Protein AF-A0A834IGY7-F1 (afdb_monomer)

Mean predicted aligned error: 15.66 Å

Solvent-accessible surface area (backbone atoms only — not comparable to full-atom values): 32194 Å² total; per-residue (Å²): 138,88,77,94,70,71,70,62,59,56,49,51,50,47,68,57,47,52,45,53,54,51,45,50,54,48,13,54,51,36,19,58,52,40,52,61,46,53,72,72,42,38,66,56,32,46,73,70,68,35,50,44,61,53,85,93,47,96,57,86,56,80,41,59,44,74,59,63,52,58,32,49,50,46,33,50,54,50,51,62,69,44,52,53,61,82,46,34,70,46,71,75,41,97,60,86,59,65,58,69,66,50,51,52,52,52,27,49,51,49,22,51,50,43,43,48,51,52,52,51,47,35,74,73,64,67,62,58,72,73,50,68,54,46,52,37,40,62,23,38,44,49,46,53,53,47,44,55,74,75,66,62,74,38,64,43,75,46,59,78,94,48,24,88,83,59,38,68,56,43,74,53,52,73,55,44,57,53,47,56,33,48,48,49,35,44,59,58,49,54,46,63,72,55,50,94,51,90,44,43,48,48,47,54,50,42,53,54,41,50,52,52,48,55,50,28,62,64,42,46,81,44,98,56,22,69,61,30,50,56,49,44,65,56,44,47,30,48,39,25,22,40,52,25,53,40,62,76,46,62,80,56,31,69,92,22,33,35,60,73,57,56,77,66,64,85,67,93,79,84,65,52,47,46,32,92,62,29,33,68,78,33,5,59,32,31,44,36,52,49,51,31,54,70,71,41,95,55,94,74,71,69,44,64,76,52,97,61,78,41,52,33,38,41,35,34,45,49,50,85,62,25,49,67,49,51,48,52,44,50,69,57,33,46,90,73,45,59,32,39,36,40,29,28,77,86,57,76,73,48,61,62,52,45,78,71,75,76,37,82,93,50,52,93,32,58,43,81,43,88,48,84,63,62,78,56,41,53,64,58,51,58,74,71,51,80,87,81,49,56,75,24,34,39,36,44,33,61,49,44,54,42,75,32,56,70,67,49,58,46,68,30,33,48,40,73,70,54,50,49,31,31,28,25,16,35,29,21,40,52,20,42,34,27,25,41,82,76,48,55,46,81,45,37,20,31,37,33,46,47,50,36,53,76,75,42,73,46,34,66,64,55,49,57,32,67,68,49,58,70,48,32,92,76,52,29,41,52,31,24,52,98,88,43,49,18,25,36,29,40,44,61,49,45,55,57,66,43,40,49,53,49,61,70,35,88,84,39,66,82,82,51,68,51,89,80,63,42,78,94,57,80,42,62,70,47,50,47,47,28,65,40,72,35,32,39,95,79,74,69,50,66,44,40,82,42,50,74,89,83,36,92,78,39,59,58,68,58,49,67,78,39,32,92,83,40,39,73,36,63,44,72,86,60,44,92,79,72,82,84,132

InterPro domains:
  IPR000715 Glycosyl transferase, family 4 [PF00953] (106-249)
  IPR033895 UDP-GlcNAc-dolichyl-phosphate GlcNAc phosphotransferase [PTHR10571] (16-250)
  IPR033895 UDP-GlcNAc-dolichyl-phosphate GlcNAc phosphotransferase [cd06855] (38-249)

Structure (mmCIF, N/CA/C/O backbone):
data_AF-A0A834IGY7-F1
#
_entry.id   AF-A0A834IGY7-F1
#
loop_
_atom_site.group_PDB
_atom_site.id
_atom_site.type_symbol
_atom_site.label_atom_id
_atom_site.label_alt_id
_atom_site.label_comp_id
_atom_site.label_asym_id
_atom_site.label_entity_id
_atom_site.label_seq_id
_atom_site.pdbx_PDB_ins_code
_atom_site.Cartn_x
_atom_site.Cartn_y
_atom_site.Cartn_z
_atom_site.occupancy
_atom_site.B_iso_or_equiv
_atom_site.auth_seq_id
_atom_site.auth_comp_id
_atom_site.auth_asym_id
_atom_site.auth_atom_id
_atom_site.pdbx_PDB_model_num
ATOM 1 N N . MET A 1 1 ? 31.376 40.074 -50.750 1.00 36.69 1 MET A N 1
ATOM 2 C CA . MET A 1 1 ? 31.766 38.720 -50.310 1.00 36.69 1 MET A CA 1
ATOM 3 C C . MET A 1 1 ? 30.933 38.371 -49.088 1.00 36.69 1 MET A C 1
ATOM 5 O O . MET A 1 1 ? 31.357 38.621 -47.972 1.00 36.69 1 MET A O 1
ATOM 9 N N . ALA A 1 2 ? 29.708 37.902 -49.320 1.00 38.78 2 ALA A N 1
ATOM 10 C CA . ALA A 1 2 ? 28.947 37.138 -48.341 1.00 38.78 2 ALA A CA 1
ATOM 11 C C . ALA A 1 2 ? 29.227 35.679 -48.711 1.00 38.78 2 ALA A C 1
ATOM 13 O O . ALA A 1 2 ? 28.940 35.290 -49.841 1.00 38.78 2 ALA A O 1
ATOM 14 N N . VAL A 1 3 ? 29.936 34.962 -47.845 1.00 39.28 3 VAL A N 1
ATOM 15 C CA . VAL A 1 3 ? 30.401 33.593 -48.085 1.00 39.28 3 VAL A CA 1
ATOM 16 C C . VAL A 1 3 ? 29.617 32.687 -47.141 1.00 39.28 3 VAL A C 1
ATOM 18 O O . VAL A 1 3 ? 29.797 32.779 -45.934 1.00 39.28 3 VAL A O 1
ATOM 21 N N . ASP A 1 4 ? 28.690 31.921 -47.716 1.00 43.47 4 ASP A N 1
ATOM 22 C CA . ASP A 1 4 ? 28.261 30.558 -47.367 1.00 43.47 4 ASP A CA 1
ATOM 23 C C . ASP A 1 4 ? 28.502 30.051 -45.924 1.00 43.47 4 ASP A C 1
ATOM 25 O O . ASP A 1 4 ? 29.404 29.247 -45.700 1.00 43.47 4 ASP A O 1
ATOM 29 N N . VAL A 1 5 ? 27.664 30.446 -44.952 1.00 44.38 5 VAL A N 1
ATOM 30 C CA . VAL A 1 5 ? 27.641 29.820 -43.602 1.00 44.38 5 VAL A CA 1
ATOM 31 C C . VAL A 1 5 ? 26.272 29.224 -43.205 1.00 44.38 5 VAL A C 1
ATOM 33 O O . VAL A 1 5 ? 26.229 28.336 -42.367 1.00 44.38 5 VAL A O 1
ATOM 36 N N . ASP A 1 6 ? 25.146 29.571 -43.841 1.00 52.09 6 ASP A N 1
ATOM 37 C CA . ASP A 1 6 ? 23.818 29.226 -43.274 1.00 52.09 6 ASP A CA 1
ATOM 38 C C . ASP A 1 6 ? 23.120 27.963 -43.837 1.00 52.09 6 ASP A C 1
ATOM 40 O O . ASP A 1 6 ? 22.142 27.473 -43.260 1.00 52.09 6 ASP A O 1
ATOM 44 N N . VAL A 1 7 ? 23.577 27.405 -44.964 1.00 53.25 7 VAL A N 1
ATOM 45 C CA . VAL A 1 7 ? 22.857 26.303 -45.645 1.00 53.25 7 VAL A CA 1
ATOM 46 C C . VAL A 1 7 ? 23.235 24.918 -45.099 1.00 53.25 7 VAL A C 1
ATOM 48 O O . VAL A 1 7 ? 22.395 24.022 -45.085 1.00 53.25 7 VAL A O 1
ATOM 51 N N . ASP A 1 8 ? 24.462 24.727 -44.610 1.00 59.78 8 ASP A N 1
ATOM 52 C CA . ASP A 1 8 ? 24.949 23.399 -44.199 1.00 59.78 8 ASP A CA 1
ATOM 53 C C . ASP A 1 8 ? 24.494 23.032 -42.770 1.00 59.78 8 ASP A C 1
ATOM 55 O O . ASP A 1 8 ? 23.987 21.933 -42.531 1.00 59.78 8 ASP A O 1
ATOM 59 N N . ASP A 1 9 ? 24.526 23.988 -41.834 1.00 61.69 9 ASP A N 1
ATOM 60 C CA . ASP A 1 9 ? 24.098 23.775 -40.441 1.00 61.69 9 ASP A CA 1
ATOM 61 C C . ASP A 1 9 ? 22.594 23.494 -40.316 1.00 61.69 9 ASP A C 1
ATOM 63 O O . ASP A 1 9 ? 22.168 22.652 -39.521 1.00 61.69 9 ASP A O 1
ATOM 67 N N . THR A 1 10 ? 21.765 24.141 -41.140 1.00 65.06 10 THR A N 1
ATOM 68 C CA . THR A 1 10 ? 20.312 23.907 -41.159 1.00 65.06 10 THR A CA 1
ATOM 69 C C . THR A 1 10 ? 19.959 22.521 -41.706 1.00 65.06 10 THR A C 1
ATOM 71 O O . THR A 1 10 ? 19.053 21.856 -41.189 1.00 65.06 10 THR A O 1
ATOM 74 N N . VAL A 1 11 ? 20.707 22.031 -42.699 1.00 68.88 11 VAL A N 1
ATOM 75 C CA . VAL A 1 11 ? 20.559 20.677 -43.252 1.00 68.88 11 VAL A CA 1
ATOM 76 C C . VAL A 1 11 ? 21.039 19.616 -42.260 1.00 68.88 11 VAL A C 1
ATOM 78 O O . VAL A 1 11 ? 20.376 18.586 -42.106 1.00 68.88 11 VAL A O 1
ATOM 81 N N . ILE A 1 12 ? 22.143 19.859 -41.550 1.00 68.31 12 ILE A N 1
ATOM 82 C CA . ILE A 1 12 ? 22.663 18.961 -40.507 1.00 68.31 12 ILE A CA 1
ATOM 83 C C . ILE A 1 12 ? 21.684 18.876 -39.332 1.00 68.31 12 ILE A C 1
ATOM 85 O O . ILE A 1 12 ? 21.329 17.775 -38.906 1.00 68.31 12 ILE A O 1
ATOM 89 N N . LEU A 1 13 ? 21.175 20.016 -38.860 1.00 71.56 13 LEU A N 1
ATOM 90 C CA . LEU A 1 13 ? 20.194 20.084 -37.778 1.00 71.56 13 LEU A CA 1
ATOM 91 C C . LEU A 1 13 ? 18.900 19.342 -38.151 1.00 71.56 13 LEU A C 1
ATOM 93 O O . LEU A 1 13 ? 18.383 18.553 -37.360 1.00 71.56 13 LEU A O 1
ATOM 97 N N . SER A 1 14 ? 18.419 19.527 -39.383 1.00 74.00 14 SER A N 1
ATOM 98 C CA . SER A 1 14 ? 17.255 18.813 -39.917 1.00 74.00 14 SER A CA 1
ATOM 99 C C . SER A 1 14 ? 17.486 17.296 -39.988 1.00 74.00 14 SER A C 1
ATOM 101 O O . SER A 1 14 ? 16.674 16.525 -39.472 1.00 74.00 14 SER A O 1
ATOM 103 N N . LYS A 1 15 ? 18.633 16.851 -40.524 1.00 74.31 15 LYS A N 1
ATOM 104 C CA . LYS A 1 15 ? 19.029 15.428 -40.561 1.00 74.31 15 LYS A CA 1
ATOM 105 C C . LYS A 1 15 ? 19.185 14.819 -39.165 1.00 74.31 15 LYS A C 1
ATOM 107 O O . LYS A 1 15 ? 18.942 13.626 -38.990 1.00 74.31 15 LYS A O 1
ATOM 112 N N . MET A 1 16 ? 19.563 15.622 -38.173 1.00 79.56 16 MET A N 1
ATOM 113 C CA . MET A 1 16 ? 19.726 15.175 -36.794 1.00 79.56 16 MET A CA 1
ATOM 114 C C . MET A 1 16 ? 18.383 15.032 -36.057 1.00 79.56 16 MET A C 1
ATOM 116 O O . MET A 1 16 ? 18.113 14.004 -35.432 1.00 79.56 16 MET A O 1
ATOM 120 N N . LEU A 1 17 ? 17.521 16.049 -36.128 1.00 85.00 17 LEU A N 1
ATOM 121 C CA . LEU A 1 17 ? 16.271 16.110 -35.362 1.00 85.00 17 LEU A CA 1
ATOM 122 C C . LEU A 1 17 ? 15.125 15.320 -35.993 1.00 85.00 17 LEU A C 1
ATOM 124 O O . LEU A 1 17 ? 14.302 14.773 -35.261 1.00 85.00 17 LEU A O 1
ATOM 128 N N . PHE A 1 18 ? 15.056 15.232 -37.323 1.00 90.38 18 PHE A N 1
ATOM 129 C CA . PHE A 1 18 ? 13.929 14.590 -38.003 1.00 90.38 18 PHE A CA 1
ATOM 130 C C . PHE A 1 18 ? 13.728 13.117 -37.594 1.00 90.38 18 PHE A C 1
ATOM 132 O O . PHE A 1 18 ? 12.617 12.773 -37.173 1.00 90.38 18 PHE A O 1
ATOM 139 N N . PRO A 1 19 ? 14.764 12.249 -37.598 1.00 92.25 19 PRO A N 1
ATOM 140 C CA . PRO A 1 19 ? 14.602 10.871 -37.143 1.00 92.25 19 PRO A CA 1
ATOM 141 C C . PRO A 1 19 ? 14.245 10.783 -35.655 1.00 92.25 19 PRO A C 1
ATOM 143 O O . PRO A 1 19 ? 13.451 9.932 -35.267 1.00 92.25 19 PRO A O 1
ATOM 146 N N . LEU A 1 20 ? 14.777 11.681 -34.818 1.00 94.44 20 LEU A N 1
ATOM 147 C CA . LEU A 1 20 ? 14.486 11.707 -33.381 1.00 94.44 20 LEU A CA 1
ATOM 148 C C . LEU A 1 20 ? 13.027 12.080 -33.091 1.00 94.44 20 LEU A C 1
ATOM 150 O O . LEU A 1 20 ? 12.400 11.461 -32.233 1.00 94.44 20 LEU A O 1
ATOM 154 N N . LEU A 1 21 ? 12.465 13.045 -33.824 1.00 94.75 21 LEU A N 1
ATOM 155 C CA . LEU A 1 21 ? 11.059 13.431 -33.695 1.00 94.75 21 LEU A CA 1
ATOM 156 C C . LEU A 1 21 ? 10.130 12.280 -34.088 1.00 94.75 21 LEU A C 1
ATOM 158 O O . LEU A 1 21 ? 9.203 11.957 -33.346 1.00 94.75 21 LEU A O 1
ATOM 162 N N . ILE A 1 22 ? 10.398 11.618 -35.217 1.00 95.81 22 ILE A N 1
ATOM 163 C CA . ILE A 1 22 ? 9.612 10.451 -35.636 1.00 95.81 22 ILE A CA 1
ATOM 164 C C . ILE A 1 22 ? 9.743 9.319 -34.617 1.00 95.81 22 ILE A C 1
ATOM 166 O O . ILE A 1 22 ? 8.733 8.718 -34.248 1.00 95.81 22 ILE A O 1
ATOM 170 N N . ASN A 1 23 ? 10.952 9.068 -34.107 1.00 96.88 23 ASN A N 1
ATOM 171 C CA . ASN A 1 23 ? 11.168 8.057 -33.080 1.00 96.88 23 ASN A CA 1
ATOM 172 C C . ASN A 1 23 ? 10.384 8.365 -31.801 1.00 96.88 23 ASN A C 1
ATOM 174 O O . ASN A 1 23 ? 9.798 7.466 -31.207 1.00 96.88 23 ASN A O 1
ATOM 178 N N . PHE A 1 24 ? 10.311 9.634 -31.395 1.00 96.38 24 PHE A N 1
ATOM 179 C CA . PHE A 1 24 ? 9.502 10.055 -30.255 1.00 96.38 24 PHE A CA 1
ATOM 180 C C . PHE A 1 24 ? 8.012 9.752 -30.472 1.00 96.38 24 PHE A C 1
ATOM 182 O O . PHE A 1 24 ? 7.377 9.144 -29.609 1.00 96.38 24 PHE A O 1
ATOM 189 N N . PHE A 1 25 ? 7.450 10.095 -31.637 1.00 97.19 25 PHE A N 1
ATOM 190 C CA . PHE A 1 25 ? 6.056 9.760 -31.959 1.00 97.19 25 PHE A CA 1
ATOM 191 C C . PHE A 1 25 ? 5.817 8.245 -31.990 1.00 97.19 25 PHE A C 1
ATOM 193 O O . PHE A 1 25 ? 4.835 7.760 -31.421 1.00 97.19 25 PHE A O 1
ATOM 200 N N . MET A 1 26 ? 6.727 7.482 -32.596 1.00 97.69 26 MET A N 1
ATOM 201 C CA . MET A 1 26 ? 6.670 6.021 -32.611 1.00 97.69 26 MET A CA 1
ATOM 202 C C . MET A 1 26 ? 6.786 5.420 -31.206 1.00 97.69 26 MET A C 1
ATOM 204 O O . MET A 1 26 ? 6.054 4.487 -30.884 1.00 97.69 26 MET A O 1
ATOM 208 N N . ALA A 1 27 ? 7.624 5.983 -30.336 1.00 97.56 27 ALA A N 1
ATOM 209 C CA . ALA A 1 27 ? 7.741 5.582 -28.939 1.00 97.56 27 ALA A CA 1
ATOM 210 C C . ALA A 1 27 ? 6.432 5.842 -28.171 1.00 97.56 27 ALA A C 1
ATOM 212 O O . ALA A 1 27 ? 5.959 4.963 -27.450 1.00 97.56 27 ALA A O 1
ATOM 213 N N . VAL A 1 28 ? 5.770 6.987 -28.376 1.00 96.44 28 VAL A N 1
ATOM 214 C CA . VAL A 1 28 ? 4.442 7.255 -27.788 1.00 96.44 28 VAL A CA 1
ATOM 215 C C . VAL A 1 28 ? 3.408 6.225 -28.259 1.00 96.44 28 VAL A C 1
ATOM 217 O O . VAL A 1 28 ? 2.646 5.690 -27.449 1.00 96.44 28 VAL A O 1
ATOM 220 N N . ILE A 1 29 ? 3.402 5.888 -29.552 1.00 96.25 29 ILE A N 1
ATOM 221 C CA . ILE A 1 29 ? 2.527 4.842 -30.101 1.00 96.25 29 ILE A CA 1
ATOM 222 C C . ILE A 1 29 ? 2.855 3.478 -29.474 1.00 96.25 29 ILE A C 1
ATOM 224 O O . ILE A 1 29 ? 1.939 2.770 -29.047 1.00 96.25 29 ILE A O 1
ATOM 228 N N . CYS A 1 30 ? 4.139 3.134 -29.345 1.00 97.00 30 CYS A N 1
ATOM 229 C CA . CYS A 1 30 ? 4.611 1.915 -28.689 1.00 97.00 30 CYS A CA 1
ATOM 230 C C . CYS A 1 30 ? 4.085 1.811 -27.251 1.00 97.00 30 CYS A C 1
ATOM 232 O O . CYS A 1 30 ? 3.516 0.780 -26.881 1.00 97.00 30 CYS A O 1
ATOM 234 N N . TYR A 1 31 ? 4.173 2.889 -26.464 1.00 95.62 31 TYR A N 1
ATOM 235 C CA . TYR A 1 31 ? 3.608 2.945 -25.113 1.00 95.62 31 TYR A CA 1
ATOM 236 C C . TYR A 1 31 ? 2.102 2.639 -25.120 1.00 95.62 31 TYR A C 1
ATOM 238 O O . TYR A 1 31 ? 1.641 1.751 -24.400 1.00 95.62 31 TYR A O 1
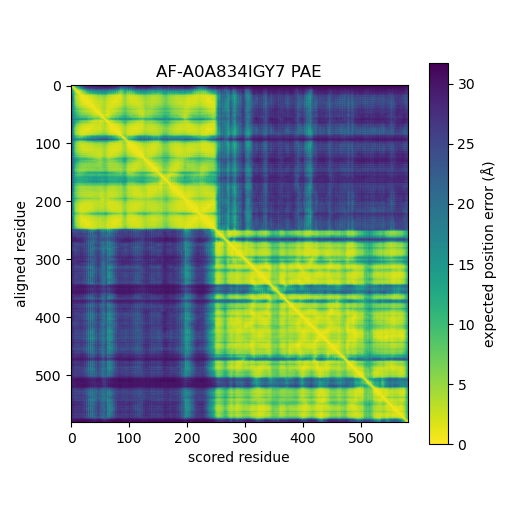ATOM 246 N N . ILE A 1 32 ? 1.326 3.321 -25.972 1.00 92.94 32 ILE A N 1
ATOM 247 C CA . ILE A 1 32 ? -0.136 3.154 -26.043 1.00 92.94 32 ILE A CA 1
ATOM 248 C C . ILE A 1 32 ? -0.516 1.718 -26.430 1.00 92.94 32 ILE A C 1
ATOM 250 O O . ILE A 1 32 ? -1.426 1.134 -25.830 1.00 92.94 32 ILE A O 1
ATOM 254 N N . ILE A 1 33 ? 0.165 1.141 -27.424 1.00 93.88 33 ILE A N 1
ATOM 255 C CA . ILE A 1 33 ? -0.065 -0.239 -27.871 1.00 93.88 33 ILE A CA 1
ATOM 256 C C . ILE A 1 33 ? 0.255 -1.214 -26.738 1.00 93.88 33 ILE A C 1
ATOM 258 O O . ILE A 1 33 ? -0.576 -2.060 -26.407 1.00 93.88 33 ILE A O 1
ATOM 262 N N . THR A 1 34 ? 1.415 -1.060 -26.102 1.00 92.62 34 THR A N 1
ATOM 263 C CA . THR A 1 34 ? 1.897 -1.963 -25.050 1.00 92.62 34 THR A CA 1
ATOM 264 C C . THR A 1 34 ? 0.972 -1.949 -23.831 1.00 92.62 34 THR A C 1
ATOM 266 O O . THR A 1 34 ? 0.557 -3.011 -23.364 1.00 92.62 34 THR A O 1
ATOM 269 N N . VAL A 1 35 ? 0.530 -0.764 -23.382 1.00 87.31 35 VAL A N 1
ATOM 270 C CA . VAL A 1 35 ? -0.438 -0.627 -22.277 1.00 87.31 35 VAL A CA 1
ATOM 271 C C . VAL A 1 35 ? -1.747 -1.363 -22.580 1.00 87.31 35 VAL A C 1
ATOM 273 O O . VAL A 1 35 ? -2.349 -1.933 -21.673 1.00 87.31 35 VAL A O 1
ATOM 276 N N . ARG A 1 36 ? -2.206 -1.379 -23.836 1.00 85.44 36 ARG A N 1
ATOM 277 C CA . ARG A 1 36 ? -3.436 -2.089 -24.229 1.00 85.44 36 ARG A CA 1
ATOM 278 C C . ARG A 1 36 ? -3.230 -3.588 -24.437 1.00 85.44 36 ARG A C 1
ATOM 280 O O . ARG A 1 36 ? -4.189 -4.349 -24.302 1.00 85.44 36 ARG A O 1
ATOM 287 N N . LEU A 1 37 ? -2.023 -4.010 -24.804 1.00 88.44 37 LEU A N 1
ATOM 288 C CA . LEU A 1 37 ? -1.718 -5.395 -25.149 1.00 88.44 37 LEU A CA 1
ATOM 289 C C . LEU A 1 37 ? -1.523 -6.274 -23.908 1.00 88.44 37 LEU A C 1
ATOM 291 O O . LEU A 1 37 ? -2.086 -7.365 -23.859 1.00 88.44 37 LEU A O 1
ATOM 295 N N . ILE A 1 38 ? -0.812 -5.777 -22.889 1.00 86.50 38 ILE A N 1
ATOM 296 C CA . ILE A 1 38 ? -0.542 -6.499 -21.630 1.00 86.50 38 ILE A CA 1
ATOM 297 C C . ILE A 1 38 ? -1.810 -7.128 -21.009 1.00 86.50 38 ILE A C 1
ATOM 299 O O . ILE A 1 38 ? -1.849 -8.352 -20.857 1.00 86.50 38 ILE A O 1
ATOM 303 N N . PRO A 1 39 ? -2.896 -6.379 -20.718 1.00 80.56 39 PRO A N 1
ATOM 304 C CA . PRO A 1 39 ? -4.083 -6.961 -20.087 1.00 80.56 39 PRO A CA 1
ATOM 305 C C . PRO A 1 39 ? -4.810 -7.970 -20.987 1.00 80.56 39 PRO A C 1
ATOM 307 O O . PRO A 1 39 ? -5.434 -8.899 -20.484 1.00 80.56 39 PRO A O 1
ATOM 310 N N . ARG A 1 40 ? -4.710 -7.834 -22.318 1.00 84.62 40 ARG A N 1
ATOM 311 C CA . ARG A 1 40 ? -5.320 -8.780 -23.270 1.00 84.62 40 ARG A CA 1
ATOM 312 C C . ARG A 1 40 ? -4.586 -10.115 -23.335 1.00 84.62 40 ARG A C 1
ATOM 314 O O . ARG A 1 40 ? -5.180 -11.111 -23.740 1.00 84.62 40 ARG A O 1
ATOM 321 N N . LEU A 1 41 ? -3.302 -10.130 -22.983 1.00 85.81 41 LEU A N 1
ATOM 322 C CA . LEU A 1 41 ? -2.483 -11.335 -22.989 1.00 85.81 41 LEU A CA 1
ATOM 323 C C . LEU A 1 41 ? -2.407 -12.006 -21.614 1.00 85.81 41 LEU A C 1
ATOM 325 O O . LEU A 1 41 ? -2.163 -13.207 -21.578 1.00 85.81 41 LEU A O 1
ATOM 329 N N . LYS A 1 42 ? -2.712 -11.299 -20.515 1.00 80.88 42 LYS A N 1
ATOM 330 C CA . LYS A 1 42 ? -2.699 -11.829 -19.136 1.00 80.88 42 LYS A CA 1
ATOM 331 C C . LYS A 1 42 ? -3.286 -13.239 -19.011 1.00 80.88 42 LYS A C 1
ATOM 333 O O . LYS A 1 42 ? -2.617 -14.138 -18.514 1.00 80.88 42 LYS A O 1
ATOM 338 N N . GLU A 1 43 ? -4.515 -13.458 -19.482 1.00 80.62 43 GLU A N 1
ATOM 339 C CA . GLU A 1 43 ? -5.163 -14.772 -19.357 1.00 80.62 43 GLU A CA 1
ATOM 340 C C . GLU A 1 43 ? -4.455 -15.873 -20.150 1.00 80.62 43 GLU A C 1
ATOM 342 O O . GLU A 1 43 ? -4.484 -17.031 -19.745 1.00 80.62 43 GLU A O 1
ATOM 347 N N . LYS A 1 44 ? -3.818 -15.536 -21.277 1.00 87.44 44 LYS A N 1
ATOM 348 C CA . LYS A 1 44 ? -3.075 -16.510 -22.084 1.00 87.44 44 LYS A CA 1
ATOM 349 C C . LYS A 1 44 ? -1.808 -16.970 -21.368 1.00 87.44 44 LYS A C 1
ATOM 351 O O . LYS A 1 44 ? -1.526 -18.160 -21.394 1.00 87.44 44 LYS A O 1
ATOM 356 N N . PHE A 1 45 ? -1.104 -16.056 -20.698 1.00 87.75 45 PHE A N 1
ATOM 357 C CA . PHE A 1 45 ? 0.076 -16.382 -19.889 1.00 87.75 45 PHE A CA 1
ATOM 358 C C . PHE A 1 45 ? -0.303 -17.281 -18.708 1.00 87.75 45 PHE A C 1
ATOM 360 O O . PHE A 1 45 ? 0.287 -18.342 -18.533 1.00 87.75 45 PHE A O 1
ATOM 367 N N . ILE A 1 46 ? -1.384 -16.950 -17.992 1.00 84.38 46 ILE A N 1
ATOM 368 C CA . ILE A 1 46 ? -1.888 -17.792 -16.895 1.00 84.38 46 ILE A CA 1
ATOM 369 C C . ILE A 1 46 ? -2.301 -19.185 -17.404 1.00 84.38 46 ILE A C 1
ATOM 371 O O . ILE A 1 46 ? -1.969 -20.187 -16.776 1.00 84.38 46 ILE A O 1
ATOM 375 N N . LYS A 1 47 ? -2.989 -19.270 -18.554 1.00 89.06 47 LYS A N 1
ATOM 376 C CA . LYS A 1 47 ? -3.365 -20.554 -19.183 1.00 89.06 47 LYS A CA 1
ATOM 377 C C . LYS A 1 47 ? -2.158 -21.378 -19.635 1.00 89.06 47 LYS A C 1
ATOM 379 O O . LYS A 1 47 ? -2.245 -22.599 -19.648 1.00 89.06 47 LYS A O 1
ATOM 384 N N . ALA A 1 48 ? -1.058 -20.724 -20.000 1.00 88.69 48 ALA A N 1
ATOM 385 C CA . ALA A 1 48 ? 0.199 -21.365 -20.371 1.00 88.69 48 ALA A CA 1
ATOM 386 C C . ALA A 1 48 ? 1.068 -21.749 -19.158 1.00 88.69 48 ALA A C 1
ATOM 388 O O . ALA A 1 48 ? 2.204 -22.165 -19.348 1.00 88.69 48 ALA A O 1
ATOM 389 N N . ASN A 1 49 ? 0.550 -21.616 -17.929 1.00 87.44 49 ASN A N 1
ATOM 390 C CA . ASN A 1 49 ? 1.290 -21.794 -16.675 1.00 87.44 49 ASN A CA 1
ATOM 391 C C . ASN A 1 49 ? 2.485 -20.839 -16.490 1.00 87.44 49 ASN A C 1
ATOM 393 O O . ASN A 1 49 ? 3.363 -21.117 -15.687 1.00 87.44 49 ASN A O 1
ATOM 397 N N . LEU A 1 50 ? 2.484 -19.690 -17.172 1.00 86.19 50 LEU A N 1
ATOM 398 C CA . LEU A 1 50 ? 3.456 -18.611 -16.974 1.00 86.19 50 LEU A CA 1
ATOM 399 C C . LEU A 1 50 ? 2.894 -17.620 -15.954 1.00 86.19 50 LEU A C 1
ATOM 401 O O . LEU A 1 50 ? 2.370 -16.555 -16.304 1.00 86.19 50 LEU A O 1
ATOM 405 N N . PHE A 1 51 ? 2.899 -18.027 -14.687 1.00 86.00 51 PHE A N 1
ATOM 406 C CA . PHE A 1 51 ? 2.419 -17.216 -13.575 1.00 86.00 51 PHE A CA 1
ATOM 407 C C . PHE A 1 51 ? 3.219 -17.482 -12.297 1.00 86.00 51 PHE A C 1
ATOM 409 O O . PHE A 1 51 ? 3.637 -18.607 -12.044 1.00 86.00 51 PHE A O 1
ATOM 416 N N . GLY A 1 52 ? 3.292 -16.461 -11.450 1.00 77.38 52 GLY A N 1
ATOM 417 C CA . GLY A 1 52 ? 3.869 -16.506 -10.113 1.00 77.38 52 GLY A CA 1
ATOM 418 C C . GLY A 1 52 ? 2.855 -16.153 -9.037 1.00 77.38 52 GLY A C 1
ATOM 419 O O . GLY A 1 52 ? 1.749 -15.676 -9.319 1.00 77.38 52 GLY A O 1
ATOM 420 N N . ILE A 1 53 ? 3.246 -16.382 -7.787 1.00 73.81 53 ILE A N 1
ATOM 421 C CA . ILE A 1 53 ? 2.533 -15.904 -6.600 1.00 73.81 53 ILE A CA 1
ATOM 422 C C . ILE A 1 53 ? 3.367 -14.772 -6.002 1.00 73.81 53 ILE A C 1
ATOM 424 O O . ILE A 1 53 ? 4.581 -14.898 -5.855 1.00 73.81 53 ILE A O 1
ATOM 428 N N . ASP A 1 54 ? 2.724 -13.661 -5.654 1.00 70.75 54 ASP A N 1
ATOM 429 C CA . ASP A 1 54 ? 3.406 -12.542 -5.004 1.00 70.75 54 ASP A CA 1
ATOM 430 C C . ASP A 1 54 ? 3.726 -12.902 -3.543 1.00 70.75 54 ASP A C 1
ATOM 432 O O . ASP A 1 54 ? 2.880 -12.772 -2.661 1.00 70.75 54 ASP A O 1
ATOM 436 N N . PHE A 1 55 ? 4.959 -13.349 -3.280 1.00 61.06 55 PHE A N 1
ATOM 437 C CA . PHE A 1 55 ? 5.424 -13.743 -1.941 1.00 61.06 55 PHE A CA 1
ATOM 438 C C . PHE A 1 55 ? 5.434 -12.601 -0.916 1.00 61.06 55 PHE A C 1
ATOM 440 O O . PHE A 1 55 ? 5.510 -12.856 0.285 1.00 61.06 55 PHE A O 1
ATOM 447 N N . SER A 1 56 ? 5.361 -11.346 -1.369 1.00 50.69 56 SER A N 1
ATOM 448 C CA . SER A 1 56 ? 5.262 -10.178 -0.487 1.00 50.69 56 SER A CA 1
ATOM 449 C C . SER A 1 56 ? 3.816 -9.852 -0.099 1.00 50.69 56 SER A C 1
ATOM 451 O O . SER A 1 56 ? 3.583 -8.899 0.650 1.00 50.69 56 SER A O 1
ATOM 453 N N . LYS A 1 57 ? 2.836 -10.622 -0.590 1.00 51.09 57 LYS A N 1
ATOM 454 C CA . LYS A 1 57 ? 1.416 -10.505 -0.249 1.00 51.09 57 LYS A CA 1
ATOM 455 C C . LYS A 1 57 ? 0.923 -11.779 0.433 1.00 51.09 57 LYS A C 1
ATOM 457 O O . LYS A 1 57 ? 1.405 -12.878 0.196 1.00 51.09 57 LYS A O 1
ATOM 462 N N . THR A 1 58 ? -0.080 -11.624 1.291 1.00 40.91 58 THR A N 1
ATOM 463 C CA . THR A 1 58 ? -0.761 -12.740 1.967 1.00 40.91 58 THR A CA 1
ATOM 464 C C . THR A 1 58 ? -1.749 -13.475 1.056 1.00 40.91 58 THR A C 1
ATOM 466 O O . THR A 1 58 ? -2.271 -14.520 1.441 1.00 40.91 58 THR A O 1
ATOM 469 N N . THR A 1 59 ? -2.022 -12.946 -0.142 1.00 45.75 59 THR A N 1
ATOM 470 C CA . THR A 1 59 ? -2.919 -13.552 -1.131 1.00 45.75 59 THR A CA 1
ATOM 471 C C . THR A 1 59 ? -2.172 -14.537 -2.031 1.00 45.75 59 THR A C 1
ATOM 473 O O . THR A 1 59 ? -1.058 -14.276 -2.472 1.00 45.75 59 THR A O 1
ATOM 476 N N . SER A 1 60 ? -2.806 -15.666 -2.356 1.00 64.44 60 SER A N 1
ATOM 477 C CA . SER A 1 60 ? -2.265 -16.705 -3.249 1.00 64.44 60 SER A CA 1
ATOM 478 C C . SER A 1 60 ? -2.720 -16.546 -4.709 1.00 64.44 60 SER A C 1
ATOM 480 O O . SER A 1 60 ? -2.832 -17.521 -5.457 1.00 64.44 60 SER A O 1
ATOM 482 N N . ASP A 1 61 ? -3.000 -15.308 -5.125 1.00 59.22 61 ASP A N 1
ATOM 483 C CA . ASP A 1 61 ? -3.471 -14.999 -6.475 1.00 59.22 61 ASP A CA 1
ATOM 484 C C . ASP A 1 61 ? -2.363 -15.188 -7.518 1.00 59.22 61 ASP A C 1
ATOM 486 O O . ASP A 1 61 ? -1.220 -14.770 -7.330 1.00 59.22 61 ASP A O 1
ATOM 490 N N . LYS A 1 62 ? -2.726 -15.773 -8.664 1.00 74.38 62 LYS A N 1
ATOM 491 C CA . LYS A 1 62 ? -1.809 -15.992 -9.789 1.00 74.38 62 LYS A CA 1
ATOM 492 C C . LYS A 1 62 ? -1.585 -14.696 -10.571 1.00 74.38 62 LYS A C 1
ATOM 494 O O . LYS A 1 62 ? -2.524 -14.144 -11.157 1.00 74.38 62 LYS A O 1
ATOM 499 N N . VAL A 1 63 ? -0.338 -14.246 -10.642 1.00 77.75 63 VAL A N 1
ATOM 500 C CA . VAL A 1 63 ? 0.091 -13.064 -11.403 1.00 77.75 63 VAL A CA 1
ATOM 501 C C . VAL A 1 63 ? 0.837 -13.528 -12.658 1.00 77.75 63 VAL A C 1
ATOM 503 O O . VAL A 1 63 ? 1.723 -14.361 -12.533 1.00 77.75 63 VAL A O 1
ATOM 506 N N . PRO A 1 64 ? 0.495 -13.046 -13.871 1.00 82.69 64 PRO A N 1
ATOM 507 C CA . PRO A 1 64 ? 1.201 -13.447 -15.091 1.00 82.69 64 PRO A CA 1
ATOM 508 C C . PRO A 1 64 ? 2.683 -13.052 -15.027 1.00 82.69 64 PRO A C 1
ATOM 510 O O . PRO A 1 64 ? 3.002 -11.886 -14.787 1.00 82.69 64 PRO A O 1
ATOM 513 N N . GLU A 1 65 ? 3.564 -14.010 -15.291 1.00 83.75 65 GLU A N 1
ATOM 514 C CA . GLU A 1 65 ? 5.013 -13.799 -15.364 1.00 83.75 65 GLU A CA 1
ATOM 515 C C . GLU A 1 65 ? 5.473 -13.547 -16.806 1.00 83.75 65 GLU A C 1
ATOM 517 O O . GLU A 1 65 ? 4.675 -13.564 -17.747 1.00 83.75 65 GLU A O 1
ATOM 522 N N . SER A 1 66 ? 6.757 -13.222 -16.975 1.00 87.62 66 SER A N 1
ATOM 523 C CA . SER A 1 66 ? 7.411 -13.050 -18.283 1.00 87.62 66 SER A CA 1
ATOM 524 C C . SER A 1 66 ? 6.783 -12.006 -19.209 1.00 87.62 66 SER A C 1
ATOM 526 O O . SER A 1 66 ? 7.015 -12.009 -20.418 1.00 87.62 66 SER A O 1
ATOM 528 N N . LEU A 1 67 ? 6.019 -11.048 -18.672 1.00 90.12 67 LEU A N 1
ATOM 529 C CA . LEU A 1 67 ? 5.406 -9.971 -19.463 1.00 90.12 67 LEU A CA 1
ATOM 530 C C . LEU A 1 67 ? 6.436 -9.048 -20.139 1.00 90.12 67 LEU A C 1
ATOM 532 O O . LEU A 1 67 ? 6.083 -8.326 -21.075 1.00 90.12 67 LEU A O 1
ATOM 536 N N . GLY A 1 68 ? 7.708 -9.129 -19.732 1.00 90.56 68 GLY A N 1
ATOM 537 C CA . GLY A 1 68 ? 8.840 -8.514 -20.425 1.00 90.56 68 GLY A CA 1
ATOM 538 C C . GLY A 1 68 ? 8.940 -8.916 -21.903 1.00 90.56 68 GLY A C 1
ATOM 539 O O . GLY A 1 68 ? 9.332 -8.093 -22.732 1.00 90.56 68 GLY A O 1
ATOM 540 N N . VAL A 1 69 ? 8.491 -10.126 -22.275 1.00 93.75 69 VAL A N 1
ATOM 541 C CA . VAL A 1 69 ? 8.454 -10.565 -23.681 1.00 93.75 69 VAL A CA 1
ATOM 542 C C . VAL A 1 69 ? 7.482 -9.724 -24.511 1.00 93.75 69 VAL A C 1
ATOM 544 O O . VAL A 1 69 ? 7.790 -9.350 -25.638 1.00 93.75 69 VAL A O 1
ATOM 547 N N . VAL A 1 70 ? 6.334 -9.341 -23.940 1.00 94.25 70 VAL A N 1
ATOM 548 C CA . VAL A 1 70 ? 5.322 -8.528 -24.632 1.00 94.25 70 VAL A CA 1
ATOM 549 C C . VAL A 1 70 ? 5.880 -7.139 -24.919 1.00 94.25 70 VAL A C 1
ATOM 551 O O . VAL A 1 70 ? 5.748 -6.641 -26.035 1.00 94.25 70 VAL A O 1
ATOM 554 N N . THR A 1 71 ? 6.536 -6.532 -23.929 1.00 94.69 71 THR A N 1
ATOM 555 C CA . THR A 1 71 ? 7.151 -5.204 -24.061 1.00 94.69 71 THR A CA 1
ATOM 556 C C . THR A 1 71 ? 8.380 -5.218 -24.962 1.00 94.69 71 THR A C 1
ATOM 558 O O . THR A 1 71 ? 8.602 -4.276 -25.718 1.00 94.69 71 THR A O 1
ATOM 561 N N . GLY A 1 72 ? 9.162 -6.298 -24.938 1.00 95.69 72 GLY A N 1
ATOM 562 C CA . GLY A 1 72 ? 10.284 -6.481 -25.852 1.00 95.69 72 GLY A CA 1
ATOM 563 C C . GLY A 1 72 ? 9.836 -6.670 -27.299 1.00 95.69 72 GLY A C 1
ATOM 564 O O . GLY A 1 72 ? 10.417 -6.075 -28.201 1.00 95.69 72 GLY A O 1
ATOM 565 N N . CYS A 1 73 ? 8.760 -7.421 -27.545 1.00 96.06 73 CYS A N 1
ATOM 566 C CA . CYS A 1 73 ? 8.203 -7.570 -28.888 1.00 96.06 73 CYS A CA 1
ATOM 567 C C . CYS A 1 73 ? 7.657 -6.245 -29.434 1.00 96.06 73 CYS A C 1
ATOM 569 O O . CYS A 1 73 ? 7.910 -5.922 -30.593 1.00 96.06 73 CYS A O 1
ATOM 571 N N . THR A 1 74 ? 6.936 -5.456 -28.630 1.00 96.56 74 THR A N 1
ATOM 572 C CA . THR A 1 74 ? 6.449 -4.140 -29.080 1.00 96.56 74 THR A CA 1
ATOM 573 C C . THR A 1 74 ? 7.594 -3.162 -29.329 1.00 96.56 74 THR A C 1
ATOM 575 O O . THR A 1 74 ? 7.550 -2.424 -30.316 1.00 96.56 74 THR A O 1
ATOM 578 N N . PHE A 1 75 ? 8.651 -3.208 -28.513 1.00 97.62 75 PHE A N 1
ATOM 579 C CA . PHE A 1 75 ? 9.903 -2.498 -28.771 1.00 97.62 75 PHE A CA 1
ATOM 580 C C . PHE A 1 75 ? 10.523 -2.904 -30.118 1.00 97.62 75 PHE A C 1
ATOM 582 O O . PHE A 1 75 ? 10.757 -2.038 -30.958 1.00 97.62 75 PHE A O 1
ATOM 589 N N . LEU A 1 76 ? 10.726 -4.203 -30.368 1.00 97.44 76 LEU A N 1
ATOM 590 C CA . LEU A 1 76 ? 11.339 -4.699 -31.607 1.00 97.44 76 LEU A CA 1
ATOM 591 C C . LEU A 1 76 ? 10.520 -4.328 -32.847 1.00 97.44 76 LEU A C 1
ATOM 593 O O . LEU A 1 76 ? 11.084 -3.849 -33.825 1.00 97.44 76 LEU A O 1
ATOM 597 N N . ILE A 1 77 ? 9.192 -4.479 -32.797 1.00 96.94 77 ILE A N 1
ATOM 598 C CA . ILE A 1 77 ? 8.298 -4.070 -33.893 1.00 96.94 77 ILE A CA 1
ATOM 599 C C . ILE A 1 77 ? 8.446 -2.572 -34.170 1.00 96.94 77 ILE A C 1
ATOM 601 O O . ILE A 1 77 ? 8.565 -2.171 -35.325 1.00 96.94 77 ILE A O 1
ATOM 605 N N . THR A 1 78 ? 8.476 -1.748 -33.120 1.00 97.31 78 THR A N 1
ATOM 606 C CA . THR A 1 78 ? 8.667 -0.298 -33.257 1.00 97.31 78 THR A CA 1
ATOM 607 C C . THR A 1 78 ? 10.004 0.010 -33.924 1.00 97.31 78 THR A C 1
ATOM 609 O O . THR A 1 78 ? 10.048 0.793 -34.867 1.00 97.31 78 THR A O 1
ATOM 612 N N . MET A 1 79 ? 11.078 -0.659 -33.502 1.00 96.94 79 MET A N 1
ATOM 613 C CA . MET A 1 79 ? 12.405 -0.467 -34.081 1.00 96.94 79 MET A CA 1
ATOM 614 C C . MET A 1 79 ? 12.496 -0.937 -35.535 1.00 96.94 79 MET A C 1
ATOM 616 O O . MET A 1 79 ? 13.111 -0.251 -36.345 1.00 96.94 79 MET A O 1
ATOM 620 N N . PHE A 1 80 ? 11.857 -2.052 -35.903 1.00 95.31 80 PHE A N 1
ATOM 621 C CA . PHE A 1 80 ? 11.805 -2.507 -37.296 1.00 95.31 80 PHE A CA 1
A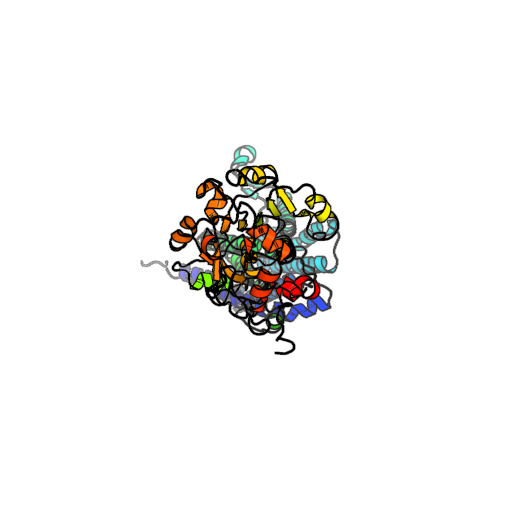TOM 622 C C . PHE A 1 80 ? 11.060 -1.524 -38.197 1.00 95.31 80 PHE A C 1
ATOM 624 O O . PHE A 1 80 ? 11.522 -1.235 -39.299 1.00 95.31 80 PHE A O 1
ATOM 631 N N . LEU A 1 81 ? 9.947 -0.964 -37.717 1.00 95.25 81 LEU A N 1
ATOM 632 C CA . LEU A 1 81 ? 9.218 0.089 -38.428 1.00 95.25 81 LEU A CA 1
ATOM 633 C C . LEU A 1 81 ? 9.998 1.408 -38.479 1.00 95.25 81 LEU A C 1
ATOM 635 O O . LEU A 1 81 ? 9.775 2.203 -39.388 1.00 95.25 81 LEU A O 1
ATOM 639 N N . PHE A 1 82 ? 10.907 1.636 -37.530 1.00 95.75 82 PHE A N 1
ATOM 640 C CA . PHE A 1 82 ? 11.753 2.821 -37.491 1.00 95.75 82 PHE A CA 1
ATOM 641 C C . PHE A 1 82 ? 12.946 2.746 -38.456 1.00 95.75 82 PHE A C 1
ATOM 643 O O . PHE A 1 82 ? 13.396 3.796 -38.892 1.00 95.75 82 PHE A O 1
ATOM 650 N N . ILE A 1 83 ? 13.429 1.558 -38.860 1.00 92.88 83 ILE A N 1
ATOM 651 C CA . ILE A 1 83 ? 14.591 1.390 -39.768 1.00 92.88 83 ILE A CA 1
ATOM 652 C C . ILE A 1 83 ? 14.539 2.297 -41.016 1.00 92.88 83 ILE A C 1
ATOM 654 O O . ILE A 1 83 ? 15.543 2.943 -41.319 1.00 92.88 83 ILE A O 1
ATOM 658 N N . PRO A 1 84 ? 13.422 2.407 -41.760 1.00 90.56 84 PRO A N 1
ATOM 659 C CA . PRO A 1 84 ? 13.382 3.241 -42.958 1.00 90.56 84 PRO A CA 1
ATOM 660 C C . PRO A 1 84 ? 13.497 4.741 -42.672 1.00 90.56 84 PRO A C 1
ATOM 662 O O . PRO A 1 84 ? 13.713 5.508 -43.596 1.00 90.56 84 PRO A O 1
ATOM 665 N N . VAL A 1 85 ? 13.353 5.201 -41.430 1.00 90.81 85 VAL A N 1
ATOM 666 C CA . VAL A 1 85 ? 13.377 6.633 -41.107 1.00 90.81 85 VAL A CA 1
ATOM 667 C C . VAL A 1 85 ? 14.793 7.225 -41.204 1.00 90.81 85 VAL A C 1
ATOM 669 O O . VAL A 1 85 ? 14.970 8.172 -41.969 1.00 90.81 85 VAL A O 1
ATOM 672 N N . PRO A 1 86 ? 15.822 6.697 -40.508 1.00 88.06 86 PRO A N 1
ATOM 673 C CA . PRO A 1 86 ? 17.191 7.191 -40.654 1.00 88.06 86 PRO A CA 1
ATOM 674 C C . PRO A 1 86 ? 17.848 6.787 -41.986 1.00 88.06 86 PRO A C 1
ATOM 676 O O . PRO A 1 86 ? 18.780 7.458 -42.418 1.00 88.06 86 PRO A O 1
ATOM 679 N N . PHE A 1 87 ? 17.378 5.722 -42.651 1.00 85.50 87 PHE A N 1
ATOM 680 C CA . PHE A 1 87 ? 18.040 5.161 -43.841 1.00 85.50 87 PHE A CA 1
ATOM 681 C C . PHE A 1 87 ? 17.264 5.335 -45.162 1.00 85.50 87 PHE A C 1
ATOM 683 O O . PHE A 1 87 ? 17.828 5.111 -46.231 1.00 85.50 87 PHE A O 1
ATOM 690 N N . GLY A 1 88 ? 15.985 5.724 -45.123 1.00 74.06 88 GLY A N 1
ATOM 691 C CA . GLY A 1 88 ? 15.047 5.651 -46.255 1.00 74.06 88 GLY A CA 1
ATOM 692 C C . GLY A 1 88 ? 15.354 6.582 -47.418 1.00 74.06 88 GLY A C 1
ATOM 693 O O . GLY A 1 88 ? 15.280 6.156 -48.568 1.00 74.06 88 GLY A O 1
ATOM 694 N N . ASN A 1 89 ? 15.767 7.821 -47.140 1.00 70.38 89 ASN A N 1
ATOM 695 C CA . ASN A 1 89 ? 16.153 8.757 -48.202 1.00 70.38 89 ASN A CA 1
ATOM 696 C C . ASN A 1 89 ? 17.327 8.193 -49.023 1.00 70.38 89 ASN A C 1
ATOM 698 O O . ASN A 1 89 ? 17.306 8.239 -50.248 1.00 70.38 89 ASN A O 1
ATOM 702 N N . ASN A 1 90 ? 18.277 7.532 -48.355 1.00 68.25 90 ASN A N 1
ATOM 703 C CA . ASN A 1 90 ? 19.450 6.922 -48.984 1.00 68.25 90 ASN A CA 1
ATOM 704 C C . ASN A 1 90 ? 19.166 5.529 -49.588 1.00 68.25 90 ASN A C 1
ATOM 706 O O . ASN A 1 90 ? 20.031 4.974 -50.258 1.00 68.25 90 ASN A O 1
ATOM 710 N N . LEU A 1 91 ? 17.991 4.941 -49.321 1.00 64.31 91 LEU A N 1
ATOM 711 C CA . LEU A 1 91 ? 17.499 3.711 -49.961 1.00 64.31 91 LEU A CA 1
ATOM 712 C C . LEU A 1 91 ? 16.780 4.008 -51.284 1.00 64.31 91 LEU A C 1
ATOM 714 O O . LEU A 1 91 ? 16.804 3.182 -52.194 1.00 64.31 91 LEU A O 1
ATOM 718 N N . LEU A 1 92 ? 16.116 5.165 -51.373 1.00 66.44 92 LEU A N 1
ATOM 719 C CA . LEU A 1 92 ? 15.336 5.591 -52.538 1.00 66.44 92 LEU A CA 1
ATOM 720 C C . LEU A 1 92 ? 16.177 6.392 -53.542 1.00 66.44 92 LEU A C 1
ATOM 722 O O . LEU A 1 92 ? 15.985 6.257 -54.751 1.00 66.44 92 LEU A O 1
ATOM 726 N N . GLU A 1 93 ? 17.127 7.197 -53.064 1.00 63.75 93 GLU A N 1
ATOM 727 C CA . GLU A 1 93 ? 18.094 7.890 -53.914 1.00 63.75 93 GLU A CA 1
ATOM 728 C C . GLU A 1 93 ? 19.287 6.973 -54.228 1.00 63.75 93 GLU A C 1
ATOM 730 O O . GLU A 1 93 ? 19.829 6.318 -53.342 1.00 63.75 93 GLU A O 1
ATOM 735 N N . LYS A 1 94 ? 19.746 6.943 -55.490 1.00 58.22 94 LYS A N 1
ATOM 736 C CA . LYS A 1 94 ? 20.912 6.154 -55.960 1.00 58.22 94 LYS A CA 1
ATOM 737 C C . LYS A 1 94 ? 22.269 6.686 -55.441 1.00 58.22 94 LYS A C 1
ATOM 739 O O . LYS A 1 94 ? 23.259 6.669 -56.170 1.00 58.22 94 LYS A O 1
ATOM 744 N N . GLY A 1 95 ? 22.306 7.225 -54.225 1.00 65.25 95 GLY A N 1
ATOM 745 C CA . GLY A 1 95 ? 23.518 7.673 -53.545 1.00 65.25 95 GLY A CA 1
ATOM 746 C C . GLY A 1 95 ? 24.271 6.526 -52.861 1.00 65.25 95 GLY A C 1
ATOM 747 O O . GLY A 1 95 ? 23.905 5.355 -52.958 1.00 65.25 95 GLY A O 1
ATOM 748 N N . THR A 1 96 ? 25.342 6.859 -52.139 1.00 70.06 96 THR A N 1
ATOM 749 C CA . THR A 1 96 ? 26.092 5.897 -51.316 1.00 70.06 96 THR A CA 1
ATOM 750 C C . THR A 1 96 ? 25.331 5.587 -50.025 1.00 70.06 96 THR A C 1
ATOM 752 O O . THR A 1 96 ? 25.201 6.446 -49.151 1.00 70.06 96 THR A O 1
ATOM 755 N N . PHE A 1 97 ? 24.839 4.355 -49.889 1.00 79.62 97 PHE A N 1
ATOM 756 C CA . PHE A 1 97 ? 24.133 3.890 -48.693 1.00 79.62 97 PHE A CA 1
ATOM 757 C C . PHE A 1 97 ? 25.078 3.805 -47.471 1.00 79.62 97 PHE A C 1
ATOM 759 O O . PHE A 1 97 ? 26.169 3.240 -47.597 1.00 79.62 97 PHE A O 1
ATOM 766 N N . PRO A 1 98 ? 24.689 4.314 -46.281 1.00 81.62 98 PRO A N 1
ATOM 767 C CA . PRO A 1 98 ? 25.515 4.287 -45.071 1.00 81.62 98 PRO A CA 1
ATOM 768 C C . PRO A 1 98 ? 25.519 2.883 -44.440 1.00 81.62 98 PRO A C 1
ATOM 770 O O . PRO A 1 98 ? 24.873 2.623 -43.425 1.00 81.62 98 PRO A O 1
ATOM 773 N N . GLN A 1 99 ? 26.259 1.965 -45.066 1.00 83.00 99 GLN A N 1
ATOM 774 C CA . GLN A 1 99 ? 26.327 0.549 -44.684 1.00 83.00 99 GLN A CA 1
ATOM 775 C C . GLN A 1 99 ? 26.770 0.349 -43.232 1.00 83.00 99 GLN A C 1
ATOM 777 O O . GLN A 1 99 ? 26.192 -0.471 -42.528 1.00 83.00 99 GLN A O 1
ATOM 782 N N . ASP A 1 100 ? 27.755 1.117 -42.771 1.00 83.38 100 ASP A N 1
ATOM 783 C CA . ASP A 1 100 ? 28.317 0.980 -41.427 1.00 83.38 100 ASP A CA 1
ATOM 784 C C . ASP A 1 100 ? 27.292 1.310 -40.320 1.00 83.38 100 ASP A C 1
ATOM 786 O O . ASP A 1 100 ? 27.106 0.535 -39.382 1.00 83.38 100 ASP A O 1
ATOM 790 N N . GLU A 1 101 ? 26.545 2.410 -40.459 1.00 85.44 101 GLU A N 1
ATOM 791 C CA . GLU A 1 101 ? 25.489 2.789 -39.506 1.00 85.44 101 GLU A CA 1
ATOM 792 C C . GLU A 1 101 ? 24.316 1.793 -39.531 1.00 85.44 101 GLU A C 1
ATOM 794 O O . GLU A 1 101 ? 23.770 1.439 -38.482 1.00 85.44 101 GLU A O 1
ATOM 799 N N . PHE A 1 102 ? 23.967 1.278 -40.714 1.00 88.88 102 PHE A N 1
ATOM 800 C CA . PHE A 1 102 ? 22.925 0.265 -40.862 1.00 88.88 102 PHE A CA 1
ATOM 801 C C . PHE A 1 102 ? 23.314 -1.074 -40.219 1.00 88.88 102 PHE A C 1
ATOM 803 O O . PHE A 1 102 ? 22.524 -1.653 -39.472 1.00 88.88 102 PHE A O 1
ATOM 810 N N . VAL A 1 103 ? 24.542 -1.552 -40.442 1.00 89.81 103 VAL A N 1
ATOM 811 C CA . VAL A 1 103 ? 25.052 -2.798 -39.843 1.00 89.81 103 VAL A CA 1
ATOM 812 C C . VAL A 1 103 ? 25.088 -2.694 -38.316 1.00 89.81 103 VAL A C 1
ATOM 814 O O . VAL A 1 103 ? 24.644 -3.622 -37.638 1.00 89.81 103 VAL A O 1
ATOM 817 N N . LYS A 1 104 ? 25.511 -1.546 -37.764 1.00 90.00 104 LYS A N 1
ATOM 818 C CA . LYS A 1 104 ? 25.442 -1.260 -36.317 1.00 90.00 104 LYS A CA 1
ATOM 819 C C . LYS A 1 104 ? 24.021 -1.372 -35.777 1.00 90.00 104 LYS A C 1
ATOM 821 O O . LYS A 1 104 ? 23.803 -2.003 -34.743 1.00 90.00 104 LYS A O 1
ATOM 826 N N . PHE A 1 105 ? 23.052 -0.807 -36.491 1.00 92.00 105 PHE A N 1
ATOM 827 C CA . PHE A 1 105 ? 21.648 -0.838 -36.093 1.00 92.00 105 PHE A CA 1
ATOM 828 C C . PHE A 1 105 ? 21.075 -2.264 -36.090 1.00 92.00 105 PHE A C 1
ATOM 830 O O . PHE A 1 105 ? 20.471 -2.690 -35.103 1.00 92.00 105 PHE A O 1
ATOM 837 N N . ILE A 1 106 ? 21.304 -3.028 -37.162 1.00 92.50 106 ILE A N 1
ATOM 838 C CA . ILE A 1 106 ? 20.810 -4.407 -37.290 1.00 92.50 106 ILE A CA 1
ATOM 839 C C . ILE A 1 106 ? 21.477 -5.341 -36.278 1.00 92.50 106 ILE A C 1
ATOM 841 O O . ILE A 1 106 ? 20.791 -6.158 -35.668 1.00 92.50 106 ILE A O 1
ATOM 845 N N . ALA A 1 107 ? 22.784 -5.212 -36.041 1.00 91.94 107 ALA A N 1
ATOM 846 C CA . ALA A 1 107 ? 23.477 -6.049 -35.065 1.00 91.94 107 ALA A CA 1
ATOM 847 C C . ALA A 1 107 ? 23.050 -5.762 -33.622 1.00 91.94 107 ALA A C 1
ATOM 849 O O . ALA A 1 107 ? 22.900 -6.698 -32.834 1.00 91.94 107 ALA A O 1
ATOM 850 N N . ALA A 1 108 ? 22.788 -4.495 -33.281 1.00 92.38 108 ALA A N 1
ATOM 851 C CA . ALA A 1 108 ? 22.207 -4.140 -31.991 1.00 92.38 108 ALA A CA 1
ATOM 852 C C . ALA A 1 108 ? 20.813 -4.768 -31.815 1.00 92.38 108 ALA A C 1
ATOM 854 O O . ALA A 1 108 ? 20.547 -5.386 -30.785 1.00 92.38 108 ALA A O 1
ATOM 855 N N . LEU A 1 109 ? 19.947 -4.692 -32.834 1.00 94.44 109 LEU A N 1
ATOM 856 C CA . LEU A 1 109 ? 18.631 -5.339 -32.794 1.00 94.44 109 LEU A CA 1
ATOM 857 C C . LEU A 1 109 ? 18.715 -6.861 -32.713 1.00 94.44 109 LEU A C 1
ATOM 859 O O . LEU A 1 109 ? 17.946 -7.461 -31.966 1.00 94.44 109 LEU A O 1
ATOM 863 N N . LEU A 1 110 ? 19.648 -7.484 -33.434 1.00 94.06 110 LEU A N 1
ATOM 864 C CA . LEU A 1 110 ? 19.874 -8.924 -33.370 1.00 94.06 110 LEU A CA 1
ATOM 865 C C . LEU A 1 110 ? 20.301 -9.347 -31.960 1.00 94.06 110 LEU A C 1
ATOM 867 O O . LEU A 1 110 ? 19.729 -10.282 -31.410 1.00 94.06 110 LEU A O 1
ATOM 871 N N . SER A 1 111 ? 21.241 -8.621 -31.350 1.00 92.69 111 SER A N 1
ATOM 872 C CA . SER A 1 111 ? 21.685 -8.857 -29.971 1.00 92.69 111 SER A CA 1
ATOM 873 C C . SER A 1 111 ? 20.528 -8.735 -28.968 1.00 92.69 111 SER A C 1
ATOM 875 O O . SER A 1 111 ? 20.292 -9.646 -28.172 1.00 92.69 111 SER A O 1
ATOM 877 N N . ILE A 1 112 ? 19.726 -7.665 -29.061 1.00 94.44 112 ILE A N 1
ATOM 878 C CA . ILE A 1 112 ? 18.558 -7.454 -28.188 1.00 94.44 112 ILE A CA 1
ATOM 879 C C . ILE A 1 112 ? 17.493 -8.537 -28.409 1.00 94.44 112 ILE A C 1
ATOM 881 O O . ILE A 1 112 ? 16.935 -9.051 -27.443 1.00 94.44 112 ILE A O 1
ATOM 885 N N . CYS A 1 113 ? 17.217 -8.914 -29.659 1.00 94.94 113 CYS A N 1
ATOM 886 C CA . CYS A 1 113 ? 16.255 -9.963 -29.989 1.00 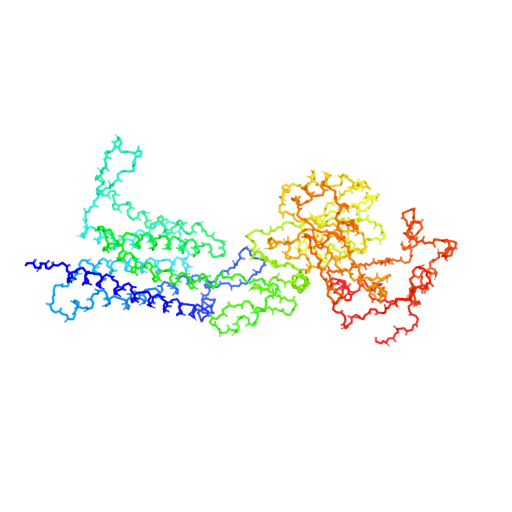94.94 113 CYS A CA 1
ATOM 887 C C . CYS A 1 113 ? 16.695 -11.326 -29.441 1.00 94.94 113 CYS A C 1
ATOM 889 O O . CYS A 1 113 ? 15.881 -12.039 -28.855 1.00 94.94 113 CYS A O 1
ATOM 891 N N . CYS A 1 114 ? 17.977 -11.673 -29.584 1.00 93.00 114 CYS A N 1
ATOM 892 C CA . CYS A 1 114 ? 18.547 -12.882 -28.997 1.00 93.00 114 CYS A CA 1
ATOM 893 C C . CYS A 1 114 ? 18.432 -12.859 -27.470 1.00 93.00 114 CYS A C 1
ATOM 895 O O . CYS A 1 114 ? 17.990 -13.843 -26.885 1.00 93.00 114 CYS A O 1
ATOM 897 N N . MET A 1 115 ? 18.763 -11.738 -26.820 1.00 91.94 115 MET A N 1
ATOM 898 C CA . MET A 1 115 ? 18.655 -11.617 -25.365 1.00 91.94 115 MET A CA 1
ATOM 899 C C . MET A 1 115 ? 17.201 -11.709 -24.879 1.00 91.94 115 MET A C 1
ATOM 901 O O . MET A 1 115 ? 16.938 -12.361 -23.874 1.00 91.94 115 MET A O 1
ATOM 905 N N . LEU A 1 116 ? 16.247 -11.116 -25.605 1.00 93.75 116 LEU A N 1
ATOM 906 C CA . LEU A 1 116 ? 14.819 -11.217 -25.297 1.00 93.75 116 LEU A CA 1
ATOM 907 C C . LEU A 1 116 ? 14.325 -12.665 -25.395 1.00 93.75 116 LEU A C 1
ATOM 909 O O . LEU A 1 116 ? 13.628 -13.142 -24.503 1.00 93.75 116 LEU A O 1
ATOM 913 N N . LEU A 1 117 ? 14.690 -13.359 -26.477 1.00 91.75 117 LEU A N 1
ATOM 914 C CA . LEU A 1 117 ? 14.313 -14.752 -26.700 1.00 91.75 117 LEU A CA 1
ATOM 915 C C . LEU A 1 117 ? 14.901 -15.664 -25.623 1.00 91.75 117 LEU A C 1
ATOM 917 O O . LEU A 1 117 ? 14.189 -16.506 -25.088 1.00 91.75 117 LEU A O 1
ATOM 921 N N . LEU A 1 118 ? 16.187 -15.499 -25.311 1.00 89.62 118 LEU A N 1
ATOM 922 C CA . LEU A 1 118 ? 16.874 -16.312 -24.311 1.00 89.62 118 LEU A CA 1
ATOM 923 C C . LEU A 1 118 ? 16.389 -16.011 -22.893 1.00 89.62 118 LEU A C 1
ATOM 925 O O . LEU A 1 118 ? 16.267 -16.941 -22.107 1.00 89.62 118 LEU A O 1
ATOM 929 N N . GLY A 1 119 ? 16.066 -14.752 -22.582 1.00 89.25 119 GLY A N 1
ATOM 930 C CA . GLY A 1 119 ? 15.430 -14.383 -21.318 1.00 89.25 119 GLY A CA 1
ATOM 931 C C . GLY A 1 119 ? 14.054 -15.030 -21.170 1.00 89.25 119 GLY A C 1
ATOM 932 O O . GLY A 1 119 ? 13.778 -15.659 -20.160 1.00 89.25 119 GLY A O 1
ATOM 933 N N . PHE A 1 120 ? 13.225 -14.984 -22.216 1.00 91.19 120 PHE A N 1
ATOM 934 C CA . PHE A 1 120 ? 11.938 -15.682 -22.208 1.00 91.19 120 PHE A CA 1
ATOM 935 C C . PHE A 1 120 ? 12.096 -17.207 -22.122 1.00 91.19 120 PHE A C 1
ATOM 937 O O . PHE A 1 120 ? 11.338 -17.868 -21.423 1.00 91.19 120 PHE A O 1
ATOM 944 N N . ALA A 1 121 ? 13.081 -17.783 -22.813 1.00 89.25 121 ALA A N 1
ATOM 945 C CA . ALA A 1 121 ? 13.376 -19.207 -22.707 1.00 89.25 121 ALA A CA 1
ATOM 946 C C . ALA A 1 121 ? 13.849 -19.591 -21.294 1.00 89.25 121 ALA A C 1
ATOM 948 O O . ALA A 1 121 ? 13.500 -20.676 -20.840 1.00 89.25 121 ALA A O 1
ATOM 949 N N . ASP A 1 122 ? 14.595 -18.724 -20.598 1.00 86.62 122 ASP A N 1
ATOM 950 C CA . ASP A 1 122 ? 14.983 -18.942 -19.198 1.00 86.62 122 ASP A CA 1
ATOM 951 C C . ASP A 1 122 ? 13.781 -18.944 -18.263 1.00 86.62 122 ASP A C 1
ATOM 953 O O . ASP A 1 122 ? 13.662 -19.867 -17.464 1.00 86.62 122 ASP A O 1
ATOM 957 N N . ASP A 1 123 ? 12.854 -18.003 -18.436 1.00 85.94 123 ASP A N 1
ATOM 958 C CA . ASP A 1 123 ? 11.622 -17.969 -17.646 1.00 85.94 123 ASP A CA 1
ATOM 959 C C . ASP A 1 123 ? 10.719 -19.199 -17.880 1.00 85.94 123 ASP A C 1
ATOM 961 O O . ASP A 1 123 ? 9.970 -19.603 -16.998 1.00 85.94 123 ASP A O 1
ATOM 965 N N . VAL A 1 124 ? 10.742 -19.791 -19.080 1.00 87.62 124 VAL A N 1
ATOM 966 C CA . VAL A 1 124 ? 9.893 -20.950 -19.426 1.00 87.62 124 VAL A CA 1
ATOM 967 C C . VAL A 1 124 ? 10.538 -22.282 -19.034 1.00 87.62 124 VAL A C 1
ATOM 969 O O . VAL A 1 124 ? 9.834 -23.238 -18.711 1.00 87.62 124 VAL A O 1
ATOM 972 N N . LEU A 1 125 ? 11.864 -22.385 -19.149 1.00 85.56 125 LEU A N 1
ATOM 973 C CA . LEU A 1 125 ? 12.603 -23.645 -19.011 1.00 85.56 125 LEU A CA 1
ATOM 974 C C . LEU A 1 125 ? 13.349 -23.777 -17.677 1.00 85.56 125 LEU A C 1
ATOM 976 O O . LEU A 1 125 ? 13.919 -24.841 -17.439 1.00 85.56 125 LEU A O 1
ATOM 980 N N . ASP A 1 126 ? 13.382 -22.727 -16.849 1.00 81.50 126 ASP A N 1
ATOM 981 C CA . ASP A 1 126 ? 14.114 -22.670 -15.577 1.00 81.50 126 ASP A CA 1
ATOM 982 C C . ASP A 1 126 ? 15.565 -23.169 -15.714 1.00 81.50 126 ASP A C 1
ATOM 984 O O . ASP A 1 126 ? 15.997 -24.152 -15.098 1.00 81.50 126 ASP A O 1
ATOM 988 N N . VAL A 1 127 ? 16.352 -22.512 -16.576 1.00 83.81 127 VAL A N 1
ATOM 989 C CA . VAL A 1 127 ? 17.680 -23.024 -16.947 1.00 83.81 127 VAL A CA 1
ATOM 990 C C . VAL A 1 127 ? 18.653 -22.925 -15.754 1.00 83.81 127 VAL A C 1
ATOM 992 O O . VAL A 1 127 ? 18.654 -21.931 -15.020 1.00 83.81 127 VAL A O 1
ATOM 995 N N . PRO A 1 128 ? 19.558 -23.905 -15.541 1.00 83.69 128 PRO A N 1
ATOM 996 C CA . PRO A 1 128 ? 20.542 -23.829 -14.462 1.00 83.69 128 PRO A CA 1
ATOM 997 C C . PRO A 1 128 ? 21.432 -22.577 -14.518 1.00 83.69 128 PRO A C 1
ATOM 999 O O . PRO A 1 128 ? 21.826 -22.123 -15.593 1.00 83.69 128 PRO A O 1
ATOM 1002 N N . TRP A 1 129 ? 21.863 -22.083 -13.349 1.00 79.25 129 TRP A N 1
ATOM 1003 C CA . TRP A 1 129 ? 22.645 -20.839 -13.192 1.00 79.25 129 TRP A CA 1
ATOM 1004 C C . TRP A 1 129 ? 23.889 -20.731 -14.093 1.00 79.25 129 TRP A C 1
ATOM 1006 O O . TRP A 1 129 ? 24.261 -19.638 -14.513 1.00 79.25 129 TRP A O 1
ATOM 1016 N N . ARG A 1 130 ? 24.522 -21.861 -14.436 1.00 84.31 130 ARG A N 1
ATOM 1017 C CA . ARG A 1 130 ? 25.685 -21.905 -15.340 1.00 84.31 130 ARG A CA 1
ATOM 1018 C C . ARG A 1 130 ? 25.338 -21.378 -16.733 1.00 84.31 130 ARG A C 1
ATOM 1020 O O . ARG A 1 130 ? 26.142 -20.686 -17.351 1.00 84.31 130 ARG A O 1
ATOM 1027 N N . HIS A 1 131 ? 24.134 -21.678 -17.212 1.00 83.38 131 HIS A N 1
ATOM 1028 C CA . HIS A 1 131 ? 23.647 -21.202 -18.500 1.00 83.38 131 HIS A CA 1
ATOM 1029 C C . HIS A 1 131 ? 23.214 -19.737 -18.428 1.00 83.38 131 HIS A C 1
ATOM 1031 O O . HIS A 1 131 ? 23.429 -19.016 -19.393 1.00 83.38 131 HIS A O 1
ATOM 1037 N N . LYS A 1 132 ? 22.748 -19.243 -17.274 1.00 79.12 132 LYS A N 1
ATOM 1038 C CA . LYS A 1 132 ? 22.423 -17.815 -17.081 1.00 79.12 132 LYS A CA 1
ATOM 1039 C C . LYS A 1 132 ? 23.632 -16.885 -17.263 1.00 79.12 132 LYS A C 1
ATOM 1041 O O . LYS A 1 132 ? 23.472 -15.728 -17.640 1.00 79.12 132 LYS A O 1
ATOM 1046 N N . LEU A 1 133 ? 24.849 -17.400 -17.069 1.00 82.38 133 LEU A N 1
ATOM 1047 C CA . LEU A 1 133 ? 26.090 -16.691 -17.408 1.00 82.38 133 LEU A CA 1
ATOM 1048 C C . LEU A 1 133 ? 26.472 -16.831 -18.889 1.00 82.38 133 LEU A C 1
ATOM 1050 O O . LEU A 1 133 ? 26.996 -15.891 -19.476 1.00 82.38 133 LEU A O 1
ATOM 1054 N N . LEU A 1 134 ? 26.202 -17.983 -19.507 1.00 85.50 134 LEU A N 1
ATOM 1055 C CA . LEU A 1 134 ? 26.585 -18.272 -20.892 1.00 85.50 134 LEU A CA 1
ATOM 1056 C C . LEU A 1 134 ? 25.638 -17.625 -21.918 1.00 85.50 134 LEU A C 1
ATOM 1058 O O . LEU A 1 134 ? 26.095 -17.099 -22.931 1.00 85.50 134 LEU A O 1
ATOM 1062 N N . LEU A 1 135 ? 24.330 -17.609 -21.668 1.00 84.31 135 LEU A N 1
ATOM 1063 C CA . LEU A 1 135 ? 23.330 -17.089 -22.607 1.00 84.31 135 LEU A CA 1
ATOM 1064 C C . LEU A 1 135 ? 23.568 -15.609 -22.986 1.00 84.31 135 LEU A C 1
ATOM 1066 O O . LEU A 1 135 ? 23.595 -15.324 -24.187 1.00 84.31 135 LEU A O 1
ATOM 1070 N N . PRO A 1 136 ? 23.862 -14.679 -22.049 1.00 84.88 136 PRO A N 1
ATOM 1071 C CA . PRO A 1 136 ? 24.193 -13.300 -22.415 1.00 84.88 136 PRO A CA 1
ATOM 1072 C C . PRO A 1 136 ? 25.523 -13.171 -23.177 1.00 84.88 136 PRO A C 1
ATOM 1074 O O . PRO A 1 136 ? 25.666 -12.285 -24.023 1.00 84.88 136 PRO A O 1
ATOM 1077 N N . THR A 1 137 ? 26.497 -14.063 -22.939 1.00 87.25 137 THR A N 1
ATOM 1078 C CA . THR A 1 137 ? 27.751 -14.055 -23.720 1.00 87.25 137 THR A CA 1
ATOM 1079 C C . THR A 1 137 ? 27.499 -14.399 -25.184 1.00 87.25 137 THR A C 1
ATOM 1081 O O . THR A 1 137 ? 27.994 -13.705 -26.064 1.00 87.25 137 THR A O 1
ATOM 1084 N N . VAL A 1 138 ? 26.661 -15.401 -25.461 1.00 87.38 138 VAL A N 1
ATOM 1085 C CA . VAL A 1 138 ? 26.294 -15.774 -26.835 1.00 87.38 138 VAL A CA 1
ATOM 1086 C C . VAL A 1 138 ? 25.444 -14.682 -27.484 1.00 87.38 138 VAL A C 1
ATOM 1088 O O . VAL A 1 138 ? 25.694 -14.311 -28.630 1.00 87.38 138 VAL A O 1
ATOM 1091 N N . ALA A 1 139 ? 24.484 -14.117 -26.746 1.00 87.25 139 ALA A N 1
ATOM 1092 C CA . ALA A 1 139 ? 23.626 -13.045 -27.246 1.00 87.25 139 ALA A CA 1
ATOM 1093 C C . ALA A 1 139 ? 24.402 -11.771 -27.620 1.00 87.25 139 ALA A C 1
ATOM 1095 O O . ALA A 1 139 ? 23.995 -11.068 -28.539 1.00 87.25 139 ALA A O 1
ATOM 1096 N N . SER A 1 140 ? 25.526 -11.486 -26.951 1.00 88.31 140 SER A N 1
ATOM 1097 C CA . SER A 1 140 ? 26.354 -10.301 -27.221 1.00 88.31 140 SER A CA 1
ATOM 1098 C C . SER A 1 140 ? 27.334 -10.460 -28.392 1.00 88.31 140 SER A C 1
ATOM 1100 O O . SER A 1 140 ? 27.856 -9.453 -28.875 1.00 88.31 140 SER A O 1
ATOM 1102 N N . LEU A 1 141 ? 27.546 -11.671 -28.928 1.00 88.88 141 LEU A N 1
ATOM 1103 C CA . LEU A 1 141 ? 28.473 -11.908 -30.047 1.00 88.88 141 LEU A CA 1
ATOM 1104 C C . LEU A 1 141 ? 28.221 -11.034 -31.292 1.00 88.88 141 LEU A C 1
ATOM 1106 O O . LEU A 1 141 ? 29.203 -10.525 -31.837 1.00 88.88 141 LEU A O 1
ATOM 1110 N N . PRO A 1 142 ? 26.972 -10.788 -31.747 1.00 89.88 142 PRO A N 1
ATOM 1111 C CA . PRO A 1 142 ? 26.723 -9.890 -32.876 1.00 89.88 142 PRO A CA 1
ATOM 1112 C C . PRO A 1 142 ? 27.271 -8.476 -32.650 1.00 89.88 142 PRO A C 1
ATOM 1114 O O . PRO A 1 142 ? 27.832 -7.876 -33.565 1.00 89.88 142 PRO A O 1
ATOM 1117 N N . LEU A 1 143 ? 27.155 -7.964 -31.420 1.00 85.62 143 LEU A N 1
ATOM 1118 C CA . LEU A 1 143 ? 27.676 -6.651 -31.044 1.00 85.62 143 LEU A CA 1
ATOM 1119 C C . LEU A 1 143 ? 29.209 -6.637 -31.088 1.00 85.62 143 LEU A C 1
ATOM 1121 O O . LEU A 1 143 ? 29.794 -5.708 -31.640 1.00 85.62 143 LEU A O 1
ATOM 1125 N N . LEU A 1 144 ? 29.854 -7.681 -30.553 1.00 87.50 144 LEU A N 1
ATOM 1126 C CA . LEU A 1 144 ? 31.314 -7.816 -30.567 1.00 87.50 144 LEU A CA 1
ATOM 1127 C C . LEU A 1 144 ? 31.860 -7.883 -31.999 1.00 87.50 144 LEU A C 1
ATOM 1129 O O . LEU A 1 144 ? 32.857 -7.229 -32.299 1.00 87.50 144 LEU A O 1
ATOM 1133 N N . MET A 1 145 ? 31.199 -8.634 -32.885 1.00 88.12 145 MET A N 1
ATOM 1134 C CA . MET A 1 145 ? 31.616 -8.769 -34.284 1.00 88.12 145 MET A CA 1
ATOM 1135 C C . MET A 1 145 ? 31.508 -7.448 -35.042 1.00 88.12 145 MET A C 1
ATOM 1137 O O . MET A 1 145 ? 32.438 -7.073 -35.752 1.00 88.12 145 MET A O 1
ATOM 1141 N N . VAL A 1 146 ? 30.417 -6.699 -34.858 1.00 88.06 146 VAL A N 1
ATOM 1142 C CA . VAL A 1 146 ? 30.298 -5.375 -35.483 1.00 88.06 146 VAL A CA 1
ATOM 1143 C C . VAL A 1 146 ? 31.286 -4.382 -34.889 1.00 88.06 146 VAL A C 1
ATOM 1145 O O . VAL A 1 146 ? 31.875 -3.607 -35.634 1.00 88.06 146 VAL A O 1
ATOM 1148 N N . TYR A 1 147 ? 31.548 -4.428 -33.583 1.00 88.06 147 TYR A N 1
ATOM 1149 C CA . TYR A 1 147 ? 32.578 -3.578 -32.990 1.00 88.06 147 TYR A CA 1
ATOM 1150 C C . TYR A 1 147 ? 33.967 -3.852 -33.587 1.00 88.06 147 TYR A C 1
ATOM 1152 O O . TYR A 1 147 ? 34.687 -2.912 -33.935 1.00 88.06 147 TYR A O 1
ATOM 1160 N N . TYR A 1 148 ? 34.310 -5.133 -33.753 1.00 87.00 148 TYR A N 1
ATOM 1161 C CA . TYR A 1 148 ? 35.570 -5.573 -34.352 1.00 87.00 148 TYR A CA 1
ATOM 1162 C C . TYR A 1 148 ? 35.732 -5.087 -35.797 1.00 87.00 148 TYR A C 1
ATOM 1164 O O . TYR A 1 148 ? 36.803 -4.618 -36.167 1.00 87.00 148 TYR A O 1
ATOM 1172 N N . VAL A 1 149 ? 34.670 -5.158 -36.605 1.00 85.25 149 VAL A N 1
ATOM 1173 C CA . VAL A 1 149 ? 34.721 -4.768 -38.024 1.00 85.25 149 VAL A CA 1
ATOM 1174 C C . VAL A 1 149 ? 34.650 -3.249 -38.216 1.00 85.25 149 VAL A C 1
ATOM 1176 O O . VAL A 1 149 ? 35.337 -2.718 -39.084 1.00 85.25 149 VAL A O 1
ATOM 1179 N N . SER A 1 150 ? 33.836 -2.543 -37.427 1.00 80.75 150 SER A N 1
ATOM 1180 C CA . SER A 1 150 ? 33.541 -1.120 -37.651 1.00 80.75 150 SER A CA 1
ATOM 1181 C C . SER A 1 150 ? 34.480 -0.152 -36.933 1.00 80.75 150 SER A C 1
ATOM 1183 O O . SER A 1 150 ? 34.770 0.913 -37.470 1.00 80.75 150 SER A O 1
ATOM 1185 N N . PHE A 1 151 ? 34.900 -0.460 -35.702 1.00 79.19 151 PHE A N 1
ATOM 1186 C CA . PHE A 1 151 ? 35.675 0.474 -34.872 1.00 79.19 151 PHE A CA 1
ATOM 1187 C C . PHE A 1 151 ? 37.091 -0.029 -34.609 1.00 79.19 151 PHE A C 1
ATOM 1189 O O . PHE A 1 151 ? 38.036 0.746 -34.711 1.00 79.19 151 PHE A O 1
ATOM 1196 N N . ASN A 1 152 ? 37.231 -1.313 -34.256 1.00 81.56 152 ASN A N 1
ATOM 1197 C CA . ASN A 1 152 ? 38.491 -1.975 -33.900 1.00 81.56 152 ASN A CA 1
ATOM 1198 C C . ASN A 1 152 ? 39.400 -1.185 -32.925 1.00 81.56 152 ASN A C 1
ATOM 1200 O O . ASN A 1 152 ? 40.613 -1.378 -32.893 1.00 81.56 152 ASN A O 1
ATOM 1204 N N . THR A 1 153 ? 38.831 -0.278 -32.123 1.00 86.31 153 THR A N 1
ATOM 1205 C CA . THR A 1 153 ? 39.563 0.506 -31.122 1.00 86.31 153 THR A CA 1
ATOM 1206 C C . THR A 1 153 ? 39.531 -0.212 -29.781 1.00 86.31 153 THR A C 1
ATOM 1208 O O . THR A 1 153 ? 38.488 -0.290 -29.139 1.00 86.31 153 THR A O 1
ATOM 1211 N N . THR A 1 154 ? 40.667 -0.725 -29.324 1.00 90.00 154 THR A N 1
ATOM 1212 C CA . THR A 1 154 ? 40.795 -1.423 -28.029 1.00 90.00 154 THR A CA 1
ATOM 1213 C C . THR A 1 154 ? 41.475 -0.574 -26.952 1.00 90.00 154 THR A C 1
ATOM 1215 O O . THR A 1 154 ? 41.756 -1.045 -25.847 1.00 90.00 154 THR A O 1
ATOM 1218 N N . THR A 1 155 ? 41.697 0.708 -27.254 1.00 89.56 155 THR A N 1
ATOM 1219 C CA . THR A 1 155 ? 42.276 1.695 -26.344 1.00 89.56 155 THR A CA 1
ATOM 1220 C C . THR A 1 155 ? 41.223 2.270 -25.395 1.00 89.56 155 THR A C 1
ATOM 1222 O O . THR A 1 155 ? 40.218 2.828 -25.832 1.00 89.56 155 THR A O 1
ATOM 1225 N N . ILE A 1 156 ? 41.474 2.186 -24.088 1.00 90.62 156 ILE A N 1
ATOM 1226 C CA . ILE A 1 156 ? 40.632 2.771 -23.038 1.00 90.62 156 ILE A CA 1
ATOM 1227 C C . ILE A 1 156 ? 41.290 4.005 -22.422 1.00 90.62 156 ILE A C 1
ATOM 1229 O O . ILE A 1 156 ? 42.512 4.072 -22.290 1.00 90.62 156 ILE A O 1
ATOM 1233 N N . ILE A 1 157 ? 40.476 4.972 -21.994 1.00 88.75 157 ILE A N 1
ATOM 1234 C CA . ILE A 1 157 ? 40.946 6.109 -21.193 1.00 88.75 157 ILE A CA 1
ATOM 1235 C C . ILE A 1 157 ? 41.023 5.668 -19.734 1.00 88.75 157 ILE A C 1
ATOM 1237 O O . ILE A 1 157 ? 40.028 5.240 -19.147 1.00 88.75 157 ILE A O 1
ATOM 1241 N N . VAL A 1 158 ? 42.201 5.804 -19.130 1.00 89.12 158 VAL A N 1
ATOM 1242 C CA . VAL A 1 158 ? 42.438 5.353 -17.757 1.00 89.12 158 VAL A CA 1
ATOM 1243 C C . VAL A 1 158 ? 41.780 6.325 -16.757 1.00 89.12 158 VAL A C 1
ATOM 1245 O O . VAL A 1 158 ? 41.947 7.552 -16.878 1.00 89.12 158 VAL A O 1
ATOM 1248 N N . PRO A 1 159 ? 41.033 5.826 -15.747 1.00 87.69 159 PRO A N 1
ATOM 1249 C CA . PRO A 1 159 ? 40.483 6.654 -14.674 1.00 87.69 159 PRO A CA 1
ATOM 1250 C C . PRO A 1 159 ? 41.574 7.425 -13.924 1.00 87.69 159 PRO A C 1
ATOM 1252 O O . PRO A 1 159 ? 42.657 6.892 -13.695 1.00 87.69 159 PRO A O 1
ATOM 1255 N N . LYS A 1 160 ? 41.282 8.662 -13.489 1.00 87.62 160 LYS A N 1
ATOM 1256 C CA . LYS A 1 160 ? 42.266 9.576 -12.866 1.00 87.62 160 LYS A CA 1
ATOM 1257 C C . LYS A 1 160 ? 43.175 8.926 -11.800 1.00 87.62 160 LYS A C 1
ATOM 1259 O O . LYS A 1 160 ? 44.372 9.166 -11.891 1.00 87.62 160 LYS A O 1
ATOM 1264 N N . PRO A 1 161 ? 42.679 8.085 -10.867 1.00 87.88 161 PRO A N 1
ATOM 1265 C CA . PRO A 1 161 ? 43.525 7.471 -9.834 1.00 87.88 161 PRO A CA 1
ATOM 1266 C C . PRO A 1 161 ? 44.583 6.487 -10.355 1.00 87.88 161 PRO A C 1
ATOM 1268 O O . PRO A 1 161 ? 45.527 6.182 -9.642 1.00 87.88 161 PRO A O 1
ATOM 1271 N N . LEU A 1 162 ? 44.416 5.957 -11.570 1.00 86.50 162 LEU A N 1
ATOM 1272 C CA . LEU A 1 162 ? 45.287 4.928 -12.150 1.00 86.50 162 LEU A CA 1
ATOM 1273 C C . LEU A 1 162 ? 46.223 5.481 -13.237 1.00 86.50 162 LEU A C 1
ATOM 1275 O O . LEU A 1 162 ? 47.056 4.743 -13.764 1.00 86.50 162 LEU A O 1
ATOM 1279 N N . ARG A 1 163 ? 46.098 6.773 -13.577 1.00 90.56 163 ARG A N 1
ATOM 1280 C CA . ARG A 1 163 ? 46.854 7.398 -14.674 1.00 90.56 163 ARG A CA 1
ATOM 1281 C C . ARG A 1 163 ? 48.355 7.448 -14.421 1.00 90.56 163 ARG A C 1
ATOM 1283 O O . ARG A 1 163 ? 49.114 7.341 -15.375 1.00 90.56 163 ARG A O 1
ATOM 1290 N N . ASP A 1 164 ? 48.771 7.549 -13.163 1.00 87.38 164 ASP A N 1
ATOM 1291 C CA . ASP A 1 164 ? 50.193 7.618 -12.805 1.00 87.38 164 ASP A CA 1
ATOM 1292 C C . ASP A 1 164 ? 50.922 6.283 -13.040 1.00 87.38 164 ASP A C 1
ATOM 1294 O O . ASP A 1 164 ? 52.128 6.272 -13.265 1.00 87.38 164 ASP A O 1
ATOM 1298 N N . ILE A 1 165 ? 50.194 5.158 -13.028 1.00 90.31 165 ILE A N 1
ATOM 1299 C CA . ILE A 1 165 ? 50.758 3.811 -13.227 1.00 90.31 165 ILE A CA 1
ATOM 1300 C C . ILE A 1 165 ? 50.624 3.362 -14.686 1.00 90.31 165 ILE A C 1
ATOM 1302 O O . ILE A 1 165 ? 51.524 2.729 -15.231 1.00 90.31 165 ILE A O 1
ATOM 1306 N N . LEU A 1 166 ? 49.485 3.656 -15.315 1.00 85.31 166 LEU A N 1
ATOM 1307 C CA . LEU A 1 166 ? 49.097 3.088 -16.609 1.00 85.31 166 LEU A CA 1
ATOM 1308 C C . LEU A 1 166 ? 49.134 4.104 -17.763 1.00 85.31 166 LEU A C 1
ATOM 1310 O O . LEU A 1 166 ? 48.910 3.736 -18.911 1.00 85.31 166 LEU A O 1
ATOM 1314 N N . GLY A 1 167 ? 49.414 5.378 -17.486 1.00 89.25 167 GLY A N 1
ATOM 1315 C CA . GLY A 1 167 ? 49.321 6.457 -18.466 1.00 89.25 167 GLY A CA 1
ATOM 1316 C C . GLY A 1 167 ? 47.886 6.956 -18.676 1.00 89.25 167 GLY A C 1
ATOM 1317 O O . GLY A 1 167 ? 46.944 6.571 -17.983 1.00 89.25 167 GLY A O 1
ATOM 1318 N N . THR A 1 168 ? 47.700 7.869 -19.631 1.00 88.31 168 THR A N 1
ATOM 1319 C CA . THR A 1 168 ? 46.392 8.489 -19.922 1.00 88.31 168 THR A CA 1
ATOM 1320 C C . THR A 1 168 ? 45.445 7.565 -20.688 1.00 88.31 168 THR A C 1
ATOM 1322 O O . THR A 1 168 ? 44.228 7.633 -20.491 1.00 88.31 168 THR A O 1
ATOM 1325 N N . SER A 1 169 ? 45.992 6.691 -21.529 1.00 90.12 169 SER A N 1
ATOM 1326 C CA . SER A 1 169 ? 45.254 5.721 -22.333 1.00 90.12 169 SER A CA 1
ATOM 1327 C C . SER A 1 169 ? 46.054 4.435 -22.506 1.00 90.12 169 SER A C 1
ATOM 1329 O O . SER A 1 169 ? 47.258 4.504 -22.746 1.00 90.12 169 SER A O 1
ATOM 1331 N N . VAL A 1 170 ? 45.386 3.283 -22.439 1.00 92.31 170 VAL A N 1
ATOM 1332 C CA . VAL A 1 170 ? 46.012 1.960 -22.591 1.00 92.31 170 VAL A CA 1
ATOM 1333 C C . VAL A 1 170 ? 45.258 1.149 -23.624 1.00 92.31 170 VAL A C 1
ATOM 1335 O O . VAL A 1 170 ? 44.033 1.066 -23.567 1.00 92.31 170 VAL A O 1
ATOM 1338 N N . ASP A 1 171 ? 45.991 0.524 -24.541 1.00 91.00 171 ASP A N 1
ATOM 1339 C CA . ASP A 1 171 ? 45.449 -0.517 -25.404 1.00 91.00 171 ASP A CA 1
ATOM 1340 C C . ASP A 1 171 ? 45.483 -1.869 -24.686 1.00 91.00 171 ASP A C 1
ATOM 1342 O O . ASP A 1 171 ? 46.547 -2.374 -24.332 1.00 91.00 171 ASP A O 1
ATOM 1346 N N . ILE A 1 172 ? 44.301 -2.433 -24.442 1.00 91.62 172 ILE A N 1
ATOM 1347 C CA . ILE A 1 172 ? 44.140 -3.714 -23.742 1.00 91.62 172 ILE A CA 1
ATOM 1348 C C . ILE A 1 172 ? 43.828 -4.877 -24.703 1.00 91.62 172 ILE A C 1
ATOM 1350 O O . ILE A 1 172 ? 43.629 -6.011 -24.260 1.00 91.62 172 ILE A O 1
ATOM 1354 N N . GLY A 1 173 ? 43.784 -4.619 -26.017 1.00 91.62 173 GLY A N 1
ATOM 1355 C CA . GLY A 1 173 ? 43.614 -5.633 -27.058 1.00 91.62 173 GLY A CA 1
ATOM 1356 C C . GLY A 1 173 ? 42.411 -6.557 -26.832 1.00 91.62 173 GLY A C 1
ATOM 1357 O O . GLY A 1 173 ? 41.287 -6.107 -26.606 1.00 91.62 173 GLY A O 1
ATOM 1358 N N . LEU A 1 174 ? 42.648 -7.875 -26.860 1.00 90.75 174 LEU A N 1
ATOM 1359 C CA . LEU A 1 174 ? 41.613 -8.908 -26.699 1.00 90.75 174 LEU A CA 1
ATOM 1360 C C . LEU A 1 174 ? 40.797 -8.756 -25.402 1.00 90.75 174 LEU A C 1
ATOM 1362 O O . LEU A 1 174 ? 39.607 -9.075 -25.378 1.00 90.75 174 LEU A O 1
ATOM 1366 N N . ILE A 1 175 ? 41.410 -8.233 -24.336 1.00 92.94 175 ILE A N 1
ATOM 1367 C CA . ILE A 1 175 ? 40.753 -8.043 -23.037 1.00 92.94 175 ILE A CA 1
ATOM 1368 C C . ILE A 1 175 ? 39.581 -7.055 -23.161 1.00 92.94 175 ILE A C 1
ATOM 1370 O O . ILE A 1 175 ? 38.590 -7.207 -22.449 1.00 92.94 175 ILE A O 1
ATOM 1374 N N . TYR A 1 176 ? 39.623 -6.111 -24.110 1.00 91.06 176 TYR A N 1
ATOM 1375 C CA . TYR A 1 176 ? 38.505 -5.202 -24.385 1.00 91.06 176 TYR A CA 1
ATOM 1376 C C . TYR A 1 176 ? 37.249 -5.953 -24.852 1.00 91.06 176 TYR A C 1
ATOM 1378 O O . TYR A 1 176 ? 36.141 -5.678 -24.393 1.00 91.06 176 TYR A O 1
ATOM 1386 N N . TYR A 1 177 ? 37.414 -6.952 -25.723 1.00 90.25 177 TYR A N 1
ATOM 1387 C CA . TYR A 1 177 ? 36.304 -7.772 -26.214 1.00 90.25 177 TYR A CA 1
ATOM 1388 C C . TYR A 1 177 ? 35.728 -8.666 -25.114 1.00 90.25 177 TYR A C 1
ATOM 1390 O O . TYR A 1 177 ? 34.508 -8.784 -24.993 1.00 90.25 177 TYR A O 1
ATOM 1398 N N . VAL A 1 178 ? 36.590 -9.228 -24.257 1.00 91.44 178 VAL A N 1
ATOM 1399 C CA . VAL A 1 178 ? 36.154 -9.962 -23.057 1.00 91.44 178 VAL A CA 1
ATOM 1400 C C . VAL A 1 178 ? 35.364 -9.042 -22.126 1.00 91.44 178 VAL A C 1
ATOM 1402 O O . VAL A 1 178 ? 34.291 -9.420 -21.661 1.00 91.44 178 VAL A O 1
ATOM 1405 N N . TYR A 1 179 ? 35.844 -7.816 -21.899 1.00 91.19 179 TYR A N 1
ATOM 1406 C CA . TYR A 1 179 ? 35.141 -6.804 -21.113 1.00 91.19 179 TYR A CA 1
ATOM 1407 C C . TYR A 1 179 ? 33.755 -6.486 -21.687 1.00 91.19 179 TYR A C 1
ATOM 1409 O O . TYR A 1 179 ? 32.785 -6.506 -20.934 1.00 91.19 179 TYR A O 1
ATOM 1417 N N . MET A 1 180 ? 33.628 -6.254 -22.998 1.00 89.56 180 MET A N 1
ATOM 1418 C CA . MET A 1 180 ? 32.328 -5.978 -23.626 1.00 89.56 180 MET A CA 1
ATOM 1419 C C . MET A 1 180 ? 31.336 -7.133 -23.445 1.00 89.56 180 MET A C 1
ATOM 1421 O O . MET A 1 180 ? 30.174 -6.899 -23.111 1.00 89.56 180 MET A O 1
ATOM 1425 N N . GLY A 1 181 ? 31.790 -8.380 -23.613 1.00 90.44 181 GLY A N 1
ATOM 1426 C CA . GLY A 1 181 ? 30.959 -9.558 -23.354 1.00 90.44 181 GLY A CA 1
ATOM 1427 C C . GLY A 1 181 ? 30.537 -9.649 -21.883 1.00 90.44 181 GLY A C 1
ATOM 1428 O O . GLY A 1 181 ? 29.358 -9.830 -21.576 1.00 90.44 181 GLY A O 1
ATOM 1429 N N . MET A 1 182 ? 31.480 -9.442 -20.960 1.00 91.19 182 MET A N 1
ATOM 1430 C CA . MET A 1 182 ? 31.211 -9.441 -19.519 1.00 91.19 182 MET A CA 1
ATOM 1431 C C . MET A 1 182 ? 30.308 -8.287 -19.078 1.00 91.19 182 MET A C 1
ATOM 1433 O O . MET A 1 182 ? 29.544 -8.455 -18.132 1.00 91.19 182 MET A O 1
ATOM 1437 N N . LEU A 1 183 ? 30.338 -7.142 -19.762 1.00 91.06 183 LEU A N 1
ATOM 1438 C CA . LEU A 1 183 ? 29.444 -6.021 -19.490 1.00 91.06 183 LEU A CA 1
ATOM 1439 C C . LEU A 1 183 ? 27.986 -6.407 -19.768 1.00 91.06 183 LEU A C 1
ATOM 1441 O O . LEU A 1 183 ? 27.121 -6.141 -18.939 1.00 91.06 183 LEU A O 1
ATOM 1445 N N . ALA A 1 184 ? 27.714 -7.101 -20.878 1.00 88.75 184 ALA A N 1
ATOM 1446 C CA . ALA A 1 184 ? 26.373 -7.602 -21.184 1.00 88.75 184 ALA A CA 1
ATOM 1447 C C . ALA A 1 184 ? 25.889 -8.633 -20.144 1.00 88.75 184 ALA A C 1
ATOM 1449 O O . ALA A 1 184 ? 24.747 -8.566 -19.677 1.00 88.75 184 ALA A O 1
ATOM 1450 N N . VAL A 1 185 ? 26.773 -9.549 -19.726 1.00 91.00 185 VAL A N 1
ATOM 1451 C CA . VAL A 1 185 ? 26.494 -10.514 -18.644 1.00 91.00 185 VAL A CA 1
ATOM 1452 C C . VAL A 1 185 ? 26.207 -9.793 -17.329 1.00 91.00 185 VAL A C 1
ATOM 1454 O O . VAL A 1 185 ? 25.249 -10.134 -16.637 1.00 91.00 185 VAL A O 1
ATOM 1457 N N . PHE A 1 186 ? 27.007 -8.786 -16.982 1.00 93.81 186 PHE A N 1
ATOM 1458 C CA . PHE A 1 186 ? 26.840 -8.020 -15.754 1.00 93.81 186 PHE A CA 1
ATOM 1459 C C . PHE A 1 186 ? 25.523 -7.247 -15.754 1.00 93.81 186 PHE A C 1
ATOM 1461 O O . PHE A 1 186 ? 24.757 -7.388 -14.811 1.00 93.81 186 PHE A O 1
ATOM 1468 N N . CYS A 1 187 ? 25.217 -6.476 -16.801 1.00 92.00 187 CYS A N 1
ATOM 1469 C CA . CYS A 1 187 ? 24.009 -5.649 -16.846 1.00 92.00 187 CYS A CA 1
ATOM 1470 C C . CYS A 1 187 ? 22.722 -6.475 -16.723 1.00 92.00 187 CYS A C 1
ATOM 1472 O O . CYS A 1 187 ? 21.810 -6.086 -15.996 1.00 92.00 187 CYS A O 1
ATOM 1474 N N . THR A 1 188 ? 22.657 -7.624 -17.400 1.00 89.38 188 THR A N 1
ATOM 1475 C CA . THR A 1 188 ? 21.477 -8.503 -17.374 1.00 89.38 188 THR A CA 1
ATOM 1476 C C . THR A 1 188 ? 21.293 -9.161 -16.007 1.00 89.38 188 THR A C 1
ATOM 1478 O O . THR A 1 188 ? 20.198 -9.126 -15.449 1.00 89.38 188 THR A O 1
ATOM 1481 N N . ASN A 1 189 ? 22.371 -9.679 -15.412 1.00 88.88 189 ASN A N 1
ATOM 1482 C CA . ASN A 1 189 ? 22.305 -10.321 -14.099 1.00 88.88 189 ASN A CA 1
ATOM 1483 C C . ASN A 1 189 ? 22.163 -9.319 -12.944 1.00 88.88 189 ASN A C 1
ATOM 1485 O O . ASN A 1 189 ? 21.466 -9.619 -11.983 1.00 88.88 189 ASN A O 1
ATOM 1489 N N . ALA A 1 190 ? 22.767 -8.130 -13.025 1.00 92.12 190 ALA A N 1
ATOM 1490 C CA . ALA A 1 190 ? 22.701 -7.114 -11.972 1.00 92.12 190 ALA A CA 1
ATOM 1491 C C . ALA A 1 190 ? 21.266 -6.624 -11.725 1.00 92.12 190 ALA A C 1
ATOM 1493 O O . ALA A 1 190 ? 20.862 -6.475 -10.574 1.00 92.12 190 ALA A O 1
ATOM 1494 N N . ILE A 1 191 ? 20.484 -6.421 -12.792 1.00 90.31 191 ILE A N 1
ATOM 1495 C CA . ILE A 1 191 ? 19.059 -6.076 -12.672 1.00 90.31 191 ILE A CA 1
ATOM 1496 C C . ILE A 1 191 ? 18.273 -7.276 -12.129 1.00 90.31 191 ILE A C 1
ATOM 1498 O O . ILE A 1 191 ? 17.426 -7.100 -11.260 1.00 90.31 191 ILE A O 1
ATOM 1502 N N . ASN A 1 192 ? 18.588 -8.491 -12.590 1.00 88.62 192 ASN A N 1
ATOM 1503 C CA . ASN A 1 192 ? 17.877 -9.705 -12.190 1.00 88.62 192 ASN A CA 1
ATOM 1504 C C . ASN A 1 192 ? 18.076 -10.072 -10.706 1.00 88.62 192 ASN A C 1
ATOM 1506 O O . ASN A 1 192 ? 17.159 -10.573 -10.067 1.00 88.62 192 ASN A O 1
ATOM 1510 N N . ILE A 1 193 ? 19.253 -9.808 -10.124 1.00 86.94 193 ILE A N 1
ATOM 1511 C CA . ILE A 1 193 ? 19.487 -10.034 -8.684 1.00 86.94 193 ILE A CA 1
ATOM 1512 C C . ILE A 1 193 ? 18.898 -8.922 -7.806 1.00 86.94 193 ILE A C 1
ATOM 1514 O O . ILE A 1 193 ? 18.622 -9.156 -6.631 1.00 86.94 193 ILE A O 1
ATOM 1518 N N . LEU A 1 194 ? 18.709 -7.714 -8.352 1.00 81.62 194 LEU A N 1
ATOM 1519 C CA . LEU A 1 194 ? 18.079 -6.586 -7.663 1.00 81.62 194 LEU A CA 1
ATOM 1520 C C . LEU A 1 194 ? 16.581 -6.537 -7.999 1.00 81.62 194 LEU A C 1
ATOM 1522 O O . LEU A 1 194 ? 16.082 -5.574 -8.584 1.00 81.62 194 LEU A O 1
ATOM 1526 N N . ALA A 1 195 ? 15.883 -7.604 -7.623 1.00 77.19 195 ALA A N 1
ATOM 1527 C CA . ALA A 1 195 ? 14.497 -7.895 -7.975 1.00 77.19 195 ALA A CA 1
ATOM 1528 C C . ALA A 1 195 ? 13.699 -8.399 -6.757 1.00 77.19 195 ALA A C 1
ATOM 1530 O O . ALA A 1 195 ? 14.234 -8.517 -5.653 1.00 77.19 195 ALA A O 1
ATOM 1531 N N . GLY A 1 196 ? 12.412 -8.692 -6.948 1.00 61.56 196 GLY A N 1
ATOM 1532 C CA . GLY A 1 196 ? 11.562 -9.345 -5.942 1.00 61.56 196 GLY A CA 1
ATOM 1533 C C . GLY A 1 196 ? 10.634 -8.407 -5.169 1.00 61.56 196 GLY A C 1
ATOM 1534 O O . GLY A 1 196 ? 9.955 -8.837 -4.239 1.00 61.56 196 GLY A O 1
ATOM 1535 N N . VAL A 1 197 ? 10.571 -7.131 -5.560 1.00 67.19 197 VAL A N 1
ATOM 1536 C CA . VAL A 1 197 ? 9.580 -6.168 -5.063 1.00 67.19 197 VAL A CA 1
ATOM 1537 C C . VAL A 1 197 ? 8.874 -5.539 -6.254 1.00 67.19 197 VAL A C 1
ATOM 1539 O O . VAL A 1 197 ? 9.530 -5.077 -7.185 1.00 67.19 197 VAL A O 1
ATOM 1542 N N . ASN A 1 198 ? 7.541 -5.470 -6.191 1.00 71.69 198 ASN A N 1
ATOM 1543 C CA . ASN A 1 198 ? 6.691 -4.957 -7.267 1.00 71.69 198 ASN A CA 1
ATOM 1544 C C . ASN A 1 198 ? 7.217 -3.636 -7.857 1.00 71.69 198 ASN A C 1
ATOM 1546 O O . ASN A 1 198 ? 7.266 -2.600 -7.188 1.00 71.69 198 ASN A O 1
ATOM 1550 N N . GLY A 1 199 ? 7.608 -3.689 -9.132 1.00 73.88 199 GLY A N 1
ATOM 1551 C CA . GLY A 1 199 ? 8.038 -2.537 -9.920 1.00 73.88 199 GLY A CA 1
ATOM 1552 C C . GLY A 1 199 ? 9.507 -2.145 -9.770 1.00 73.88 199 GLY A C 1
ATOM 1553 O O . GLY A 1 199 ? 9.911 -1.168 -10.401 1.00 73.88 199 GLY A O 1
ATOM 1554 N N . LEU A 1 200 ? 10.320 -2.864 -8.989 1.00 74.19 200 LEU A N 1
ATOM 1555 C CA . LEU A 1 200 ? 11.725 -2.514 -8.760 1.00 74.19 200 LEU A CA 1
ATOM 1556 C C . LEU A 1 200 ? 12.596 -2.719 -10.008 1.00 74.19 200 LEU A C 1
ATOM 1558 O O . LEU A 1 200 ? 13.394 -1.846 -10.348 1.00 74.19 200 LEU A O 1
ATOM 1562 N N . GLU A 1 201 ? 12.429 -3.836 -10.711 1.00 84.81 201 GLU A N 1
ATOM 1563 C CA . GLU A 1 201 ? 13.213 -4.240 -11.886 1.00 84.81 201 GLU A CA 1
ATOM 1564 C C . GLU A 1 201 ? 12.992 -3.265 -13.047 1.00 84.81 201 GLU A C 1
ATOM 1566 O O . GLU A 1 201 ? 13.927 -2.720 -13.637 1.00 84.81 201 GLU A O 1
ATOM 1571 N N . VAL A 1 202 ? 11.723 -2.979 -13.340 1.00 89.31 202 VAL A N 1
ATOM 1572 C CA . VAL A 1 202 ? 11.338 -2.053 -14.412 1.00 89.31 202 VAL A CA 1
ATOM 1573 C C . VAL A 1 202 ? 11.581 -0.605 -13.984 1.00 89.31 202 VAL A C 1
ATOM 1575 O O . VAL A 1 202 ? 12.026 0.211 -14.787 1.00 89.31 202 VAL A O 1
ATOM 1578 N N . GLY A 1 203 ? 11.342 -0.273 -12.713 1.00 86.56 203 GLY A N 1
ATOM 1579 C CA . GLY A 1 203 ? 11.538 1.070 -12.173 1.00 86.56 203 GLY A CA 1
ATOM 1580 C C . GLY A 1 203 ? 12.994 1.529 -12.239 1.00 86.56 203 GLY A C 1
ATOM 1581 O O . GLY A 1 203 ? 13.266 2.606 -12.770 1.00 86.56 203 GLY A O 1
ATOM 1582 N N . GLN A 1 204 ? 13.943 0.710 -11.767 1.00 87.69 204 GLN A N 1
ATOM 1583 C CA . GLN A 1 204 ? 15.375 1.038 -11.855 1.00 87.69 204 GLN A CA 1
ATOM 1584 C C . GLN A 1 204 ? 15.835 1.157 -13.317 1.00 87.69 204 GLN A C 1
ATOM 1586 O O . GLN A 1 204 ? 16.577 2.075 -13.664 1.00 87.69 204 GLN A O 1
ATOM 1591 N N . SER A 1 205 ? 15.319 0.289 -14.190 1.00 94.25 205 SER A N 1
ATOM 1592 C CA . SER A 1 205 ? 15.615 0.273 -15.623 1.00 94.25 205 SER A CA 1
ATOM 1593 C C . SER A 1 205 ? 15.145 1.547 -16.331 1.00 94.25 205 SER A C 1
ATOM 1595 O O . SER A 1 205 ? 15.860 2.095 -17.171 1.00 94.25 205 SER A O 1
ATOM 1597 N N . VAL A 1 206 ? 13.969 2.063 -15.956 1.00 95.19 206 VAL A N 1
ATOM 1598 C CA . VAL A 1 206 ? 13.447 3.350 -16.437 1.00 95.19 206 VAL A CA 1
ATOM 1599 C C . VAL A 1 206 ? 14.318 4.508 -15.954 1.00 95.19 206 VAL A C 1
ATOM 1601 O O . VAL A 1 206 ? 14.638 5.382 -16.755 1.00 95.19 206 VAL A O 1
ATOM 1604 N N . VAL A 1 207 ? 14.743 4.517 -14.684 1.00 94.56 207 VAL A N 1
ATOM 1605 C CA . VAL A 1 207 ? 15.626 5.572 -14.150 1.00 94.56 207 VAL A CA 1
ATOM 1606 C C . VAL A 1 207 ? 16.953 5.607 -14.909 1.00 94.56 207 VAL A C 1
ATOM 1608 O O . VAL A 1 207 ? 17.329 6.667 -15.404 1.00 94.56 207 VAL A O 1
ATOM 1611 N N . ILE A 1 208 ? 17.610 4.453 -15.078 1.00 96.19 208 ILE A N 1
ATOM 1612 C CA . ILE A 1 208 ? 18.847 4.332 -15.868 1.00 96.19 208 ILE A CA 1
ATOM 1613 C C . ILE A 1 208 ? 18.612 4.837 -17.294 1.00 96.19 208 ILE A C 1
ATOM 1615 O O . ILE A 1 208 ? 19.403 5.623 -17.817 1.00 96.19 208 ILE A O 1
ATOM 1619 N N . GLY A 1 209 ? 17.502 4.432 -17.916 1.00 97.00 209 GLY A N 1
ATOM 1620 C CA . GLY A 1 209 ? 17.192 4.837 -19.278 1.00 97.00 209 GLY A CA 1
ATOM 1621 C C . GLY A 1 209 ? 16.996 6.344 -19.433 1.00 97.00 209 GLY A C 1
ATOM 1622 O O . GLY A 1 209 ? 17.543 6.939 -20.360 1.00 97.00 209 GLY A O 1
ATOM 1623 N N . ILE A 1 210 ? 16.272 6.978 -18.506 1.00 96.00 210 ILE A N 1
ATOM 1624 C CA . ILE A 1 210 ? 16.071 8.432 -18.493 1.00 96.00 210 ILE A CA 1
ATOM 1625 C C . ILE A 1 210 ? 17.413 9.148 -18.317 1.00 96.00 210 ILE A C 1
ATOM 1627 O O . ILE A 1 210 ? 17.673 10.117 -19.029 1.00 96.00 210 ILE A O 1
ATOM 1631 N N . SER A 1 211 ? 18.285 8.663 -17.429 1.00 97.56 211 SER A N 1
ATOM 1632 C CA . SER A 1 211 ? 19.627 9.227 -17.250 1.00 97.56 211 SER A CA 1
ATOM 1633 C C . SER A 1 211 ? 20.452 9.174 -18.538 1.00 97.56 211 SER A C 1
ATOM 1635 O O . SER A 1 211 ? 21.073 10.174 -18.892 1.00 97.56 211 SER A O 1
ATOM 1637 N N . ILE A 1 212 ? 20.410 8.056 -19.274 1.00 97.62 212 ILE A N 1
ATOM 1638 C CA . ILE A 1 212 ? 21.094 7.921 -20.570 1.00 97.62 212 ILE A CA 1
ATOM 1639 C C . ILE A 1 212 ? 20.492 8.873 -21.613 1.00 97.62 212 ILE A C 1
ATOM 1641 O O . ILE A 1 212 ? 21.242 9.516 -22.341 1.00 97.62 212 ILE A O 1
ATOM 1645 N N . ILE A 1 213 ? 19.161 9.020 -21.680 1.00 96.94 213 ILE A N 1
ATOM 1646 C CA . ILE A 1 213 ? 18.529 9.988 -22.594 1.00 96.94 213 ILE A CA 1
ATOM 1647 C C . ILE A 1 213 ? 18.972 11.413 -22.276 1.00 96.94 213 ILE A C 1
ATOM 1649 O O . ILE A 1 213 ? 19.365 12.130 -23.190 1.00 96.94 213 ILE A O 1
ATOM 1653 N N . ILE A 1 214 ? 18.925 11.826 -21.006 1.00 96.81 214 ILE A N 1
ATOM 1654 C CA . ILE A 1 214 ? 19.343 13.174 -20.598 1.00 96.81 214 ILE A CA 1
ATOM 1655 C C . ILE A 1 214 ? 20.804 13.408 -20.988 1.00 96.81 214 ILE A C 1
ATOM 1657 O O . ILE A 1 214 ? 21.112 14.427 -21.598 1.00 96.81 214 ILE A O 1
ATOM 1661 N N . PHE A 1 215 ? 21.683 12.447 -20.698 1.00 96.12 215 PHE A N 1
ATOM 1662 C CA . PHE A 1 215 ? 23.089 12.518 -21.081 1.00 96.12 215 PHE A CA 1
ATOM 1663 C C . PHE A 1 215 ? 23.270 12.649 -22.602 1.00 96.12 215 PHE A C 1
ATOM 1665 O O . PHE A 1 215 ? 23.965 13.549 -23.061 1.00 96.12 215 PHE A O 1
ATOM 1672 N N . ASN A 1 216 ? 22.581 11.825 -23.394 1.00 96.19 216 ASN A N 1
ATOM 1673 C CA . ASN A 1 216 ? 22.660 11.883 -24.853 1.00 96.19 216 ASN A CA 1
ATOM 1674 C C . ASN A 1 216 ? 22.113 13.188 -25.441 1.00 96.19 216 ASN A C 1
ATOM 1676 O O . ASN A 1 216 ? 22.619 13.643 -26.460 1.00 96.19 216 ASN A O 1
ATOM 1680 N N . LEU A 1 217 ? 21.078 13.781 -24.837 1.00 93.56 217 LEU A N 1
ATOM 1681 C CA . LEU A 1 217 ? 20.541 15.071 -25.275 1.00 93.56 217 LEU A CA 1
ATOM 1682 C C . LEU A 1 217 ? 21.530 16.212 -25.012 1.00 93.56 217 LEU A C 1
ATOM 1684 O O . LEU A 1 217 ? 21.628 17.117 -25.836 1.00 93.56 217 LEU A O 1
ATOM 1688 N N . ILE A 1 218 ? 22.268 16.158 -23.899 1.00 93.25 218 ILE A N 1
ATOM 1689 C CA . ILE A 1 218 ? 23.325 17.129 -23.578 1.00 93.25 218 ILE A CA 1
ATOM 1690 C C . ILE A 1 218 ? 24.498 16.985 -24.557 1.00 93.25 218 ILE A C 1
ATOM 1692 O O . ILE A 1 218 ? 24.959 17.974 -25.116 1.00 93.25 218 ILE A O 1
ATOM 1696 N N . GLU A 1 219 ? 24.952 15.758 -24.813 1.00 93.00 219 GLU A N 1
ATOM 1697 C CA . GLU A 1 219 ? 26.089 15.489 -25.707 1.00 93.00 219 GLU A CA 1
ATOM 1698 C C . GLU A 1 219 ? 25.736 15.562 -27.204 1.00 93.00 219 GLU A C 1
ATOM 1700 O O . GLU A 1 219 ? 26.610 15.450 -28.066 1.00 93.00 219 GLU A O 1
ATOM 1705 N N . LEU A 1 220 ? 24.465 15.799 -27.546 1.00 89.62 220 LEU A N 1
ATOM 1706 C CA . LEU A 1 220 ? 24.034 15.986 -28.932 1.00 89.62 220 LEU A CA 1
ATOM 1707 C C . LEU A 1 220 ? 24.648 17.248 -29.565 1.00 89.62 220 LEU A C 1
ATOM 1709 O O . LEU A 1 220 ? 24.805 17.299 -30.779 1.00 89.62 220 LEU A O 1
ATOM 1713 N N . SER A 1 221 ? 25.021 18.248 -28.757 1.00 86.12 221 SER A N 1
ATOM 1714 C CA . SER A 1 221 ? 25.773 19.427 -29.213 1.00 86.12 221 SER A CA 1
ATOM 1715 C C . SER A 1 221 ? 27.291 19.205 -29.275 1.00 86.12 221 SER A C 1
ATOM 1717 O O . SER A 1 221 ? 28.030 20.128 -29.609 1.00 86.12 221 SER A O 1
ATOM 1719 N N . GLY A 1 222 ? 27.774 18.020 -28.891 1.00 86.94 222 GLY A N 1
ATOM 1720 C CA . GLY A 1 222 ? 29.193 17.682 -28.832 1.00 86.94 222 GLY A CA 1
ATOM 1721 C C . GLY A 1 222 ? 29.747 17.070 -30.124 1.00 86.94 222 GLY A C 1
ATOM 1722 O O . GLY A 1 222 ? 29.035 16.782 -31.085 1.00 86.94 222 GLY A O 1
ATOM 1723 N N . ASN A 1 223 ? 31.054 16.789 -30.121 1.00 85.31 223 ASN A N 1
ATOM 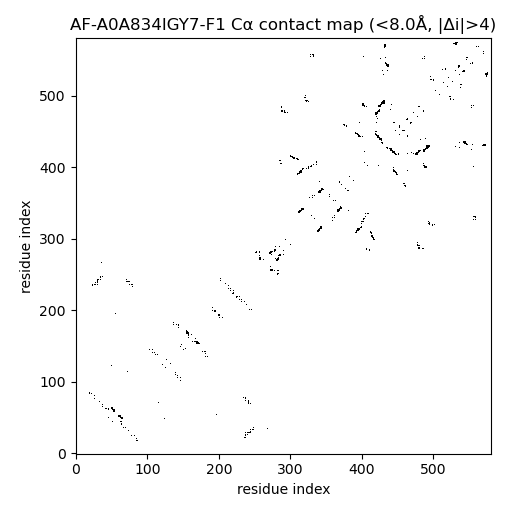1724 C CA . ASN A 1 223 ? 31.775 16.239 -31.280 1.00 85.31 223 ASN A CA 1
ATOM 1725 C C . ASN A 1 223 ? 31.332 14.814 -31.674 1.00 85.31 223 ASN A C 1
ATOM 1727 O O . ASN A 1 223 ? 31.576 14.376 -32.795 1.00 85.31 223 ASN A O 1
ATOM 1731 N N . LEU A 1 224 ? 30.693 14.079 -30.757 1.00 87.38 224 LEU A N 1
ATOM 1732 C CA . LEU A 1 224 ? 30.274 12.679 -30.919 1.00 87.38 224 LEU A CA 1
ATOM 1733 C C . LEU A 1 224 ? 28.755 12.528 -31.117 1.00 87.38 224 LEU A C 1
ATOM 1735 O O . LEU A 1 224 ? 28.196 11.458 -30.866 1.00 87.38 224 LEU A O 1
ATOM 1739 N N . TRP A 1 225 ? 28.076 13.575 -31.600 1.00 88.06 225 TRP A N 1
ATOM 1740 C CA . TRP A 1 225 ? 26.613 13.633 -31.710 1.00 88.06 225 TRP A CA 1
ATOM 1741 C C . TRP A 1 225 ? 25.977 12.418 -32.409 1.00 88.06 225 TRP A C 1
ATOM 1743 O O . TRP A 1 225 ? 24.928 11.953 -31.969 1.00 88.06 225 TRP A O 1
ATOM 1753 N N . LYS A 1 226 ? 26.620 11.829 -33.432 1.00 88.12 226 LYS A N 1
ATOM 1754 C CA . LYS A 1 226 ? 26.116 10.627 -34.130 1.00 88.12 226 LYS A CA 1
ATOM 1755 C C . LYS A 1 226 ? 25.972 9.408 -33.214 1.00 88.12 226 LYS A C 1
ATOM 1757 O O . LYS A 1 226 ? 25.017 8.647 -33.344 1.00 88.12 226 LYS A O 1
ATOM 1762 N N . ALA A 1 227 ? 26.901 9.218 -32.274 1.00 89.94 227 ALA A N 1
ATOM 1763 C CA . ALA A 1 227 ? 26.844 8.111 -31.321 1.00 89.94 227 ALA A CA 1
ATOM 1764 C C . ALA A 1 227 ? 25.700 8.308 -30.312 1.00 89.94 227 ALA A C 1
ATOM 1766 O O . ALA A 1 227 ? 24.960 7.369 -30.009 1.00 89.94 227 ALA A O 1
ATOM 1767 N N . HIS A 1 228 ? 25.503 9.544 -29.848 1.00 93.56 228 HIS A N 1
ATOM 1768 C CA . HIS A 1 228 ? 24.403 9.901 -28.951 1.00 93.56 228 HIS A CA 1
ATOM 1769 C C . HIS A 1 228 ? 23.043 9.835 -29.654 1.00 93.56 228 HIS A C 1
ATOM 1771 O O . HIS A 1 228 ? 22.081 9.325 -29.078 1.00 93.56 228 HIS A O 1
ATOM 1777 N N . GLN A 1 229 ? 22.969 10.243 -30.922 1.00 94.00 229 GLN A N 1
ATOM 1778 C CA . GLN A 1 229 ? 21.784 10.082 -31.763 1.00 94.00 229 GLN A CA 1
ATOM 1779 C C . GLN A 1 229 ? 21.436 8.598 -31.957 1.00 94.00 229 GLN A C 1
ATOM 1781 O O . GLN A 1 229 ? 20.286 8.209 -31.754 1.00 94.00 229 GLN A O 1
ATOM 1786 N N . PHE A 1 230 ? 22.428 7.755 -32.267 1.00 93.31 230 PHE A N 1
ATOM 1787 C CA . PHE A 1 230 ? 22.245 6.306 -32.369 1.00 93.31 230 PHE A CA 1
ATOM 1788 C C . PHE A 1 230 ? 21.720 5.709 -31.059 1.00 93.31 230 PHE A C 1
ATOM 1790 O O . PHE A 1 230 ? 20.763 4.941 -31.073 1.00 93.31 230 PHE A O 1
ATOM 1797 N N . SER A 1 231 ? 22.283 6.102 -29.914 1.00 96.31 231 SER A N 1
ATOM 1798 C CA . SER A 1 231 ? 21.789 5.658 -28.607 1.00 96.31 231 SER A CA 1
ATOM 1799 C C . SER A 1 231 ? 20.337 6.102 -28.361 1.00 96.31 231 SER A C 1
ATOM 1801 O O . SER A 1 231 ? 19.507 5.290 -27.948 1.00 96.31 231 SER A O 1
ATOM 1803 N N . LEU A 1 232 ? 19.979 7.349 -28.690 1.00 96.44 232 LEU A N 1
ATOM 1804 C CA . LEU A 1 232 ? 18.606 7.854 -28.565 1.00 96.44 232 LEU A CA 1
ATOM 1805 C C . LEU A 1 232 ? 17.592 7.069 -29.407 1.00 96.44 232 LEU A C 1
ATOM 1807 O O . LEU A 1 232 ? 16.449 6.920 -28.965 1.00 96.44 232 LEU A O 1
ATOM 1811 N N . TYR A 1 233 ? 17.992 6.519 -30.562 1.00 96.75 233 TYR A N 1
ATOM 1812 C CA . TYR A 1 233 ? 17.116 5.661 -31.365 1.00 96.75 233 TYR A CA 1
ATOM 1813 C C . TYR A 1 233 ? 16.591 4.461 -30.576 1.00 96.75 233 TYR A C 1
ATOM 1815 O O . TYR A 1 233 ? 15.395 4.186 -30.621 1.00 96.75 233 TYR A O 1
ATOM 1823 N N . PHE A 1 234 ? 17.445 3.804 -29.790 1.00 97.12 234 PHE A N 1
ATOM 1824 C CA . PHE A 1 234 ? 17.061 2.650 -28.973 1.00 97.12 234 PHE A CA 1
ATOM 1825 C C . PHE A 1 234 ? 16.442 3.064 -27.633 1.00 97.12 234 PHE A C 1
ATOM 1827 O O . PHE A 1 234 ? 15.496 2.433 -27.163 1.00 97.12 234 PHE A O 1
ATOM 1834 N N . MET A 1 235 ? 16.939 4.136 -27.011 1.00 97.62 235 MET A N 1
ATOM 1835 C CA . MET A 1 235 ? 16.520 4.503 -25.658 1.00 97.62 235 MET A CA 1
ATOM 1836 C C . MET A 1 235 ? 15.089 5.051 -25.583 1.00 97.62 235 MET A C 1
ATOM 1838 O O . MET A 1 235 ? 14.388 4.749 -24.616 1.00 97.62 235 MET A O 1
ATOM 1842 N N . MET A 1 236 ? 14.613 5.814 -26.579 1.00 96.50 236 MET A N 1
ATOM 1843 C CA . MET A 1 236 ? 13.247 6.367 -26.524 1.00 96.50 236 MET A CA 1
ATOM 1844 C C . MET A 1 236 ? 12.166 5.268 -26.559 1.00 96.50 236 MET A C 1
ATOM 1846 O O . MET A 1 236 ? 11.321 5.250 -25.656 1.00 96.50 236 MET A O 1
ATOM 1850 N N . PRO A 1 237 ? 12.180 4.306 -27.509 1.00 97.25 237 PRO A N 1
ATOM 1851 C CA . PRO A 1 237 ? 11.197 3.226 -27.526 1.00 97.25 237 PRO A CA 1
ATOM 1852 C C . PRO A 1 237 ? 11.370 2.264 -26.347 1.00 97.25 237 PRO A C 1
ATOM 1854 O O . PRO A 1 237 ? 10.375 1.741 -25.847 1.00 97.25 237 PRO A O 1
ATOM 1857 N N . TYR A 1 238 ? 12.602 2.064 -25.861 1.00 97.31 238 TYR A N 1
ATOM 1858 C CA . TYR A 1 238 ? 12.875 1.257 -24.669 1.00 97.31 238 TYR A CA 1
ATOM 1859 C C . TYR A 1 238 ? 12.183 1.823 -23.423 1.00 97.31 238 TYR A C 1
ATOM 1861 O O . TYR A 1 238 ? 11.486 1.090 -22.717 1.00 97.31 238 TYR A O 1
ATOM 1869 N N . ILE A 1 239 ? 12.312 3.131 -23.167 1.00 96.88 239 ILE A N 1
ATOM 1870 C CA . ILE A 1 239 ? 11.640 3.778 -22.030 1.00 96.88 239 ILE A CA 1
ATOM 1871 C C . ILE A 1 239 ? 10.127 3.738 -22.210 1.00 96.88 239 ILE A C 1
ATOM 1873 O O . ILE A 1 239 ? 9.416 3.452 -21.252 1.00 96.88 239 ILE A O 1
ATOM 1877 N N . ALA A 1 240 ? 9.620 3.978 -23.419 1.00 96.38 240 ALA A N 1
ATOM 1878 C CA . ALA A 1 240 ? 8.189 3.905 -23.683 1.00 96.38 240 ALA A CA 1
ATOM 1879 C C . ALA A 1 240 ? 7.608 2.508 -23.398 1.00 96.38 240 ALA A C 1
ATOM 1881 O O . ALA A 1 240 ? 6.604 2.390 -22.694 1.00 96.38 240 ALA A O 1
ATOM 1882 N N . ALA A 1 241 ? 8.253 1.443 -23.878 1.00 95.69 241 ALA A N 1
ATOM 1883 C CA . ALA A 1 241 ? 7.837 0.071 -23.590 1.00 95.69 241 ALA A CA 1
ATOM 1884 C C . ALA A 1 241 ? 7.953 -0.257 -22.087 1.00 95.69 241 ALA A C 1
ATOM 1886 O O . ALA A 1 241 ? 7.038 -0.840 -21.503 1.00 95.69 241 ALA A O 1
ATOM 1887 N N . SER A 1 242 ? 9.028 0.193 -21.433 1.00 94.69 242 SER A N 1
ATOM 1888 C CA . SER A 1 242 ? 9.265 -0.033 -20.000 1.00 94.69 242 SER A CA 1
ATOM 1889 C C . SER A 1 242 ? 8.263 0.714 -19.110 1.00 94.69 242 SER A C 1
ATOM 1891 O O . SER A 1 242 ? 7.730 0.146 -18.160 1.00 94.69 242 SER A O 1
ATOM 1893 N N . LEU A 1 243 ? 7.917 1.962 -19.438 1.00 91.81 243 LEU A N 1
ATOM 1894 C CA . LEU A 1 243 ? 6.877 2.733 -18.744 1.00 91.81 243 LEU A CA 1
ATOM 1895 C C . LEU A 1 243 ? 5.495 2.090 -18.889 1.00 91.81 243 LEU A C 1
ATOM 1897 O O . LEU A 1 243 ? 4.682 2.156 -17.965 1.00 91.81 243 LEU A O 1
ATOM 1901 N N . ALA A 1 244 ? 5.213 1.466 -20.037 1.00 90.31 244 ALA A N 1
ATOM 1902 C CA . ALA A 1 244 ? 3.970 0.732 -20.240 1.00 90.31 244 ALA A CA 1
ATOM 1903 C C . ALA A 1 244 ? 3.876 -0.489 -19.314 1.00 90.31 244 ALA A C 1
ATOM 1905 O O . ALA A 1 244 ? 2.813 -0.729 -18.741 1.00 90.31 244 ALA A O 1
ATOM 1906 N N . LEU A 1 245 ? 4.982 -1.216 -19.126 1.00 86.94 245 LEU A N 1
ATOM 1907 C CA . LEU A 1 245 ? 5.065 -2.321 -18.170 1.00 86.94 245 LEU A CA 1
ATOM 1908 C C . LEU A 1 245 ? 4.937 -1.828 -16.723 1.00 86.94 245 LEU A C 1
ATOM 1910 O O . LEU A 1 245 ? 4.149 -2.376 -15.955 1.00 86.94 245 LEU A O 1
ATOM 1914 N N . LEU A 1 246 ? 5.642 -0.747 -16.373 1.00 83.56 246 LEU A N 1
ATOM 1915 C CA . LEU A 1 246 ? 5.613 -0.154 -15.034 1.00 83.56 246 LEU A CA 1
ATOM 1916 C C . LEU A 1 246 ? 4.207 0.322 -14.639 1.00 83.56 246 LEU A C 1
ATOM 1918 O O . LEU A 1 246 ? 3.810 0.164 -13.488 1.00 83.56 246 LEU A O 1
ATOM 1922 N N . LYS A 1 247 ? 3.421 0.852 -15.588 1.00 79.38 247 LYS A N 1
ATOM 1923 C CA . LYS A 1 247 ? 2.029 1.272 -15.344 1.00 79.38 247 LYS A CA 1
ATOM 1924 C C . LYS A 1 247 ? 1.145 0.128 -14.84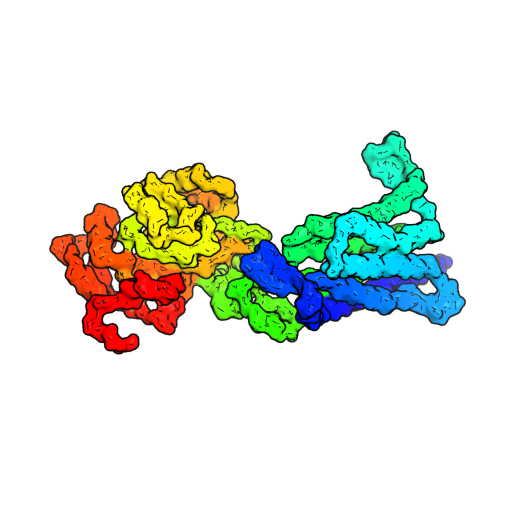2 1.00 79.38 247 LYS A C 1
ATOM 1926 O O . LYS A 1 247 ? 0.311 0.351 -13.973 1.00 79.38 247 LYS A O 1
ATOM 1931 N N . HIS A 1 248 ? 1.320 -1.080 -15.375 1.00 70.19 248 HIS A N 1
ATOM 1932 C CA . HIS A 1 248 ? 0.564 -2.263 -14.939 1.00 70.19 248 HIS A CA 1
ATOM 1933 C C . HIS A 1 248 ? 1.120 -2.899 -13.662 1.00 70.19 248 HIS A C 1
ATOM 1935 O O . HIS A 1 248 ? 0.514 -3.821 -13.129 1.00 70.19 248 HIS A O 1
ATOM 1941 N N . ASN A 1 249 ? 2.235 -2.373 -13.153 1.00 61.84 249 ASN A N 1
ATOM 1942 C CA . ASN A 1 249 ? 2.859 -2.761 -11.892 1.00 61.84 249 ASN A CA 1
ATOM 1943 C C . ASN A 1 249 ? 2.460 -1.813 -10.729 1.00 61.84 249 ASN A C 1
ATOM 1945 O O . ASN A 1 249 ? 3.117 -1.775 -9.692 1.00 61.84 249 ASN A O 1
ATOM 1949 N N . CYS A 1 250 ? 1.408 -0.996 -10.905 1.00 54.78 250 CYS A N 1
ATOM 1950 C CA . CYS A 1 250 ? 0.944 -0.019 -9.914 1.00 54.78 250 CYS A CA 1
ATOM 1951 C C . CYS A 1 250 ? 0.039 -0.666 -8.843 1.00 54.78 250 CYS A C 1
ATOM 1953 O O . CYS A 1 250 ? -0.742 -1.573 -9.131 1.00 54.78 250 CYS A O 1
ATOM 1955 N N . MET A 1 251 ? 0.158 -0.208 -7.592 1.00 61.69 251 MET A N 1
ATOM 1956 C CA . MET A 1 251 ? -0.462 -0.836 -6.421 1.00 61.69 251 MET A CA 1
ATOM 1957 C C . MET A 1 251 ? -1.824 -0.210 -6.088 1.00 61.69 251 MET A C 1
ATOM 1959 O O . MET A 1 251 ? -1.900 0.981 -5.804 1.00 61.69 251 MET A O 1
ATOM 1963 N N . CYS A 1 252 ? -2.880 -1.026 -6.076 1.00 70.56 252 CYS A N 1
ATOM 1964 C CA . CYS A 1 252 ? -4.149 -0.697 -5.423 1.00 70.56 252 CYS A CA 1
ATOM 1965 C C . CYS A 1 252 ? -4.200 -1.351 -4.037 1.00 70.56 252 CYS A C 1
ATOM 1967 O O . CYS A 1 252 ? -3.680 -2.454 -3.849 1.00 70.56 252 CYS A O 1
ATOM 1969 N N . PHE A 1 253 ? -4.846 -0.694 -3.076 1.00 78.19 253 PHE A N 1
ATOM 1970 C CA . PHE A 1 253 ? -5.109 -1.255 -1.759 1.00 78.19 253 PHE A CA 1
ATOM 1971 C C . PHE A 1 253 ? -6.149 -2.370 -1.882 1.00 78.19 253 PHE A C 1
ATOM 1973 O O . PHE A 1 253 ? -7.285 -2.132 -2.290 1.00 78.19 253 PHE A O 1
ATOM 1980 N N . THR A 1 254 ? -5.748 -3.600 -1.574 1.00 73.69 254 THR A N 1
ATOM 1981 C CA . THR A 1 254 ? -6.511 -4.812 -1.900 1.00 73.69 254 THR A CA 1
ATOM 1982 C C . THR A 1 254 ? -7.884 -4.843 -1.241 1.00 73.69 254 THR A C 1
ATOM 1984 O O . THR A 1 254 ? -8.868 -5.093 -1.928 1.00 73.69 254 THR A O 1
ATOM 1987 N N . GLU A 1 255 ? -7.966 -4.541 0.056 1.00 81.50 255 GLU A N 1
ATOM 1988 C CA . GLU A 1 255 ? -9.230 -4.588 0.807 1.00 81.50 255 GLU A CA 1
ATOM 1989 C C . GLU A 1 255 ? -10.226 -3.510 0.368 1.00 81.50 255 GLU A C 1
ATOM 1991 O O . GLU A 1 255 ? -11.431 -3.718 0.459 1.00 81.50 255 GLU A O 1
ATOM 1996 N N . GLY A 1 256 ? -9.735 -2.365 -0.114 1.00 82.12 256 GLY A N 1
ATOM 1997 C CA . GLY A 1 256 ? -10.578 -1.243 -0.521 1.00 82.12 256 GLY A CA 1
ATOM 1998 C C . GLY A 1 256 ? -10.910 -1.206 -2.009 1.00 82.12 256 GLY A C 1
ATOM 1999 O O . GLY A 1 256 ? -11.665 -0.337 -2.441 1.00 82.12 256 GLY A O 1
ATOM 2000 N N . THR A 1 257 ? -10.364 -2.121 -2.811 1.00 82.12 257 THR A N 1
ATOM 2001 C CA . THR A 1 257 ? -10.523 -2.124 -4.271 1.00 82.12 257 THR A CA 1
ATOM 2002 C C . THR A 1 257 ? -11.518 -3.191 -4.710 1.00 82.12 257 THR A C 1
ATOM 2004 O O . THR A 1 257 ? -11.415 -4.353 -4.328 1.00 82.12 257 THR A O 1
ATOM 2007 N N . ASP A 1 258 ? -12.452 -2.832 -5.590 1.00 83.06 258 ASP A N 1
ATOM 2008 C CA . ASP A 1 258 ? -13.324 -3.792 -6.258 1.00 83.06 258 ASP A CA 1
ATOM 2009 C C . ASP A 1 258 ? -12.536 -4.509 -7.359 1.00 83.06 258 ASP A C 1
ATOM 2011 O O . ASP A 1 258 ? -12.553 -4.140 -8.540 1.00 83.06 258 ASP A O 1
ATOM 2015 N N . ILE A 1 259 ? -11.824 -5.555 -6.945 1.00 73.12 259 ILE A N 1
ATOM 2016 C CA . ILE A 1 259 ? -10.998 -6.389 -7.818 1.00 73.12 259 ILE A CA 1
ATOM 2017 C C . ILE A 1 259 ? -11.848 -6.980 -8.955 1.00 73.12 259 ILE A C 1
ATOM 2019 O O . ILE A 1 259 ? -11.377 -7.063 -10.090 1.00 73.12 259 ILE A O 1
ATOM 2023 N N . LYS A 1 260 ? -13.116 -7.334 -8.696 1.00 72.69 260 LYS A N 1
ATOM 2024 C CA . LYS A 1 260 ? -14.011 -7.931 -9.700 1.00 72.69 260 LYS A CA 1
ATOM 2025 C C . LYS A 1 260 ? -14.335 -6.933 -10.809 1.00 72.69 260 LYS A C 1
ATOM 2027 O O . LYS A 1 260 ? -14.212 -7.281 -11.982 1.00 72.69 260 LYS A O 1
ATOM 2032 N N . SER A 1 261 ? -14.686 -5.691 -10.468 1.00 68.25 261 SER A N 1
ATOM 2033 C CA . SER A 1 261 ? -14.911 -4.648 -11.479 1.00 68.25 261 SER A CA 1
ATOM 2034 C C . SER A 1 261 ? -13.619 -4.274 -12.210 1.00 68.25 261 SER A C 1
ATOM 2036 O O . SER A 1 261 ? -13.634 -4.100 -13.428 1.00 68.25 261 SER A O 1
ATOM 2038 N N . MET A 1 262 ? -12.480 -4.225 -11.512 1.00 63.38 262 MET A N 1
ATOM 2039 C CA . MET A 1 262 ? -11.177 -3.905 -12.106 1.00 63.38 262 MET A CA 1
ATOM 2040 C C . MET A 1 262 ? -10.707 -4.944 -13.132 1.00 63.38 262 MET A C 1
ATOM 2042 O O . MET A 1 262 ? -10.044 -4.579 -14.101 1.00 63.38 262 MET A O 1
ATOM 2046 N N . ILE A 1 263 ? -11.079 -6.219 -12.970 1.00 57.62 263 ILE A N 1
ATOM 2047 C CA . ILE A 1 263 ? -10.831 -7.272 -13.972 1.00 57.62 263 ILE A CA 1
ATOM 2048 C C . ILE A 1 263 ? -11.602 -6.991 -15.278 1.00 57.62 263 ILE A C 1
ATOM 2050 O O . ILE A 1 263 ? -11.141 -7.348 -16.362 1.00 57.62 263 ILE A O 1
ATOM 2054 N N . VAL A 1 264 ? -12.757 -6.325 -15.191 1.00 49.81 264 VAL A N 1
ATOM 2055 C CA . VAL A 1 264 ? -13.687 -6.109 -16.311 1.00 49.81 264 VAL A CA 1
ATOM 2056 C C . VAL A 1 264 ? -13.495 -4.743 -16.987 1.00 49.81 264 VAL A C 1
ATOM 2058 O O . VAL A 1 264 ? -13.740 -4.616 -18.192 1.00 49.81 264 VAL A O 1
ATOM 2061 N N . VAL A 1 265 ? -13.030 -3.718 -16.262 1.00 46.28 265 VAL A N 1
ATOM 2062 C CA . VAL A 1 265 ? -12.875 -2.352 -16.792 1.00 46.28 265 VAL A CA 1
ATOM 2063 C C . VAL A 1 265 ? -11.737 -2.268 -17.817 1.00 46.28 265 VAL A C 1
ATOM 2065 O O . VAL A 1 265 ? -10.552 -2.149 -17.511 1.00 46.28 265 VAL A O 1
ATOM 2068 N N . LYS A 1 266 ? -12.135 -2.282 -19.091 1.00 43.44 266 LYS A N 1
ATOM 2069 C CA . LYS A 1 266 ? -11.303 -2.017 -20.270 1.00 43.44 266 LYS A CA 1
ATOM 2070 C C . LYS A 1 266 ? -11.220 -0.500 -20.506 1.00 43.44 266 LYS A C 1
ATOM 2072 O O . LYS A 1 266 ? -12.107 0.064 -21.136 1.00 43.44 266 LYS A O 1
ATOM 2077 N N . GLY A 1 267 ? -10.166 0.174 -20.033 1.00 44.97 267 GLY A N 1
ATOM 2078 C CA . GLY A 1 267 ? -10.014 1.630 -20.197 1.00 44.97 267 GLY A CA 1
ATOM 2079 C C . GLY A 1 267 ? -8.566 2.141 -20.204 1.00 44.97 267 GLY A C 1
ATOM 2080 O O . GLY A 1 267 ? -7.657 1.480 -19.716 1.00 44.97 267 GLY A O 1
ATOM 2081 N N . ILE A 1 268 ? -8.349 3.326 -20.796 1.00 38.59 268 ILE A N 1
ATOM 2082 C CA . ILE A 1 268 ? -7.026 3.969 -21.000 1.00 38.59 268 ILE A CA 1
ATOM 2083 C C . ILE A 1 268 ? -6.534 4.697 -19.727 1.00 38.59 268 ILE A C 1
ATOM 2085 O O . ILE A 1 268 ? -5.322 4.770 -19.482 1.00 38.59 268 ILE A O 1
ATOM 2089 N N . ASN A 1 269 ? -7.463 5.147 -18.875 1.00 47.44 269 ASN A N 1
ATOM 2090 C CA . ASN A 1 269 ? -7.185 5.742 -17.565 1.00 47.44 269 ASN A CA 1
ATOM 2091 C C . ASN A 1 269 ? -7.360 4.684 -16.472 1.00 47.44 269 ASN A C 1
ATOM 2093 O O . ASN A 1 269 ? -8.467 4.447 -15.997 1.00 47.44 269 ASN A O 1
ATOM 2097 N N . TRP A 1 270 ? -6.261 4.023 -16.115 1.00 53.19 270 TRP A N 1
ATOM 2098 C CA . TRP A 1 270 ? -6.227 3.039 -15.036 1.00 53.19 270 TRP A CA 1
ATOM 2099 C C . TRP A 1 270 ? -6.249 3.782 -13.692 1.00 53.19 270 TRP A C 1
ATOM 2101 O O . TRP A 1 270 ? -5.326 4.538 -13.393 1.00 53.19 270 TRP A O 1
ATOM 2111 N N . LYS A 1 271 ? -7.333 3.622 -12.931 1.00 64.06 271 LYS A N 1
ATOM 2112 C CA . LYS A 1 271 ? -7.549 4.178 -11.588 1.00 64.06 271 LYS A CA 1
ATOM 2113 C C . LYS A 1 271 ? -8.181 3.078 -10.746 1.00 64.06 271 LYS A C 1
ATOM 2115 O O . LYS A 1 271 ? -9.084 2.430 -11.259 1.00 64.06 271 LYS A O 1
ATOM 2120 N N . CYS A 1 272 ? -7.746 2.885 -9.502 1.00 72.94 272 CYS A N 1
ATOM 2121 C CA . CYS A 1 272 ? -8.346 1.886 -8.621 1.00 72.94 272 CYS A CA 1
ATOM 2122 C C . CYS A 1 272 ? -9.855 2.162 -8.458 1.00 72.94 272 CYS A C 1
ATOM 2124 O O . CYS A 1 272 ? -10.254 3.288 -8.142 1.00 72.94 272 CYS A O 1
ATOM 2126 N N . ASN A 1 273 ? -10.694 1.157 -8.725 1.00 81.94 273 ASN A N 1
ATOM 2127 C CA . ASN A 1 273 ? -12.130 1.246 -8.467 1.00 81.94 273 ASN A CA 1
ATOM 2128 C C . ASN A 1 273 ? -12.364 0.883 -7.010 1.00 81.94 273 ASN A C 1
ATOM 2130 O O . ASN A 1 273 ? -12.152 -0.266 -6.632 1.00 81.94 273 ASN A O 1
ATOM 2134 N N . CYS A 1 274 ? -12.786 1.846 -6.202 1.00 83.81 274 CYS A N 1
ATOM 2135 C CA . CYS A 1 274 ? -12.933 1.615 -4.774 1.00 83.81 274 CYS A CA 1
ATOM 2136 C C . CYS A 1 274 ? -14.276 0.962 -4.451 1.00 83.81 274 CYS A C 1
ATOM 2138 O O . CYS A 1 274 ? -15.298 1.300 -5.053 1.00 83.81 274 CYS A O 1
ATOM 2140 N N . LEU A 1 275 ? -14.263 0.040 -3.491 1.00 89.81 275 LEU A N 1
ATOM 2141 C CA . LEU A 1 275 ? -15.470 -0.490 -2.869 1.00 89.81 275 LEU A CA 1
ATOM 2142 C C . LEU A 1 275 ? -16.209 0.623 -2.102 1.00 89.81 275 LEU A C 1
ATOM 2144 O O . LEU A 1 275 ? -15.589 1.615 -1.704 1.00 89.81 275 LEU A O 1
ATOM 2148 N N . PRO A 1 276 ? -17.525 0.473 -1.858 1.00 90.19 276 PRO A N 1
ATOM 2149 C CA . PRO A 1 276 ? -18.254 1.371 -0.968 1.00 90.19 276 PRO A CA 1
ATOM 2150 C C . PRO A 1 276 ? -17.554 1.490 0.394 1.00 90.19 276 PRO A C 1
ATOM 2152 O O . PRO A 1 276 ? -17.107 0.489 0.950 1.00 90.19 276 PRO A O 1
ATOM 2155 N N . GLY A 1 277 ? -17.432 2.714 0.911 1.00 88.12 277 GLY A N 1
ATOM 2156 C CA . GLY A 1 277 ? -16.713 3.001 2.158 1.00 88.12 277 GLY A CA 1
ATOM 2157 C C . GLY A 1 277 ? -15.193 3.175 2.009 1.00 88.12 277 GLY A C 1
ATOM 2158 O O . GLY A 1 277 ? -14.517 3.453 2.999 1.00 88.12 277 GLY A O 1
ATOM 2159 N N . TRP A 1 278 ? -14.644 3.051 0.795 1.00 89.94 278 TRP A N 1
ATOM 2160 C CA . TRP A 1 278 ? -13.225 3.263 0.499 1.00 89.94 278 TRP A CA 1
ATOM 2161 C C . TRP A 1 278 ? -13.018 4.347 -0.560 1.00 89.94 278 TRP A C 1
ATOM 2163 O O . TRP A 1 278 ? -13.784 4.498 -1.513 1.00 89.94 278 TRP A O 1
ATOM 2173 N N . HIS A 1 279 ? -11.951 5.121 -0.396 1.00 88.88 279 HIS A N 1
ATOM 2174 C CA . HIS A 1 279 ? -11.661 6.315 -1.180 1.00 88.88 279 HIS A CA 1
ATOM 2175 C C . HIS A 1 279 ? -10.153 6.476 -1.411 1.00 88.88 279 HIS A C 1
ATOM 2177 O O . HIS A 1 279 ? -9.328 5.704 -0.925 1.00 88.88 279 HIS A O 1
ATOM 2183 N N . GLY A 1 280 ? -9.782 7.530 -2.139 1.00 82.31 280 GLY A N 1
ATOM 2184 C CA . GLY A 1 280 ? -8.389 7.851 -2.448 1.00 82.31 280 GLY A CA 1
ATOM 2185 C C . GLY A 1 280 ? -7.948 7.382 -3.839 1.00 82.31 280 GLY A C 1
ATOM 2186 O O . GLY A 1 280 ? -8.740 6.814 -4.593 1.00 82.31 280 GLY A O 1
ATOM 2187 N N . PRO A 1 281 ? -6.701 7.690 -4.232 1.00 76.00 281 PRO A N 1
ATOM 2188 C CA . PRO A 1 281 ? -6.162 7.322 -5.544 1.00 76.00 281 PRO A CA 1
ATOM 2189 C C . PRO A 1 281 ? -5.910 5.813 -5.688 1.00 76.00 281 PRO A C 1
ATOM 2191 O O . PRO A 1 281 ? -6.002 5.281 -6.791 1.00 76.00 281 PRO A O 1
ATOM 2194 N N . ASP A 1 282 ? -5.617 5.151 -4.575 1.00 79.50 282 ASP A N 1
ATOM 2195 C CA . ASP A 1 282 ? -5.263 3.739 -4.429 1.00 79.50 282 ASP A CA 1
ATOM 2196 C C . ASP A 1 282 ? -6.325 2.940 -3.653 1.00 79.50 282 ASP A C 1
ATOM 2198 O O . ASP A 1 282 ? -6.110 1.770 -3.359 1.00 79.50 282 ASP A O 1
ATOM 2202 N N . CYS A 1 283 ? -7.467 3.553 -3.326 1.00 86.12 283 CYS A N 1
ATOM 2203 C CA . CYS A 1 283 ? -8.546 2.972 -2.521 1.00 86.12 283 CYS A CA 1
ATOM 2204 C C . CYS A 1 283 ? -8.170 2.570 -1.087 1.00 86.12 283 CYS A C 1
ATOM 2206 O O . CYS A 1 283 ? -8.866 1.756 -0.488 1.00 86.12 283 CYS A O 1
ATOM 2208 N N . GLY A 1 284 ? -7.101 3.127 -0.510 1.00 86.81 284 GLY A N 1
ATOM 2209 C CA . GLY A 1 284 ? -6.720 2.829 0.874 1.00 86.81 284 GLY A CA 1
ATOM 2210 C C . GLY A 1 284 ? -7.177 3.858 1.908 1.00 86.81 284 GLY A C 1
ATOM 2211 O O . GLY A 1 284 ? -6.777 3.759 3.067 1.00 86.81 284 GLY A O 1
ATOM 2212 N N . TYR A 1 285 ? -8.006 4.844 1.536 1.00 90.44 285 TYR A N 1
ATOM 2213 C CA . TYR A 1 285 ? -8.605 5.777 2.497 1.00 90.44 285 TYR A CA 1
ATOM 2214 C C . TYR A 1 285 ? -9.986 5.270 2.925 1.00 90.44 285 TYR A C 1
ATOM 2216 O O . TYR A 1 285 ? -10.932 5.394 2.147 1.00 90.44 285 TYR A O 1
ATOM 2224 N N . PRO A 1 286 ? -10.147 4.737 4.142 1.00 92.06 286 PRO A N 1
ATOM 2225 C CA . PRO A 1 286 ? -11.464 4.361 4.640 1.00 92.06 286 PRO A CA 1
ATOM 2226 C C . PRO A 1 286 ? -12.346 5.603 4.821 1.00 92.06 286 PRO A C 1
ATOM 2228 O O . PRO A 1 286 ? -11.841 6.709 5.037 1.00 92.06 286 PRO A O 1
ATOM 2231 N N . GLU A 1 287 ? -13.665 5.434 4.753 1.00 92.06 287 GLU A N 1
ATOM 2232 C CA . GLU A 1 287 ? -14.650 6.524 4.791 1.00 92.06 287 GLU A CA 1
ATOM 2233 C C . GLU A 1 287 ? -14.456 7.457 5.990 1.00 92.06 287 GLU A C 1
ATOM 2235 O O . GLU A 1 287 ? -14.459 8.680 5.833 1.00 92.06 287 GLU A O 1
ATOM 2240 N N . VAL A 1 288 ? -14.183 6.888 7.167 1.00 92.69 288 VAL A N 1
ATOM 2241 C CA . VAL A 1 288 ? -13.915 7.631 8.407 1.00 92.69 288 VAL A CA 1
ATOM 2242 C C . VAL A 1 288 ? -12.739 8.604 8.241 1.00 92.69 288 VAL A C 1
ATOM 2244 O O . VAL A 1 288 ? -12.830 9.769 8.635 1.00 92.69 288 VAL A O 1
ATOM 2247 N N . LEU A 1 289 ? -11.644 8.158 7.618 1.00 92.19 289 LEU A N 1
ATOM 2248 C CA . LEU A 1 289 ? -10.482 9.001 7.333 1.00 92.19 289 LEU A CA 1
ATOM 2249 C C . LEU A 1 289 ? -10.798 10.020 6.241 1.00 92.19 289 LEU A C 1
ATOM 2251 O O . LEU A 1 289 ? -10.462 11.194 6.374 1.00 92.19 289 LEU A O 1
ATOM 2255 N N . PHE A 1 290 ? -11.425 9.582 5.151 1.00 90.00 290 PHE A N 1
ATOM 2256 C CA . PHE A 1 290 ? -11.723 10.440 4.011 1.00 90.00 290 PHE A CA 1
ATOM 2257 C C . PHE A 1 290 ? -12.593 11.634 4.422 1.00 90.00 290 PHE A C 1
ATOM 2259 O O . PHE A 1 290 ? -12.265 12.780 4.109 1.00 90.00 290 PHE A O 1
ATOM 2266 N N . ARG A 1 291 ? -13.642 11.384 5.211 1.00 90.56 291 ARG A N 1
ATOM 2267 C CA . ARG A 1 291 ? -14.502 12.423 5.789 1.00 90.56 291 ARG A CA 1
ATOM 2268 C C . ARG A 1 291 ? -13.742 13.339 6.739 1.00 90.56 291 ARG A C 1
ATOM 2270 O O . ARG A 1 291 ? -13.887 14.556 6.646 1.00 90.56 291 ARG A O 1
ATOM 2277 N N . ALA A 1 292 ? -12.889 12.782 7.599 1.00 90.31 292 ALA A N 1
ATOM 2278 C CA . ALA A 1 292 ? -12.054 13.574 8.500 1.00 90.31 292 ALA A CA 1
ATOM 2279 C C . ALA A 1 292 ? -11.103 14.516 7.734 1.00 90.31 292 ALA A C 1
ATOM 2281 O O . ALA A 1 292 ? -10.938 15.677 8.111 1.00 90.31 292 ALA A O 1
ATOM 2282 N N . LEU A 1 293 ? -10.515 14.050 6.627 1.00 87.62 293 LEU A N 1
ATOM 2283 C CA . LEU A 1 293 ? -9.660 14.866 5.760 1.00 87.62 293 LEU A CA 1
ATOM 2284 C C . LEU A 1 293 ? -10.450 15.969 5.044 1.00 87.62 293 LEU A C 1
ATOM 2286 O O . LEU A 1 293 ? -9.946 17.083 4.935 1.00 87.62 293 LEU A O 1
ATOM 2290 N N . LEU A 1 294 ? -11.678 15.687 4.595 1.00 86.44 294 LEU A N 1
ATOM 2291 C CA . LEU A 1 294 ? -12.564 16.683 3.977 1.00 86.44 294 LEU A CA 1
ATOM 2292 C C . LEU A 1 294 ? -13.023 17.759 4.968 1.00 86.44 294 LEU A C 1
ATOM 2294 O O . LEU A 1 294 ? -13.123 18.928 4.604 1.00 86.44 294 LEU A O 1
ATOM 2298 N N . ALA A 1 295 ? -13.294 17.372 6.215 1.00 85.56 295 ALA A N 1
ATOM 2299 C CA . ALA A 1 295 ? -13.686 18.291 7.281 1.00 85.56 295 ALA A CA 1
ATOM 2300 C C . ALA A 1 295 ? -12.500 19.095 7.846 1.00 85.56 295 ALA A C 1
ATOM 2302 O O . ALA A 1 295 ? -12.695 20.084 8.561 1.00 85.56 295 ALA A O 1
ATOM 2303 N N . SER A 1 296 ? -11.264 18.684 7.548 1.00 81.50 296 SER A N 1
ATOM 2304 C CA . SER A 1 296 ? -10.064 19.372 8.008 1.00 81.50 296 SER A CA 1
ATOM 2305 C C . SER A 1 296 ? -9.953 20.760 7.380 1.00 81.50 296 SER A C 1
ATOM 2307 O O . SER A 1 296 ? -10.014 20.934 6.167 1.00 81.50 296 SER A O 1
ATOM 2309 N N . LYS A 1 297 ? -9.682 21.772 8.212 1.00 73.31 297 LYS A N 1
ATOM 2310 C CA . LYS A 1 297 ? -9.432 23.151 7.752 1.00 73.31 297 LYS A CA 1
ATOM 2311 C C . LYS A 1 297 ? -8.125 23.297 6.961 1.00 73.31 297 LYS A C 1
ATOM 2313 O O . LYS A 1 297 ? -7.850 24.368 6.428 1.00 73.31 297 LYS A O 1
ATOM 2318 N N . ARG A 1 298 ? -7.283 22.258 6.932 1.00 75.94 298 ARG A N 1
ATOM 2319 C CA . ARG A 1 298 ? -5.984 22.249 6.253 1.00 75.94 298 ARG A CA 1
ATOM 2320 C C . ARG A 1 298 ? -6.018 21.313 5.065 1.00 75.94 298 ARG A C 1
ATOM 2322 O O . ARG A 1 298 ? -6.515 20.197 5.157 1.00 75.94 298 ARG A O 1
ATOM 2329 N N . THR A 1 299 ? -5.370 21.727 3.983 1.00 75.12 299 THR A N 1
ATOM 2330 C CA . THR A 1 299 ? -5.099 20.844 2.852 1.00 75.12 299 THR A CA 1
ATOM 2331 C C . THR A 1 299 ? -4.043 19.819 3.257 1.00 75.12 299 THR A C 1
ATOM 2333 O O . THR A 1 299 ? -2.842 20.095 3.218 1.00 75.12 299 THR A O 1
ATOM 2336 N N . VAL A 1 300 ? -4.489 18.639 3.675 1.00 79.75 300 VAL A N 1
ATOM 2337 C CA . VAL A 1 300 ? -3.618 17.521 4.039 1.00 79.75 300 VAL A CA 1
ATOM 2338 C C . VAL A 1 300 ? -3.461 16.620 2.821 1.00 79.75 300 VAL A C 1
ATOM 2340 O O . VAL A 1 300 ? -4.433 16.066 2.315 1.00 79.75 300 VAL A O 1
ATOM 2343 N N . LYS A 1 301 ? -2.225 16.469 2.342 1.00 79.19 301 LYS A N 1
ATOM 2344 C CA . LYS A 1 301 ? -1.880 15.478 1.319 1.00 79.19 301 LYS A CA 1
ATOM 2345 C C . LYS A 1 301 ? -1.148 14.328 1.992 1.00 79.19 301 LYS A C 1
ATOM 2347 O O . LYS A 1 301 ? 0.036 14.449 2.312 1.00 79.19 301 LYS A O 1
ATOM 2352 N N . LEU A 1 302 ? -1.870 13.231 2.206 1.00 82.44 302 LEU A N 1
ATOM 2353 C CA . LEU A 1 302 ? -1.266 11.983 2.653 1.00 82.44 302 LEU A CA 1
ATOM 2354 C C . LEU A 1 302 ? -0.275 11.487 1.599 1.00 82.44 302 LEU A C 1
ATOM 2356 O O . LEU A 1 302 ? -0.498 11.632 0.395 1.00 82.44 302 LEU A O 1
ATOM 2360 N N . LYS A 1 303 ? 0.833 10.915 2.065 1.00 79.50 303 LYS A N 1
ATOM 2361 C CA . LYS A 1 303 ? 1.860 10.321 1.210 1.00 79.50 303 LYS A CA 1
ATOM 2362 C C . LYS A 1 303 ? 1.867 8.819 1.446 1.00 79.50 303 LYS A C 1
ATOM 2364 O O . LYS A 1 303 ? 2.089 8.386 2.567 1.00 79.50 303 LYS A O 1
ATOM 2369 N N . GLY A 1 304 ? 1.645 8.021 0.415 1.00 72.25 304 GLY A N 1
ATOM 2370 C CA . GLY A 1 304 ? 1.681 6.567 0.532 1.00 72.25 304 GLY A CA 1
ATOM 2371 C C . GLY A 1 304 ? 1.263 5.866 -0.761 1.00 72.25 304 GLY A C 1
ATOM 2372 O O . GLY A 1 304 ? 1.039 6.556 -1.760 1.00 72.25 304 GLY A O 1
ATOM 2373 N N . PRO A 1 305 ? 1.187 4.525 -0.741 1.00 73.88 305 PRO A N 1
ATOM 2374 C CA . PRO A 1 305 ? 1.546 3.667 0.393 1.00 73.88 305 PRO A CA 1
ATOM 2375 C C . PRO A 1 305 ? 3.064 3.668 0.673 1.00 73.88 305 PRO A C 1
ATOM 2377 O O . PRO A 1 305 ? 3.883 3.848 -0.230 1.00 73.88 305 PRO A O 1
ATOM 2380 N N . VAL A 1 306 ? 3.467 3.524 1.939 1.00 74.94 306 VAL A N 1
ATOM 2381 C CA . VAL A 1 306 ? 4.883 3.413 2.331 1.00 74.94 306 VAL A CA 1
ATOM 2382 C C . VAL A 1 306 ? 5.473 2.073 1.900 1.00 74.94 306 VAL A C 1
ATOM 2384 O O . VAL A 1 306 ? 4.781 1.062 1.869 1.00 74.94 306 VAL A O 1
ATOM 2387 N N . LYS A 1 307 ? 6.786 2.051 1.631 1.00 65.94 307 LYS A N 1
ATOM 2388 C CA . LYS A 1 307 ? 7.510 0.830 1.225 1.00 65.94 307 LYS A CA 1
ATOM 2389 C C . LYS A 1 307 ? 7.461 -0.288 2.272 1.00 65.94 307 LYS A C 1
ATOM 2391 O O . LYS A 1 307 ? 7.454 -1.454 1.908 1.00 65.94 307 LYS A O 1
ATOM 2396 N N . PHE A 1 308 ? 7.452 0.073 3.557 1.00 75.25 308 PHE A N 1
ATOM 2397 C CA . PHE A 1 308 ? 7.416 -0.871 4.672 1.00 75.25 308 PHE A CA 1
ATOM 2398 C C . PHE A 1 308 ? 6.302 -0.503 5.633 1.00 75.25 308 PHE A C 1
ATOM 2400 O O . PHE A 1 308 ? 6.259 0.634 6.119 1.00 75.25 308 PHE A O 1
ATOM 2407 N N . GLN A 1 309 ? 5.468 -1.486 5.959 1.00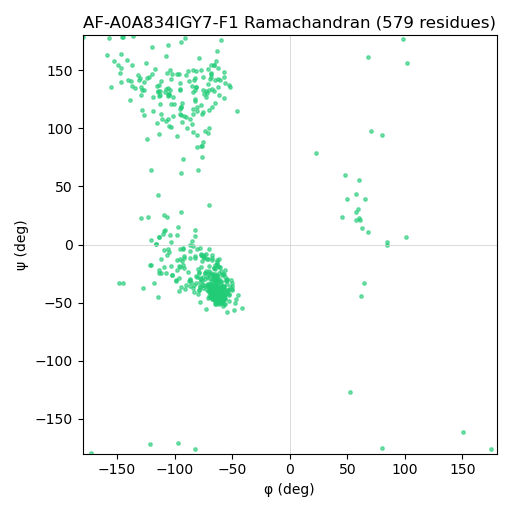 84.12 309 GLN A N 1
ATOM 2408 C CA . GLN A 1 309 ? 4.397 -1.346 6.932 1.00 84.12 309 GLN A CA 1
ATOM 2409 C C . GLN A 1 309 ? 4.933 -0.786 8.262 1.00 84.12 309 GLN A C 1
ATOM 2411 O O . GLN A 1 309 ? 6.026 -1.144 8.717 1.00 84.12 309 GLN A O 1
ATOM 2416 N N . ARG A 1 310 ? 4.202 0.160 8.856 1.00 90.06 310 ARG A N 1
ATOM 2417 C CA . ARG A 1 310 ? 4.509 0.699 10.190 1.00 90.06 310 ARG A CA 1
ATOM 2418 C C . ARG A 1 310 ? 3.920 -0.196 11.268 1.00 90.06 310 ARG A C 1
ATOM 2420 O O . ARG A 1 310 ? 2.875 -0.809 11.050 1.00 90.06 310 ARG A O 1
ATOM 2427 N N . ARG A 1 311 ? 4.580 -0.222 12.426 1.00 93.94 311 ARG A N 1
ATOM 2428 C CA . ARG A 1 311 ? 4.111 -0.974 13.583 1.00 93.94 311 ARG A CA 1
ATOM 2429 C C . ARG A 1 311 ? 3.047 -0.186 14.346 1.00 93.94 311 ARG A C 1
ATOM 2431 O O . ARG A 1 311 ? 3.236 1.007 14.587 1.00 93.94 311 ARG A O 1
ATOM 2438 N N . LEU A 1 312 ? 1.966 -0.852 14.738 1.00 96.50 312 LEU A N 1
ATOM 2439 C CA . LEU A 1 312 ? 0.951 -0.334 15.654 1.00 96.50 312 LEU A CA 1
ATOM 2440 C C . LEU A 1 312 ? 1.141 -0.953 17.039 1.00 96.50 312 LEU A C 1
ATOM 2442 O O . LEU A 1 312 ? 1.081 -2.176 17.197 1.00 96.50 312 LEU A O 1
ATOM 2446 N N . ILE A 1 313 ? 1.351 -0.093 18.032 1.00 96.88 313 ILE A N 1
ATOM 2447 C CA . ILE A 1 313 ? 1.445 -0.437 19.450 1.00 96.88 313 ILE A CA 1
ATOM 2448 C C . ILE A 1 313 ? 0.162 0.056 20.114 1.00 96.88 313 ILE A C 1
ATOM 2450 O O . ILE A 1 313 ? -0.023 1.260 20.289 1.00 96.88 313 ILE A O 1
ATOM 2454 N N . TYR A 1 314 ? -0.740 -0.861 20.455 1.00 96.75 314 TYR A N 1
ATOM 2455 C CA . TYR A 1 314 ? -2.027 -0.520 21.047 1.00 96.75 314 TYR A CA 1
ATOM 2456 C C . TYR A 1 314 ? -2.023 -0.752 22.556 1.00 96.75 314 TYR A C 1
ATOM 2458 O O . TYR A 1 314 ? -1.990 -1.885 23.022 1.00 96.75 314 TYR A O 1
ATOM 2466 N N . ILE A 1 315 ? -2.069 0.336 23.315 1.00 94.56 315 ILE A N 1
ATOM 2467 C CA . ILE A 1 315 ? -2.008 0.367 24.770 1.00 94.56 315 ILE A CA 1
ATOM 2468 C C . ILE A 1 315 ? -3.403 0.664 25.323 1.00 94.56 315 ILE A C 1
ATOM 2470 O O . ILE A 1 315 ? -4.023 1.667 24.956 1.00 94.56 315 ILE A O 1
ATOM 2474 N N . PHE A 1 316 ? -3.889 -0.164 26.243 1.00 91.81 316 PHE A N 1
ATOM 2475 C CA . PHE A 1 316 ? -5.149 0.113 26.923 1.00 91.81 316 PHE A CA 1
ATOM 2476 C C . PHE A 1 316 ? -5.213 -0.432 28.347 1.00 91.81 316 PHE A C 1
ATOM 2478 O O . PHE A 1 316 ? -4.533 -1.396 28.707 1.00 91.81 316 PHE A O 1
ATOM 2485 N N . LYS A 1 317 ? -6.050 0.218 29.165 1.00 87.50 317 LYS A N 1
ATOM 2486 C CA . LYS A 1 317 ? -6.305 -0.212 30.540 1.00 87.50 317 LYS A CA 1
ATOM 2487 C C . LYS A 1 317 ? -7.109 -1.504 30.527 1.00 87.50 317 LYS A C 1
ATOM 2489 O O . LYS A 1 317 ? -8.127 -1.582 29.844 1.00 87.50 317 LYS A O 1
ATOM 2494 N N . PHE A 1 318 ? -6.676 -2.460 31.332 1.00 84.25 318 PHE A N 1
ATOM 2495 C CA . PHE A 1 318 ? -7.398 -3.685 31.610 1.00 84.25 318 PHE A CA 1
ATOM 2496 C C . PHE A 1 318 ? -7.857 -3.698 33.073 1.00 84.25 318 PHE A C 1
ATOM 2498 O O . PHE A 1 318 ? -7.068 -3.477 33.993 1.00 84.25 318 PHE A O 1
ATOM 2505 N N . ASP A 1 319 ? -9.143 -3.949 33.277 1.00 78.38 319 ASP A N 1
ATOM 2506 C CA . ASP A 1 319 ? -9.780 -4.183 34.569 1.00 78.38 319 ASP A CA 1
ATOM 2507 C C . ASP A 1 319 ? -10.833 -5.287 34.424 1.00 78.38 319 ASP A C 1
ATOM 2509 O O . ASP A 1 319 ? -11.293 -5.576 33.322 1.00 78.38 319 ASP A O 1
ATOM 2513 N N . LYS A 1 320 ? -11.209 -5.931 35.535 1.00 74.44 320 LYS A N 1
ATOM 2514 C CA . LYS A 1 320 ? -12.148 -7.067 35.533 1.00 74.44 320 LYS A CA 1
ATOM 2515 C C . LYS A 1 320 ? -13.468 -6.738 34.818 1.00 74.44 320 LYS A C 1
ATOM 2517 O O . LYS A 1 320 ? -13.969 -7.544 34.047 1.00 74.44 320 LYS A O 1
ATOM 2522 N N . SER A 1 321 ? -13.977 -5.520 34.994 1.00 75.56 321 SER A N 1
ATOM 2523 C CA . SER A 1 321 ? -15.197 -5.036 34.337 1.00 75.56 321 SER A CA 1
ATOM 2524 C C . SER A 1 321 ? -15.055 -4.785 32.828 1.00 75.56 321 SER A C 1
ATOM 2526 O O . SER A 1 321 ? -16.066 -4.601 32.156 1.00 75.56 321 SER A O 1
ATOM 2528 N N . SER A 1 322 ? -13.837 -4.759 32.273 1.00 80.62 322 SER A N 1
ATOM 2529 C CA . SER A 1 322 ? -13.584 -4.565 30.837 1.00 80.62 322 SER A CA 1
ATOM 2530 C C . SER A 1 322 ? -13.077 -5.814 30.120 1.00 80.62 322 SER A C 1
ATOM 2532 O O . SER A 1 322 ? -12.690 -5.720 28.954 1.00 80.62 322 SER A O 1
ATOM 2534 N N . GLU A 1 323 ? -13.129 -6.989 30.758 1.00 83.00 323 GLU A N 1
ATOM 2535 C CA . GLU A 1 323 ? -12.671 -8.255 30.170 1.00 83.00 323 GLU A CA 1
ATOM 2536 C C . GLU A 1 323 ? -13.307 -8.519 28.796 1.00 83.00 323 GLU A C 1
ATOM 2538 O O . GLU A 1 323 ? -12.602 -8.757 27.812 1.00 83.00 323 GLU A O 1
ATOM 2543 N N . THR A 1 324 ? -14.629 -8.369 28.700 1.00 86.69 324 THR A N 1
ATOM 2544 C CA . THR A 1 324 ? -15.379 -8.524 27.448 1.00 86.69 324 THR A CA 1
ATOM 2545 C C . THR A 1 324 ? -14.918 -7.540 26.371 1.00 86.69 324 THR A C 1
ATOM 2547 O O . THR A 1 324 ? -14.749 -7.911 25.211 1.00 86.69 324 THR A O 1
ATOM 2550 N N . LEU A 1 325 ? -14.678 -6.274 26.729 1.00 90.00 325 LEU A N 1
ATOM 2551 C CA . LEU A 1 325 ? -14.220 -5.270 25.766 1.00 90.00 325 LEU A CA 1
ATOM 2552 C C . LEU A 1 325 ? -12.770 -5.523 25.335 1.00 90.00 325 LEU A C 1
ATOM 2554 O O . LEU A 1 325 ? -12.434 -5.277 24.179 1.00 90.00 325 LEU A O 1
ATOM 2558 N N . ALA A 1 326 ? -11.917 -6.036 26.223 1.00 88.75 326 ALA A N 1
ATOM 2559 C CA . ALA A 1 326 ? -10.554 -6.438 25.889 1.00 88.75 326 ALA A CA 1
ATOM 2560 C C . ALA A 1 326 ? -10.533 -7.604 24.885 1.00 88.75 326 ALA A C 1
ATOM 2562 O O . ALA A 1 326 ? -9.764 -7.565 23.922 1.00 88.75 326 ALA A O 1
ATOM 2563 N N . ASP A 1 327 ? -11.412 -8.596 25.064 1.00 87.88 327 ASP A N 1
ATOM 2564 C CA . ASP A 1 327 ? -11.637 -9.696 24.114 1.00 87.88 327 ASP A CA 1
ATOM 2565 C C . ASP A 1 327 ? -12.024 -9.165 22.727 1.00 87.88 327 ASP A C 1
ATOM 2567 O O . ASP A 1 327 ? -11.364 -9.474 21.729 1.00 87.88 327 ASP A O 1
ATOM 2571 N N . ILE A 1 328 ? -13.020 -8.275 22.678 1.00 92.06 328 ILE A N 1
ATOM 2572 C CA . ILE A 1 328 ? -13.477 -7.649 21.434 1.00 92.06 328 ILE A CA 1
ATOM 2573 C C . ILE A 1 328 ? -12.332 -6.902 20.742 1.00 92.06 328 ILE A C 1
ATOM 2575 O O . ILE A 1 328 ? -12.114 -7.101 19.550 1.00 92.06 328 ILE A O 1
ATOM 2579 N N . ARG A 1 329 ? -11.565 -6.076 21.467 1.00 93.00 329 ARG A N 1
ATOM 2580 C CA . ARG A 1 329 ? -10.446 -5.302 20.895 1.00 93.00 329 ARG A CA 1
ATOM 2581 C C . ARG A 1 329 ? -9.378 -6.194 20.281 1.00 93.00 329 ARG A C 1
ATOM 2583 O O . ARG A 1 329 ? -8.939 -5.938 19.163 1.00 93.00 329 ARG A O 1
ATOM 2590 N N . ILE A 1 330 ? -8.931 -7.211 21.016 1.00 91.75 330 ILE A N 1
ATOM 2591 C CA . ILE A 1 330 ? -7.809 -8.048 20.583 1.00 91.75 330 ILE A CA 1
ATOM 2592 C C . ILE A 1 330 ? -8.207 -8.893 19.377 1.00 91.75 330 ILE A C 1
ATOM 2594 O O . ILE A 1 330 ? -7.423 -9.023 18.442 1.00 91.75 330 ILE A O 1
ATOM 2598 N N . ASN A 1 331 ? -9.425 -9.432 19.360 1.00 91.00 331 ASN A N 1
ATOM 2599 C CA . ASN A 1 331 ? -9.868 -10.257 18.244 1.00 91.00 331 ASN A CA 1
ATOM 2600 C C . ASN A 1 331 ? -10.283 -9.433 17.016 1.00 91.00 331 ASN A C 1
ATOM 2602 O O . ASN A 1 331 ? -9.966 -9.840 15.902 1.00 91.00 331 ASN A O 1
ATOM 2606 N N . ALA A 1 332 ? -10.897 -8.258 17.195 1.00 91.38 332 ALA A N 1
ATOM 2607 C CA . ALA A 1 332 ? -11.283 -7.386 16.081 1.00 91.38 332 ALA A CA 1
ATOM 2608 C C . ALA A 1 332 ? -10.092 -6.691 15.400 1.00 91.38 332 ALA A C 1
ATOM 2610 O O . ALA A 1 332 ? -10.183 -6.333 14.228 1.00 91.38 332 ALA A O 1
ATOM 2611 N N . LEU A 1 333 ? -8.998 -6.459 16.134 1.00 94.88 333 LEU A N 1
ATOM 2612 C CA . LEU A 1 333 ? -7.838 -5.695 15.654 1.00 94.88 333 LEU A CA 1
ATOM 2613 C C . LEU A 1 333 ? -6.561 -6.533 15.559 1.00 94.88 333 LEU A C 1
ATOM 2615 O O . LEU A 1 333 ? -5.502 -6.002 15.225 1.00 94.88 333 LEU A O 1
ATOM 2619 N N . GLY A 1 334 ? -6.625 -7.821 15.896 1.00 92.00 334 GLY A N 1
ATOM 2620 C CA . GLY A 1 334 ? -5.448 -8.677 16.022 1.00 92.00 334 GLY A CA 1
ATOM 2621 C C . GLY A 1 334 ? -4.683 -8.866 14.718 1.00 92.00 334 GLY A C 1
ATOM 2622 O O . GLY A 1 334 ? -3.469 -9.049 14.740 1.00 92.00 334 GLY A O 1
ATOM 2623 N N . ASP A 1 335 ? -5.354 -8.751 13.577 1.00 90.31 335 ASP A N 1
ATOM 2624 C CA . ASP A 1 335 ? -4.751 -8.829 12.251 1.00 90.31 335 ASP A CA 1
ATOM 2625 C C . ASP A 1 335 ? -3.911 -7.587 11.906 1.00 90.31 335 ASP A C 1
ATOM 2627 O O . ASP A 1 335 ? -2.850 -7.715 11.290 1.00 90.31 335 ASP A O 1
ATOM 2631 N N . ILE A 1 336 ? -4.331 -6.399 12.353 1.00 93.56 336 ILE A N 1
ATOM 2632 C CA . ILE A 1 336 ? -3.648 -5.133 12.057 1.00 93.56 336 ILE A CA 1
ATOM 2633 C C . ILE A 1 336 ? -2.726 -4.644 13.176 1.00 93.56 336 ILE A C 1
ATOM 2635 O O . ILE A 1 336 ? -1.727 -3.993 12.876 1.00 93.56 336 ILE A O 1
ATOM 2639 N N . VAL A 1 337 ? -3.005 -4.935 14.444 1.00 95.81 337 VAL A N 1
ATOM 2640 C CA . VAL A 1 337 ? -2.161 -4.514 15.570 1.00 95.81 337 VAL A CA 1
ATOM 2641 C C . VAL A 1 337 ? -0.980 -5.468 15.707 1.00 95.81 337 VAL A C 1
ATOM 2643 O O . VAL A 1 337 ? -1.117 -6.691 15.609 1.00 95.81 337 VAL A O 1
ATOM 2646 N N . ASP A 1 338 ? 0.207 -4.906 15.911 1.00 95.19 338 ASP A N 1
ATOM 2647 C CA . ASP A 1 338 ? 1.441 -5.684 15.996 1.00 95.19 338 ASP A CA 1
ATOM 2648 C C . ASP A 1 338 ? 1.795 -6.019 17.447 1.00 95.19 338 ASP A C 1
ATOM 2650 O O . ASP A 1 338 ? 2.267 -7.121 17.715 1.00 95.19 338 ASP A O 1
ATOM 2654 N N . VAL A 1 339 ? 1.539 -5.091 18.378 1.00 95.50 339 VAL A N 1
ATOM 2655 C CA . VAL A 1 339 ? 1.727 -5.300 19.819 1.00 95.50 339 VAL A CA 1
ATOM 2656 C C . VAL A 1 339 ? 0.558 -4.692 20.590 1.00 95.50 339 VAL A C 1
ATOM 2658 O O . VAL A 1 339 ? 0.293 -3.497 20.469 1.00 95.50 339 VAL A O 1
ATOM 2661 N N . PHE A 1 340 ? -0.111 -5.495 21.412 1.00 94.25 340 PHE A N 1
ATOM 2662 C CA . PHE A 1 340 ? -1.072 -5.032 22.410 1.00 94.25 340 PHE A CA 1
ATOM 2663 C C . PHE A 1 340 ? -0.375 -4.895 23.761 1.00 94.25 340 PHE A C 1
ATOM 2665 O O . PHE A 1 340 ? 0.319 -5.813 24.181 1.00 94.25 340 PHE A O 1
ATOM 2672 N N . VAL A 1 341 ? -0.573 -3.782 24.457 1.00 93.00 341 VAL A N 1
ATOM 2673 C CA . VAL A 1 341 ? -0.040 -3.543 25.800 1.00 93.00 341 VAL A CA 1
ATOM 2674 C C . VAL A 1 341 ? -1.202 -3.344 26.765 1.00 93.00 341 VAL A C 1
ATOM 2676 O O . VAL A 1 341 ? -1.936 -2.362 26.668 1.00 93.00 341 VAL A O 1
ATOM 2679 N N . LEU A 1 342 ? -1.357 -4.266 27.709 1.00 90.06 342 LEU A N 1
ATOM 2680 C CA . LEU A 1 342 ? -2.410 -4.219 28.720 1.00 90.06 342 LEU A CA 1
ATOM 2681 C C . LEU A 1 342 ? -1.807 -3.799 30.058 1.00 90.06 342 LEU A C 1
ATOM 2683 O O . LEU A 1 342 ? -0.826 -4.396 30.510 1.00 90.06 342 LEU A O 1
ATOM 2687 N N . TYR A 1 343 ? -2.407 -2.799 30.706 1.00 88.12 343 TYR A N 1
ATOM 2688 C CA . TYR A 1 343 ? -1.980 -2.334 32.029 1.00 88.12 343 TYR A CA 1
ATOM 2689 C C . TYR A 1 343 ? -3.135 -2.317 33.041 1.00 88.12 343 TYR A C 1
ATOM 2691 O O . TYR A 1 343 ? -4.255 -1.939 32.702 1.00 88.12 343 TYR A O 1
ATOM 2699 N N . GLY A 1 344 ? -2.865 -2.718 34.286 1.00 82.25 344 GLY A N 1
ATOM 2700 C CA . GLY A 1 344 ? -3.868 -2.852 35.350 1.00 82.25 344 GLY A CA 1
ATOM 2701 C C . GLY A 1 344 ? -3.274 -3.332 36.682 1.00 82.25 344 GLY A C 1
ATOM 2702 O O . GLY A 1 344 ? -2.070 -3.574 36.770 1.00 82.25 344 GLY A O 1
ATOM 2703 N N . SER A 1 345 ? -4.117 -3.454 37.715 1.00 70.12 345 SER A N 1
ATOM 2704 C CA . SER A 1 345 ? -3.781 -3.992 39.050 1.00 70.12 345 SER A CA 1
ATOM 2705 C C . SER A 1 345 ? -4.275 -5.439 39.216 1.00 70.12 345 SER A C 1
ATOM 2707 O O . SER A 1 345 ? -5.331 -5.768 38.690 1.00 70.12 345 SER A O 1
ATOM 2709 N N . ASP A 1 346 ? -3.546 -6.273 39.971 1.00 61.31 346 ASP A N 1
ATOM 2710 C CA . ASP A 1 346 ? -3.864 -7.690 40.272 1.00 61.31 346 ASP A CA 1
ATOM 2711 C C . ASP A 1 346 ? -3.964 -8.629 39.050 1.00 61.31 346 ASP A C 1
ATOM 2713 O O . ASP A 1 346 ? -4.936 -9.350 38.835 1.00 61.31 346 ASP A O 1
ATOM 2717 N N . MET A 1 347 ? -2.890 -8.666 38.254 1.00 58.97 347 MET A N 1
ATOM 2718 C CA . MET A 1 347 ? -2.845 -9.351 36.949 1.00 58.97 347 MET A CA 1
ATOM 2719 C C . MET A 1 347 ? -2.330 -10.807 36.971 1.00 58.97 347 MET A C 1
ATOM 2721 O O . MET A 1 347 ? -2.339 -11.479 35.939 1.00 58.97 347 MET A O 1
ATOM 2725 N N . THR A 1 348 ? -1.885 -11.331 38.119 1.00 57.78 348 THR A N 1
ATOM 2726 C CA . THR A 1 348 ? -1.275 -12.678 38.227 1.00 57.78 348 THR A CA 1
ATOM 2727 C C . THR A 1 348 ? -2.280 -13.820 38.052 1.00 57.78 348 THR A C 1
ATOM 2729 O O . THR A 1 348 ? -1.947 -14.859 37.485 1.00 57.78 348 THR A O 1
ATOM 2732 N N . LEU A 1 349 ? -3.525 -13.633 38.498 1.00 55.16 349 LEU A N 1
ATOM 2733 C CA . LEU A 1 349 ? -4.605 -14.610 38.325 1.00 55.16 349 LEU A CA 1
ATOM 2734 C C . LEU A 1 349 ? -5.099 -14.646 36.865 1.00 55.16 349 LEU A C 1
ATOM 2736 O O . LEU A 1 349 ? -5.488 -15.698 36.353 1.00 55.16 349 LEU A O 1
ATOM 2740 N N . PHE A 1 350 ? -4.991 -13.507 36.178 1.00 59.25 350 PHE A N 1
ATOM 2741 C CA . PHE A 1 350 ? -5.437 -13.311 34.804 1.00 59.25 350 PHE A CA 1
ATOM 2742 C C . PHE A 1 350 ? -4.469 -13.912 33.769 1.00 59.25 350 PHE A C 1
ATOM 2744 O O . PHE A 1 350 ? -4.917 -14.528 32.803 1.00 59.25 350 PHE A O 1
ATOM 2751 N N . GLU A 1 351 ? -3.148 -13.855 33.993 1.00 60.47 351 GLU A N 1
ATOM 2752 C CA . GLU A 1 351 ? -2.148 -14.467 33.092 1.00 60.47 351 GLU A CA 1
ATOM 2753 C C . GLU A 1 351 ? -2.400 -15.974 32.850 1.00 60.47 351 GLU A C 1
ATOM 2755 O O . GLU A 1 351 ? -2.157 -16.499 31.759 1.00 60.47 351 GLU A O 1
ATOM 2760 N N . ASN A 1 352 ? -2.968 -16.670 33.842 1.00 59.44 352 ASN A N 1
ATOM 2761 C CA . ASN A 1 352 ? -3.342 -18.083 33.742 1.00 59.44 352 ASN A CA 1
ATOM 2762 C C . ASN A 1 352 ? -4.656 -18.319 32.966 1.00 59.44 352 ASN A C 1
ATOM 2764 O O . ASN A 1 352 ? -4.789 -19.328 32.266 1.00 59.44 352 ASN A O 1
ATOM 2768 N N . GLN A 1 353 ? -5.618 -17.393 33.035 1.00 58.22 353 GLN A N 1
ATOM 2769 C CA . GLN A 1 353 ? -6.877 -17.457 32.274 1.00 58.22 353 GLN A CA 1
ATOM 2770 C C . GLN A 1 353 ? -6.661 -17.131 30.784 1.00 58.22 353 GLN A C 1
ATOM 2772 O O . GLN A 1 353 ? -7.241 -17.767 29.899 1.00 58.22 353 GLN A O 1
ATOM 2777 N N . LEU A 1 354 ? -5.730 -16.218 30.498 1.00 57.03 354 LEU A N 1
ATOM 2778 C CA . LEU A 1 354 ? -5.318 -15.818 29.151 1.00 57.03 354 LEU A CA 1
ATOM 2779 C C . LEU A 1 354 ? -4.739 -16.977 28.325 1.00 57.03 354 LEU A C 1
ATOM 2781 O O . LEU A 1 354 ? -5.062 -17.118 27.143 1.00 57.03 354 LEU A O 1
ATOM 2785 N N . LYS A 1 355 ? -3.933 -17.843 28.956 1.00 56.28 355 LYS A N 1
ATOM 2786 C CA . LYS A 1 355 ? -3.298 -19.008 28.310 1.00 56.28 355 LYS A CA 1
ATOM 2787 C C . LYS A 1 355 ? -4.287 -20.116 27.934 1.00 56.28 355 LYS A C 1
ATOM 2789 O O . LYS A 1 355 ? -3.951 -20.964 27.109 1.00 56.28 355 LYS A O 1
ATOM 2794 N N . THR A 1 356 ? -5.486 -20.142 28.523 1.00 55.03 356 THR A N 1
ATOM 2795 C CA . THR A 1 356 ? -6.343 -21.337 28.483 1.00 55.03 356 THR A CA 1
ATOM 2796 C C . THR A 1 356 ? -7.620 -21.208 27.653 1.00 55.03 356 THR A C 1
ATOM 2798 O O . THR A 1 356 ? -8.075 -22.245 27.169 1.00 55.03 356 THR A O 1
ATOM 2801 N N . LYS A 1 357 ? -8.188 -20.011 27.406 1.00 56.69 357 LYS A N 1
ATOM 2802 C CA . LYS A 1 357 ? -9.460 -19.918 26.643 1.00 56.69 357 LYS A CA 1
ATOM 2803 C C . LYS A 1 357 ? -9.672 -18.724 25.696 1.00 56.69 357 LYS A C 1
ATOM 2805 O O . LYS A 1 357 ? -10.331 -18.926 24.682 1.00 56.69 357 LYS A O 1
ATOM 2810 N N . ILE A 1 358 ? -9.158 -17.519 25.968 1.00 57.28 358 ILE A N 1
ATOM 2811 C CA . ILE A 1 358 ? -9.753 -16.288 25.384 1.00 57.28 358 ILE A CA 1
ATOM 2812 C C . ILE A 1 358 ? -8.898 -15.623 24.274 1.00 57.28 358 ILE A C 1
ATOM 2814 O O . ILE A 1 358 ? -9.452 -15.002 23.373 1.00 57.28 358 ILE A O 1
ATOM 2818 N N . PHE A 1 359 ? -7.570 -15.827 24.239 1.00 60.19 359 PHE A N 1
ATOM 2819 C CA . PHE A 1 359 ? -6.661 -15.069 23.343 1.00 60.19 359 PHE A CA 1
ATOM 2820 C C . PHE A 1 359 ? -5.705 -15.926 22.503 1.00 60.19 359 PHE A C 1
ATOM 2822 O O . PHE A 1 359 ? -4.654 -15.461 22.058 1.00 60.19 359 PHE A O 1
ATOM 2829 N N . LYS A 1 360 ? -6.050 -17.198 22.278 1.00 61.97 360 LYS A N 1
ATOM 2830 C CA . LYS A 1 360 ? -5.133 -18.216 21.734 1.00 61.97 360 LYS A CA 1
ATOM 2831 C C . LYS A 1 360 ? -4.468 -17.816 20.408 1.00 61.97 360 LYS A C 1
ATOM 2833 O O . LYS A 1 360 ? -3.306 -18.147 20.197 1.00 61.97 360 LYS A O 1
ATOM 2838 N N . ASN A 1 361 ? -5.180 -17.078 19.555 1.00 73.06 361 ASN A N 1
ATOM 2839 C CA . ASN A 1 361 ? -4.706 -16.703 18.220 1.00 73.06 361 ASN A CA 1
ATOM 2840 C C . ASN A 1 361 ? -3.696 -15.545 18.235 1.00 73.06 361 ASN A C 1
ATOM 2842 O O . ASN A 1 361 ? -2.831 -15.485 17.366 1.00 73.06 361 ASN A O 1
ATOM 2846 N N . TRP A 1 362 ? -3.776 -14.649 19.225 1.00 82.50 362 TRP A N 1
ATOM 2847 C CA . TRP A 1 362 ? -2.999 -13.403 19.252 1.00 82.50 362 TRP A CA 1
ATOM 2848 C C . TRP A 1 362 ? -2.078 -13.267 20.465 1.00 82.50 362 TRP A C 1
ATOM 2850 O O . TRP A 1 362 ? -1.400 -12.255 20.593 1.00 82.50 362 TRP A O 1
ATOM 2860 N N . TYR A 1 363 ? -1.998 -14.287 21.325 1.00 80.81 363 TYR A N 1
ATOM 2861 C CA . TYR A 1 363 ? -1.232 -14.268 22.577 1.00 80.81 363 TYR A CA 1
ATOM 2862 C C . TYR A 1 363 ? 0.220 -13.782 22.421 1.00 80.81 363 TYR A C 1
ATOM 2864 O O . TYR A 1 363 ? 0.711 -13.022 23.247 1.00 80.81 363 TYR A O 1
ATOM 2872 N N . GLN A 1 364 ? 0.897 -14.154 21.329 1.00 86.62 364 GLN A N 1
ATOM 2873 C CA . GLN A 1 364 ? 2.285 -13.745 21.056 1.00 86.62 364 GLN A CA 1
ATOM 2874 C C . GLN A 1 364 ? 2.457 -12.234 20.829 1.00 86.62 364 GLN A C 1
ATOM 2876 O O . GLN A 1 364 ? 3.575 -11.731 20.897 1.00 86.62 364 GLN A O 1
ATOM 2881 N N . LYS A 1 365 ? 1.364 -11.515 20.549 1.00 90.88 365 LYS A N 1
ATOM 2882 C CA . LYS A 1 365 ? 1.349 -10.063 20.348 1.00 90.88 365 LYS A CA 1
ATOM 2883 C C . LYS A 1 365 ? 1.040 -9.288 21.629 1.00 90.88 365 LYS A C 1
ATOM 2885 O O . LYS A 1 365 ? 1.007 -8.063 21.578 1.00 90.88 365 LYS A O 1
ATOM 2890 N N . ILE A 1 366 ? 0.762 -9.958 22.748 1.00 89.31 366 ILE A N 1
ATOM 2891 C CA . ILE A 1 366 ? 0.276 -9.302 23.963 1.00 89.31 366 ILE A CA 1
ATOM 2892 C C . ILE A 1 366 ? 1.408 -9.137 24.980 1.00 89.31 366 ILE A C 1
ATOM 2894 O O . ILE A 1 366 ? 2.074 -10.098 25.358 1.00 89.31 366 ILE A O 1
ATOM 2898 N N . LEU A 1 367 ? 1.592 -7.902 25.441 1.00 89.56 367 LEU A N 1
ATOM 2899 C CA . LEU A 1 367 ? 2.507 -7.493 26.495 1.00 89.56 367 LEU A CA 1
ATOM 2900 C C . LEU A 1 367 ? 1.710 -6.996 27.705 1.00 89.56 367 LEU A C 1
ATOM 2902 O O . LEU A 1 367 ? 0.757 -6.231 27.562 1.00 89.56 367 LEU A O 1
ATOM 2906 N N . TYR A 1 368 ? 2.128 -7.393 28.903 1.00 84.38 368 TYR A N 1
ATOM 2907 C CA . TYR A 1 368 ? 1.451 -7.033 30.147 1.00 84.38 368 TYR A CA 1
ATOM 2908 C C . TYR A 1 368 ? 2.341 -6.168 31.027 1.00 84.38 368 TYR A C 1
ATOM 2910 O O . TYR A 1 368 ? 3.518 -6.470 31.225 1.00 84.38 368 TYR A O 1
ATOM 2918 N N . ILE A 1 369 ? 1.757 -5.117 31.601 1.00 85.50 369 ILE A N 1
ATOM 2919 C CA . ILE A 1 369 ? 2.448 -4.205 32.511 1.00 85.50 369 ILE A CA 1
ATOM 2920 C C . ILE A 1 369 ? 1.657 -4.088 33.806 1.00 85.50 369 ILE A C 1
ATOM 2922 O O . ILE A 1 369 ? 0.579 -3.499 33.859 1.00 85.50 369 ILE A O 1
ATOM 2926 N N . ASN A 1 370 ? 2.231 -4.633 34.877 1.00 79.69 370 ASN A N 1
ATOM 2927 C CA . ASN A 1 370 ? 1.681 -4.512 36.220 1.00 79.69 370 ASN A CA 1
ATOM 2928 C C . ASN A 1 370 ? 2.068 -3.148 36.812 1.00 79.69 370 ASN A C 1
ATOM 2930 O O . ASN A 1 370 ? 3.093 -3.012 37.481 1.00 79.69 370 ASN A O 1
ATOM 2934 N N . SER A 1 371 ? 1.293 -2.116 36.488 1.00 72.31 371 SER A N 1
ATOM 2935 C CA . SER A 1 371 ? 1.465 -0.773 37.036 1.00 72.31 371 SER A CA 1
ATOM 2936 C C . SER A 1 371 ? 0.155 0.002 36.983 1.00 72.31 371 SER A C 1
ATOM 2938 O O . SER A 1 371 ? -0.530 0.035 35.961 1.00 72.31 371 SER A O 1
ATOM 2940 N N . THR A 1 372 ? -0.157 0.684 38.081 1.00 65.25 372 THR A N 1
ATOM 2941 C CA . THR A 1 372 ? -1.226 1.688 38.159 1.00 65.25 372 THR A CA 1
ATOM 2942 C C . THR A 1 372 ? -0.705 3.108 37.913 1.00 65.25 372 THR A C 1
ATOM 2944 O O . THR A 1 372 ? -1.496 4.017 37.666 1.00 65.25 372 THR A O 1
ATOM 2947 N N . LEU A 1 373 ? 0.620 3.306 37.949 1.00 64.50 373 LEU A N 1
ATOM 2948 C CA . LEU A 1 373 ? 1.280 4.601 37.789 1.00 64.50 373 LEU A CA 1
ATOM 2949 C C . LEU A 1 373 ? 1.474 4.917 36.303 1.00 64.50 373 LEU A C 1
ATOM 2951 O O . LEU A 1 373 ? 2.371 4.386 35.643 1.00 64.50 373 LEU A O 1
ATOM 2955 N N . GLN A 1 374 ? 0.628 5.807 35.788 1.00 66.00 374 GLN A N 1
ATOM 2956 C CA . GLN A 1 374 ? 0.563 6.135 34.362 1.00 66.00 374 GLN A CA 1
ATOM 2957 C C . GLN A 1 374 ? 1.731 7.022 33.886 1.00 66.00 374 GLN A C 1
ATOM 2959 O O . GLN A 1 374 ? 2.166 6.887 32.744 1.00 66.00 374 GLN A O 1
ATOM 2964 N N . GLU A 1 375 ? 2.317 7.847 34.763 1.00 67.06 375 GLU A N 1
ATOM 2965 C CA . GLU A 1 375 ? 3.370 8.819 34.409 1.00 67.06 375 GLU A CA 1
ATOM 2966 C C . GLU A 1 375 ? 4.676 8.192 33.884 1.00 67.06 375 GLU A C 1
ATOM 2968 O O . GLU A 1 375 ? 5.387 8.817 33.100 1.00 67.06 375 GLU A O 1
ATOM 2973 N N . LYS A 1 376 ? 5.004 6.953 34.282 1.00 75.31 376 LYS A N 1
ATOM 2974 C CA . LYS A 1 376 ? 6.208 6.222 33.822 1.00 75.31 376 LYS A CA 1
ATOM 2975 C C . LYS A 1 376 ? 5.894 5.044 32.899 1.00 75.31 376 LYS A C 1
ATOM 2977 O O . LYS A 1 376 ? 6.785 4.268 32.561 1.00 75.31 376 LYS A O 1
ATOM 2982 N N . MET A 1 377 ? 4.641 4.911 32.468 1.00 85.81 377 MET A N 1
ATOM 2983 C CA . MET A 1 377 ? 4.172 3.749 31.713 1.00 85.81 377 MET A CA 1
ATOM 2984 C C . MET A 1 377 ? 4.926 3.577 30.390 1.00 85.81 377 MET A C 1
ATOM 2986 O O . MET A 1 377 ? 5.380 2.477 30.088 1.00 85.81 377 MET A O 1
ATOM 2990 N N . TRP A 1 378 ? 5.143 4.664 29.639 1.00 89.62 378 TRP A N 1
ATOM 2991 C CA . TRP A 1 378 ? 5.878 4.594 28.373 1.00 89.62 378 TRP A CA 1
ATOM 2992 C C . TRP A 1 378 ? 7.316 4.085 28.549 1.00 89.62 378 TRP A C 1
ATOM 2994 O O . TRP A 1 378 ? 7.765 3.256 27.766 1.00 89.62 378 TRP A O 1
ATOM 3004 N N . GLN A 1 379 ? 8.014 4.498 29.612 1.00 88.44 379 GLN A N 1
ATOM 3005 C CA . GLN A 1 379 ? 9.382 4.042 29.892 1.00 88.44 379 GLN A CA 1
ATOM 3006 C C . GLN A 1 379 ? 9.441 2.531 30.164 1.00 88.44 379 GLN A C 1
ATOM 3008 O O . GLN A 1 379 ? 10.376 1.859 29.736 1.00 88.44 379 GLN A O 1
ATOM 3013 N N . MET A 1 380 ? 8.431 1.984 30.849 1.00 87.75 380 MET A N 1
ATOM 3014 C CA . MET A 1 380 ? 8.331 0.542 31.105 1.00 87.75 380 MET A CA 1
ATOM 3015 C C . MET A 1 380 ? 8.050 -0.244 29.818 1.00 87.75 380 MET A C 1
ATOM 3017 O O . MET A 1 380 ? 8.659 -1.289 29.600 1.00 87.75 380 MET A O 1
ATOM 3021 N N . ILE A 1 381 ? 7.170 0.275 28.954 1.00 90.56 381 ILE A N 1
ATOM 3022 C CA . ILE A 1 381 ? 6.866 -0.309 27.636 1.00 90.56 381 ILE A CA 1
ATOM 3023 C C . ILE A 1 381 ? 8.119 -0.326 26.761 1.00 90.56 381 ILE A C 1
ATOM 3025 O O 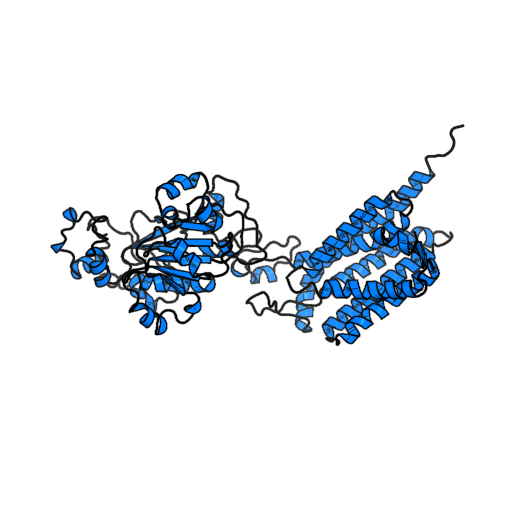. ILE A 1 381 ? 8.467 -1.346 26.168 1.00 90.56 381 ILE A O 1
ATOM 3029 N N . GLU A 1 382 ? 8.811 0.809 26.704 1.00 90.94 382 GLU A N 1
ATOM 3030 C CA . GLU A 1 382 ? 9.998 1.003 25.880 1.00 90.94 382 GLU A CA 1
ATOM 3031 C C . GLU A 1 382 ? 11.145 0.067 26.278 1.00 90.94 382 GLU A C 1
ATOM 3033 O O . GLU A 1 382 ? 11.882 -0.399 25.414 1.00 90.94 382 GLU A O 1
ATOM 3038 N N . ALA A 1 383 ? 11.255 -0.279 27.563 1.00 89.75 383 ALA A N 1
ATOM 3039 C CA . ALA A 1 383 ? 12.237 -1.245 28.048 1.00 89.75 383 ALA A CA 1
ATOM 3040 C C . ALA A 1 383 ? 11.942 -2.700 27.627 1.00 89.75 383 ALA A C 1
ATOM 3042 O O . ALA A 1 383 ? 12.854 -3.525 27.618 1.00 89.75 383 ALA A O 1
ATOM 3043 N N . GLN A 1 384 ? 10.688 -3.033 27.302 1.00 90.75 384 GLN A N 1
ATOM 3044 C CA . GLN A 1 384 ? 10.255 -4.404 27.001 1.00 90.75 384 GLN A CA 1
ATOM 3045 C C . GLN A 1 384 ? 10.087 -4.678 25.501 1.00 90.75 384 GLN A C 1
ATOM 3047 O O . GLN A 1 384 ? 10.228 -5.822 25.067 1.00 90.75 384 GLN A O 1
ATOM 3052 N N . ILE A 1 385 ? 9.805 -3.654 24.692 1.00 90.69 385 ILE A N 1
ATOM 3053 C CA . ILE A 1 385 ? 9.649 -3.798 23.241 1.00 90.69 385 ILE A CA 1
ATOM 3054 C C . ILE A 1 385 ? 10.975 -3.484 22.545 1.00 90.69 385 ILE A C 1
ATOM 3056 O O . ILE A 1 385 ? 11.465 -2.356 22.562 1.00 90.69 385 ILE A O 1
ATOM 3060 N N . THR A 1 386 ? 11.537 -4.468 21.847 1.00 86.50 386 THR A N 1
ATOM 3061 C CA . THR A 1 386 ? 12.769 -4.279 21.076 1.00 86.50 386 THR A CA 1
ATOM 3062 C C . THR A 1 386 ? 12.504 -3.545 19.752 1.00 86.50 386 THR A C 1
ATOM 3064 O O . THR A 1 386 ? 11.426 -3.636 19.149 1.00 86.50 386 THR A O 1
ATOM 3067 N N . ASN A 1 387 ? 13.514 -2.799 19.287 1.00 89.50 387 ASN A N 1
ATOM 3068 C CA . ASN A 1 387 ? 13.532 -2.130 17.978 1.00 89.50 387 ASN A CA 1
ATOM 3069 C C . ASN A 1 387 ? 12.361 -1.145 17.743 1.00 89.50 387 ASN A C 1
ATOM 3071 O O . ASN A 1 387 ? 11.742 -1.149 16.679 1.00 89.50 387 ASN A O 1
ATOM 3075 N N . ILE A 1 388 ? 12.018 -0.316 18.740 1.00 91.50 388 ILE A N 1
ATOM 3076 C CA . ILE A 1 388 ? 11.057 0.787 18.558 1.00 91.50 388 ILE A CA 1
ATOM 3077 C C . ILE A 1 388 ? 11.597 1.834 17.591 1.00 91.50 388 ILE A C 1
ATOM 3079 O O . ILE A 1 388 ? 12.642 2.441 17.821 1.00 91.50 388 ILE A O 1
ATOM 3083 N N . GLN A 1 389 ? 10.841 2.070 16.519 1.00 92.44 389 GLN A N 1
ATOM 3084 C CA . GLN A 1 389 ? 11.152 3.083 15.523 1.00 92.44 389 GLN A CA 1
ATOM 3085 C C . GLN A 1 389 ? 10.378 4.366 15.822 1.00 92.44 389 GLN A C 1
ATOM 3087 O O . GLN A 1 389 ? 9.226 4.332 16.245 1.00 92.44 389 GLN A O 1
ATOM 3092 N N . SER A 1 390 ? 10.968 5.524 15.517 1.00 92.44 390 SER A N 1
ATOM 3093 C CA . SER A 1 390 ? 10.308 6.827 15.704 1.00 92.44 390 SER A CA 1
ATOM 3094 C C . SER A 1 390 ? 8.988 6.961 14.931 1.00 92.44 390 SER A C 1
ATOM 3096 O O . SER A 1 390 ? 8.124 7.730 15.336 1.00 92.44 390 SER A O 1
ATOM 3098 N N . ARG A 1 391 ? 8.835 6.207 13.833 1.00 91.69 391 ARG A N 1
ATOM 3099 C CA . ARG A 1 391 ? 7.644 6.181 12.967 1.00 91.69 391 ARG A CA 1
ATOM 3100 C C . ARG A 1 391 ? 6.550 5.207 13.419 1.00 91.69 391 ARG A C 1
ATOM 3102 O O . ARG A 1 391 ? 5.515 5.147 12.757 1.00 91.69 391 ARG A O 1
ATOM 3109 N N . ASP A 1 392 ? 6.804 4.401 14.450 1.00 94.38 392 ASP A N 1
ATOM 3110 C CA . ASP A 1 392 ? 5.801 3.481 14.990 1.00 94.38 392 ASP A CA 1
ATOM 3111 C C . ASP A 1 392 ? 4.652 4.295 15.586 1.00 94.38 392 ASP A C 1
ATOM 3113 O O . ASP A 1 392 ? 4.884 5.349 16.185 1.00 94.38 392 ASP A O 1
ATOM 3117 N N . PHE A 1 393 ? 3.422 3.820 15.408 1.00 95.00 393 PHE A N 1
ATOM 3118 C CA . PHE A 1 393 ? 2.232 4.469 15.949 1.00 95.00 393 PHE A CA 1
ATOM 3119 C C . PHE A 1 393 ? 1.848 3.851 17.283 1.00 95.00 393 PHE A C 1
ATOM 3121 O O . PHE A 1 393 ? 1.772 2.632 17.425 1.00 95.00 393 PHE A O 1
ATOM 3128 N N . ILE A 1 394 ? 1.567 4.720 18.240 1.00 96.19 394 ILE A N 1
ATOM 3129 C CA . ILE A 1 394 ? 1.054 4.392 19.557 1.00 96.19 394 ILE A CA 1
ATOM 3130 C C . ILE A 1 394 ? -0.420 4.752 19.563 1.00 96.19 394 ILE A C 1
ATOM 3132 O O . ILE A 1 394 ? -0.778 5.874 19.220 1.00 96.19 394 ILE A O 1
ATOM 3136 N N . ILE A 1 395 ? -1.260 3.815 19.976 1.00 96.00 395 ILE A N 1
ATOM 3137 C CA . ILE A 1 395 ? -2.688 4.023 20.194 1.00 96.00 395 ILE A CA 1
ATOM 3138 C C . ILE A 1 395 ? -2.919 3.859 21.693 1.00 96.00 395 ILE A C 1
ATOM 3140 O O . ILE A 1 395 ? -2.485 2.863 22.266 1.00 96.00 395 ILE A O 1
ATOM 3144 N N . PHE A 1 396 ? -3.560 4.829 22.334 1.00 94.25 396 PHE A N 1
ATOM 3145 C CA . PHE A 1 396 ? -3.817 4.831 23.769 1.00 94.25 396 PHE A CA 1
ATOM 3146 C C . PHE A 1 396 ? -5.301 5.084 24.030 1.00 94.25 396 PHE A C 1
ATOM 3148 O O . PHE A 1 396 ? -5.824 6.153 23.703 1.00 94.25 396 PHE A O 1
ATOM 3155 N N . ASN A 1 397 ? -5.977 4.095 24.618 1.00 91.81 397 ASN A N 1
ATOM 3156 C CA . ASN A 1 397 ? -7.399 4.170 24.946 1.00 91.81 397 ASN A CA 1
ATOM 3157 C C . ASN A 1 397 ? -7.677 3.712 26.394 1.00 91.81 397 ASN A C 1
ATOM 3159 O O . ASN A 1 397 ? -7.058 2.758 26.874 1.00 91.81 397 ASN A O 1
ATOM 3163 N N . PRO A 1 398 ? -8.664 4.315 27.076 1.00 89.62 398 PRO A N 1
ATOM 3164 C CA . PRO A 1 398 ? -9.278 3.796 28.299 1.00 89.62 398 PRO A CA 1
ATOM 3165 C C . PRO A 1 398 ? -9.933 2.411 28.130 1.00 89.62 398 PRO A C 1
ATOM 3167 O O . PRO A 1 398 ? -10.017 1.855 27.030 1.00 89.62 398 PRO A O 1
ATOM 3170 N N . SER A 1 399 ? -10.432 1.840 29.230 1.00 88.06 399 SER A N 1
ATOM 3171 C CA . SER A 1 399 ? -10.998 0.479 29.287 1.00 88.06 399 SER A CA 1
ATOM 3172 C C . SER A 1 399 ? -12.392 0.320 28.658 1.00 88.06 399 SER A C 1
ATOM 3174 O O . SER A 1 399 ? -12.800 -0.796 28.350 1.00 88.06 399 SER A O 1
ATOM 3176 N N . ASN A 1 400 ? -13.080 1.411 28.319 1.00 90.69 400 ASN A N 1
ATOM 3177 C CA . ASN A 1 400 ? -14.434 1.415 27.744 1.00 90.69 400 ASN A CA 1
ATOM 3178 C C . ASN A 1 400 ? -14.511 1.804 26.250 1.00 90.69 400 ASN A C 1
ATOM 3180 O O . ASN A 1 400 ? -15.595 2.036 25.726 1.00 90.69 400 ASN A O 1
ATOM 3184 N N . GLU A 1 401 ? -13.388 1.859 25.537 1.00 93.19 401 GLU A N 1
ATOM 3185 C CA . GLU A 1 401 ? -13.308 2.321 24.144 1.00 93.19 401 GLU A CA 1
ATOM 3186 C C . GLU A 1 401 ? -12.803 1.258 23.168 1.00 93.19 401 GLU A C 1
ATOM 3188 O O . GLU A 1 401 ? -11.709 0.728 23.324 1.00 93.19 401 GLU A O 1
ATOM 3193 N N . VAL A 1 402 ? -13.542 1.005 22.095 1.00 94.69 402 VAL A N 1
ATOM 3194 C CA . VAL A 1 402 ? -13.157 0.078 21.028 1.00 94.69 402 VAL A CA 1
ATOM 3195 C C . VAL A 1 402 ? -12.970 0.874 19.733 1.00 94.69 402 VAL A C 1
ATOM 3197 O O . VAL A 1 402 ? -13.967 1.285 19.138 1.00 94.69 402 VAL A O 1
ATOM 3200 N N . PRO A 1 403 ? -11.729 1.137 19.284 1.00 95.06 403 PRO A N 1
ATOM 3201 C CA . PRO A 1 403 ? -11.503 1.792 18.003 1.00 95.06 403 PRO A CA 1
ATOM 3202 C C . PRO A 1 403 ? -11.899 0.862 16.855 1.00 95.06 403 PRO A C 1
ATOM 3204 O O . PRO A 1 403 ? -11.750 -0.358 16.939 1.00 95.06 403 PRO A O 1
ATOM 3207 N N . ASP A 1 404 ? -12.395 1.447 15.770 1.00 93.81 404 ASP A N 1
ATOM 3208 C CA . ASP A 1 404 ? -12.750 0.691 14.575 1.00 93.81 404 ASP A CA 1
ATOM 3209 C C . ASP A 1 404 ? -11.500 0.266 13.786 1.00 93.81 404 ASP A C 1
ATOM 3211 O O . ASP A 1 404 ? -10.529 1.021 13.668 1.00 93.81 404 ASP A O 1
ATOM 3215 N N . ARG A 1 405 ? -11.536 -0.931 13.186 1.00 93.69 405 ARG A N 1
ATOM 3216 C CA . ARG A 1 405 ? -10.435 -1.468 12.371 1.00 93.69 405 ARG A CA 1
ATOM 3217 C C . ARG A 1 405 ? -10.096 -0.520 11.220 1.00 93.69 405 ARG A C 1
ATOM 3219 O O . ARG A 1 405 ? -8.917 -0.242 10.973 1.00 93.69 405 ARG A O 1
ATOM 3226 N N . ALA A 1 406 ? -11.112 0.039 10.557 1.00 90.75 406 ALA A N 1
ATOM 3227 C CA . ALA A 1 406 ? -10.906 0.979 9.458 1.00 90.75 406 ALA A CA 1
ATOM 3228 C C . ALA A 1 406 ? -10.261 2.292 9.941 1.00 90.75 406 ALA A C 1
ATOM 3230 O O . ALA A 1 406 ? -9.502 2.923 9.210 1.00 90.75 406 ALA A O 1
ATOM 3231 N N . SER A 1 407 ? -10.459 2.672 11.203 1.00 92.81 407 SER A N 1
ATOM 3232 C CA . SER A 1 407 ? -9.833 3.864 11.791 1.00 92.81 407 SER A CA 1
ATOM 3233 C C . SER A 1 407 ? -8.344 3.695 12.104 1.00 92.81 407 SER A C 1
ATOM 3235 O O . SER A 1 407 ? -7.676 4.677 12.420 1.00 92.81 407 SER A O 1
ATOM 3237 N N . LEU A 1 408 ? -7.802 2.478 12.005 1.00 94.62 408 LEU A N 1
ATOM 3238 C CA . LEU A 1 408 ? -6.410 2.181 12.355 1.00 94.62 408 LEU A CA 1
ATOM 3239 C C . LEU A 1 408 ? -5.581 1.677 11.172 1.00 94.62 408 LEU A C 1
ATOM 3241 O O . LEU A 1 408 ? -4.391 1.980 11.090 1.00 94.62 408 LEU A O 1
ATOM 3245 N N . ILE A 1 409 ? -6.181 0.939 10.235 1.00 92.25 409 ILE A N 1
ATOM 3246 C CA . ILE A 1 409 ? -5.441 0.243 9.170 1.00 92.25 409 ILE A CA 1
ATOM 3247 C C . ILE A 1 409 ? -4.564 1.172 8.317 1.00 92.25 409 ILE A C 1
ATOM 3249 O O . ILE A 1 409 ? -3.423 0.840 7.995 1.00 92.25 409 ILE A O 1
ATOM 3253 N N . PHE A 1 410 ? -5.047 2.377 8.009 1.00 91.00 410 PHE A N 1
ATOM 3254 C CA . PHE A 1 410 ? -4.321 3.337 7.177 1.00 91.00 410 PHE A CA 1
ATOM 3255 C C . PHE A 1 410 ? -3.040 3.865 7.856 1.00 91.00 410 PHE A C 1
ATOM 3257 O O . PHE A 1 410 ? -2.084 4.229 7.166 1.00 91.00 410 PHE A O 1
ATOM 3264 N N . LEU A 1 411 ? -2.966 3.855 9.195 1.00 93.56 411 LEU A N 1
ATOM 3265 C CA . LEU A 1 411 ? -1.773 4.271 9.949 1.00 93.56 411 LEU A CA 1
ATOM 3266 C C . LEU A 1 411 ? -0.548 3.425 9.578 1.00 93.56 411 LEU A C 1
ATOM 3268 O O . LEU A 1 411 ? 0.588 3.898 9.652 1.00 93.56 411 LEU A O 1
ATOM 3272 N N . LYS A 1 412 ? -0.777 2.186 9.127 1.00 92.00 412 LYS A N 1
ATOM 3273 C CA . LYS A 1 412 ? 0.279 1.267 8.703 1.00 92.00 412 LYS A CA 1
ATOM 3274 C C . LYS A 1 412 ? 0.898 1.647 7.356 1.00 92.00 412 LYS A C 1
ATOM 3276 O O . LYS A 1 412 ? 2.049 1.280 7.111 1.00 92.00 412 LYS A O 1
ATOM 3281 N N . PHE A 1 413 ? 0.168 2.381 6.509 1.00 89.25 413 PHE A N 1
ATOM 3282 C CA . PHE A 1 413 ? 0.498 2.558 5.092 1.00 89.25 413 PHE A CA 1
ATOM 3283 C C . PHE A 1 413 ? 0.739 4.010 4.656 1.00 89.25 413 PHE A C 1
ATOM 3285 O O . PHE A 1 413 ? 1.370 4.209 3.622 1.00 89.25 413 PHE A O 1
ATOM 3292 N N . TYR A 1 414 ? 0.318 5.025 5.414 1.00 88.94 414 TYR A N 1
ATOM 3293 C CA . TYR A 1 414 ? 0.424 6.426 4.977 1.00 88.94 414 TYR A CA 1
ATOM 3294 C C . TYR A 1 414 ? 1.289 7.299 5.894 1.00 88.94 414 TYR A C 1
ATOM 3296 O O . TYR A 1 414 ? 1.335 7.122 7.107 1.00 88.94 414 TYR A O 1
ATOM 3304 N N . GLU A 1 415 ? 1.977 8.276 5.302 1.00 88.19 415 GLU A N 1
ATOM 3305 C CA . GLU A 1 415 ? 2.737 9.343 5.962 1.00 88.19 415 GLU A CA 1
ATOM 3306 C C . GLU A 1 415 ? 2.008 10.689 5.889 1.00 88.19 415 GLU A C 1
ATOM 3308 O O . GLU A 1 415 ? 1.029 10.848 5.157 1.00 88.19 415 GLU A O 1
ATOM 3313 N N . ASN A 1 416 ? 2.547 11.683 6.606 1.00 88.19 416 ASN A N 1
ATOM 3314 C CA . ASN A 1 416 ? 2.003 13.044 6.708 1.00 88.19 416 ASN A CA 1
ATOM 3315 C C . ASN A 1 416 ? 0.579 13.089 7.277 1.00 88.19 416 ASN A C 1
ATOM 3317 O O . ASN A 1 416 ? -0.215 13.970 6.944 1.00 88.19 416 ASN A O 1
ATOM 3321 N N . ILE A 1 417 ? 0.263 12.125 8.137 1.00 89.12 417 ILE A N 1
ATOM 3322 C CA . ILE A 1 417 ? -0.982 12.096 8.891 1.00 89.12 417 ILE A CA 1
ATOM 3323 C C . ILE A 1 417 ? -0.890 13.198 9.961 1.00 89.12 417 ILE A C 1
ATOM 3325 O O . ILE A 1 417 ? 0.136 13.273 10.635 1.00 89.12 417 ILE A O 1
ATOM 3329 N N . PRO A 1 418 ? -1.898 14.075 10.109 1.00 89.56 418 PRO A N 1
ATOM 3330 C CA . PRO A 1 418 ? -1.910 15.075 11.172 1.00 89.56 418 PRO A CA 1
ATOM 3331 C C . PRO A 1 418 ? -1.925 14.415 12.553 1.00 89.56 418 PRO A C 1
ATOM 3333 O O . PRO A 1 418 ? -2.691 13.484 12.784 1.00 89.56 418 PRO A O 1
ATOM 3336 N N . GLU A 1 419 ? -1.107 14.919 13.473 1.00 90.19 419 GLU A N 1
ATOM 3337 C CA . GLU A 1 419 ? -0.950 14.367 14.821 1.00 90.19 419 GLU A CA 1
ATOM 3338 C C . GLU A 1 419 ? -1.220 15.444 15.886 1.00 90.19 419 GLU A C 1
ATOM 3340 O O . GLU A 1 419 ? -0.851 16.609 15.692 1.00 90.19 419 GLU A O 1
ATOM 3345 N N . PRO A 1 420 ? -1.840 15.086 17.024 1.00 91.38 420 PRO A N 1
ATOM 3346 C CA . PRO A 1 420 ? -2.320 13.752 17.387 1.00 91.38 420 PRO A CA 1
ATOM 3347 C C . PRO A 1 420 ? -3.659 13.417 16.708 1.00 91.38 420 PRO A C 1
ATOM 3349 O O . PRO A 1 420 ? -4.387 14.309 16.264 1.00 91.38 420 PRO A O 1
ATOM 3352 N N . LEU A 1 421 ? -3.975 12.127 16.633 1.00 92.12 421 LEU A N 1
ATOM 3353 C CA . LEU A 1 421 ? -5.274 11.631 16.196 1.00 92.12 421 LEU A CA 1
ATOM 3354 C C . LEU A 1 421 ? -6.165 11.359 17.405 1.00 92.12 421 LEU A C 1
ATOM 3356 O O . LEU A 1 421 ? -5.707 10.772 18.382 1.00 92.12 421 LEU A O 1
ATOM 3360 N N . HIS A 1 422 ? -7.441 11.711 17.295 1.00 92.75 422 HIS A N 1
ATOM 3361 C CA . HIS A 1 422 ? -8.484 11.374 18.268 1.00 92.75 422 HIS A CA 1
ATOM 3362 C C . HIS A 1 422 ? -9.626 10.646 17.575 1.00 92.75 422 HIS A C 1
ATOM 3364 O O . HIS A 1 422 ? -9.845 10.842 16.378 1.00 92.75 422 HIS A O 1
ATOM 3370 N N . PHE A 1 423 ? -10.390 9.854 18.318 1.00 93.56 423 PHE A N 1
ATOM 3371 C CA . PHE A 1 423 ? -11.497 9.087 17.760 1.00 93.56 423 PHE A CA 1
ATOM 3372 C C . PHE A 1 423 ? -12.823 9.686 18.216 1.00 93.56 423 PHE A C 1
ATOM 3374 O O . PHE A 1 423 ? -13.036 9.946 19.400 1.00 93.56 423 PHE A O 1
ATOM 3381 N N . ARG A 1 424 ? -13.738 9.912 17.273 1.00 94.38 424 ARG A N 1
ATOM 3382 C CA . ARG A 1 424 ? -15.139 10.165 17.601 1.00 94.38 424 ARG A CA 1
ATOM 3383 C C . ARG A 1 424 ? -15.842 8.822 17.710 1.00 94.38 424 ARG A C 1
ATOM 3385 O O . ARG A 1 424 ? -16.061 8.151 16.706 1.00 94.38 424 ARG A O 1
ATOM 3392 N N . LEU A 1 425 ? -16.178 8.444 18.930 1.00 95.69 425 LEU A N 1
ATOM 3393 C CA . LEU A 1 425 ? -16.720 7.143 19.282 1.00 95.69 425 LEU A CA 1
ATOM 3394 C C . LEU A 1 425 ? -18.226 7.243 19.508 1.00 95.69 425 LEU A C 1
ATOM 3396 O O . LEU A 1 425 ? -18.709 8.222 20.080 1.00 95.69 425 LEU A O 1
ATOM 3400 N N . LYS A 1 426 ? -18.971 6.225 19.082 1.00 95.69 426 LYS A N 1
ATOM 3401 C CA . LYS A 1 426 ? -20.406 6.123 19.360 1.00 95.69 426 LYS A CA 1
ATOM 3402 C C . LYS A 1 426 ? -20.643 5.773 20.826 1.00 95.69 426 LYS A C 1
ATOM 3404 O O . LYS A 1 426 ? -20.086 4.792 21.303 1.00 95.69 426 LYS A O 1
ATOM 3409 N N . TRP A 1 427 ? -21.465 6.548 21.526 1.00 95.81 427 TRP A N 1
ATOM 3410 C CA . TRP A 1 427 ? -21.691 6.390 22.963 1.00 95.81 427 TRP A CA 1
ATOM 3411 C C . TRP A 1 427 ? -22.835 5.416 23.236 1.00 95.81 427 TRP A C 1
ATOM 3413 O O . TRP A 1 427 ? -24.008 5.779 23.156 1.00 95.81 427 TRP A O 1
ATOM 3423 N N . SER A 1 428 ? -22.463 4.187 23.573 1.00 95.56 428 SER A N 1
ATOM 3424 C CA . SER A 1 428 ? -23.364 3.104 23.968 1.00 95.56 428 SER A CA 1
ATOM 3425 C C . SER A 1 428 ? -23.312 2.898 25.482 1.00 95.56 428 SER A C 1
ATOM 3427 O O . SER A 1 428 ? -22.281 3.171 26.102 1.00 95.56 428 SER A O 1
ATOM 3429 N N . VAL A 1 429 ? -24.410 2.442 26.080 1.00 94.25 429 VAL A N 1
ATOM 3430 C CA . VAL A 1 429 ? -24.548 2.269 27.536 1.00 94.25 429 VAL A CA 1
ATOM 3431 C C . VAL A 1 429 ? -25.171 0.907 27.829 1.00 94.25 429 VAL A C 1
ATOM 3433 O O . VAL A 1 429 ? -26.148 0.556 27.189 1.00 94.25 429 VAL A O 1
ATOM 3436 N N . PHE A 1 430 ? -24.653 0.140 28.790 1.00 92.81 430 PHE A N 1
ATOM 3437 C CA . PHE A 1 430 ? -25.084 -1.227 29.159 1.00 92.81 430 PHE A CA 1
ATOM 3438 C C . PHE A 1 430 ? -24.888 -2.304 28.075 1.00 92.81 430 PHE A C 1
ATOM 3440 O O . PHE A 1 430 ? -24.562 -3.445 28.380 1.00 92.81 430 PHE A O 1
ATOM 3447 N N . GLY A 1 431 ? -25.013 -1.929 26.810 1.00 93.69 431 GLY A N 1
ATOM 3448 C CA . GLY A 1 431 ? -24.737 -2.703 25.614 1.00 93.69 431 GLY A CA 1
ATOM 3449 C C . GLY A 1 431 ? -24.850 -1.790 24.392 1.00 93.69 431 GLY A C 1
ATOM 3450 O O . GLY A 1 431 ? -25.141 -0.601 24.509 1.00 93.69 431 GLY A O 1
ATOM 3451 N N . PHE A 1 432 ? -24.643 -2.333 23.197 1.00 94.81 432 PHE A N 1
ATOM 3452 C CA . PHE A 1 432 ? -24.776 -1.591 21.938 1.00 94.81 432 PHE A CA 1
ATOM 3453 C C . PHE A 1 432 ? -26.238 -1.265 21.574 1.00 94.81 432 PHE A C 1
ATOM 3455 O O . PHE A 1 432 ? -26.486 -0.436 20.699 1.00 94.81 432 PHE A O 1
ATOM 3462 N N . PHE A 1 433 ? -27.207 -1.880 22.263 1.00 94.06 433 PHE A N 1
ATOM 3463 C CA . PHE A 1 433 ? -28.642 -1.643 22.077 1.00 94.06 433 PHE A CA 1
ATOM 3464 C C . PHE A 1 433 ? -29.163 -0.345 22.710 1.00 94.06 433 PHE A C 1
ATOM 3466 O O . PHE A 1 433 ? -30.203 0.141 22.271 1.00 94.06 433 PHE A O 1
ATOM 3473 N N . TRP A 1 434 ? -28.457 0.254 23.676 1.00 95.75 434 TRP A N 1
ATOM 3474 C CA . TRP A 1 434 ? -28.799 1.577 24.209 1.00 95.75 434 TRP A CA 1
ATOM 3475 C C . TRP A 1 434 ? -27.735 2.607 23.841 1.00 95.75 434 TRP A C 1
ATOM 3477 O O . TRP A 1 434 ? -26.539 2.409 24.053 1.00 95.75 434 TRP A O 1
ATOM 3487 N N . VAL A 1 435 ? -28.184 3.749 23.334 1.00 95.00 435 VAL A N 1
ATOM 3488 C CA . VAL A 1 435 ? -27.354 4.873 22.906 1.00 95.00 435 VAL A CA 1
ATOM 3489 C C . VAL A 1 435 ? -27.626 6.067 23.814 1.00 95.00 435 VAL A C 1
ATOM 3491 O O . VAL A 1 435 ? -28.769 6.437 24.075 1.00 95.00 435 VAL A O 1
ATOM 3494 N N . HIS A 1 436 ? -26.567 6.703 24.304 1.00 95.50 436 HIS A N 1
ATOM 3495 C CA . HIS A 1 436 ? -26.705 7.902 25.126 1.00 95.50 436 HIS A CA 1
ATOM 3496 C C . HIS A 1 436 ? -27.227 9.086 24.274 1.00 95.50 436 HIS A C 1
ATOM 3498 O O . HIS A 1 436 ? -26.752 9.253 23.149 1.00 95.50 436 HIS A O 1
ATOM 3504 N N . PRO A 1 437 ? -28.083 10.000 24.784 1.00 93.62 437 PRO A N 1
ATOM 3505 C CA . PRO A 1 437 ? -28.642 11.130 24.009 1.00 93.62 437 PRO A CA 1
ATOM 3506 C C . PRO A 1 437 ? -27.619 12.072 23.352 1.00 93.62 437 PRO A C 1
ATOM 3508 O O . PRO A 1 437 ? -27.910 12.783 22.393 1.00 93.62 437 PRO A O 1
ATOM 3511 N N . LYS A 1 438 ? -26.381 12.091 23.861 1.00 92.44 438 LYS A N 1
ATOM 3512 C CA . LYS A 1 438 ? -25.258 12.837 23.254 1.00 92.44 438 LYS A CA 1
ATOM 3513 C C . LYS A 1 438 ? -24.697 12.177 21.985 1.00 92.44 438 LYS A C 1
ATOM 3515 O O . LYS A 1 438 ? -23.918 12.815 21.278 1.00 92.44 438 LYS A O 1
ATOM 3520 N N . LYS A 1 439 ? -25.082 10.930 21.699 1.00 92.62 439 LYS A N 1
ATOM 3521 C CA . LYS A 1 439 ? -24.736 10.069 20.553 1.00 92.62 439 LYS A CA 1
ATOM 3522 C C . LYS A 1 439 ? -23.262 9.707 20.394 1.00 92.62 439 LYS A C 1
ATOM 3524 O O . LYS A 1 439 ? -22.946 8.551 20.137 1.00 92.62 439 LYS A O 1
ATOM 3529 N N . THR A 1 440 ? -22.349 10.664 20.539 1.00 94.25 440 THR A N 1
ATOM 3530 C CA . THR A 1 440 ? -20.909 10.455 20.355 1.00 94.25 440 THR A CA 1
ATOM 3531 C C . THR A 1 440 ? -20.085 11.135 21.441 1.00 94.25 440 THR A C 1
ATOM 3533 O O . THR A 1 440 ? -20.503 12.138 22.022 1.00 94.25 440 THR A O 1
ATOM 3536 N N . VAL A 1 441 ? -18.886 10.609 21.677 1.00 92.81 441 VAL A N 1
ATOM 3537 C CA . VAL A 1 441 ? -17.852 11.197 22.534 1.00 92.81 441 VAL A CA 1
ATOM 3538 C C . VAL A 1 441 ? -16.532 11.234 21.767 1.00 92.81 441 VAL A C 1
ATOM 3540 O O . VAL A 1 441 ? -16.248 10.341 20.973 1.00 92.81 441 VAL A O 1
ATOM 3543 N N . ILE A 1 442 ? -15.736 12.287 21.951 1.00 91.88 442 ILE A N 1
ATOM 3544 C CA . ILE A 1 442 ? -14.376 12.344 21.401 1.00 91.88 442 ILE A CA 1
ATOM 3545 C C . ILE A 1 442 ? -13.435 11.891 22.503 1.00 91.88 442 ILE A C 1
ATOM 3547 O O . ILE A 1 442 ? -13.364 12.546 23.541 1.00 91.88 442 ILE A O 1
ATOM 3551 N N . SER A 1 443 ? -12.744 10.781 22.280 1.00 90.38 443 SER A N 1
ATOM 3552 C CA . SER A 1 443 ? -11.812 10.215 23.249 1.00 90.38 443 SER A CA 1
ATOM 3553 C C . SER A 1 443 ? -10.782 9.320 22.559 1.00 90.38 443 SER A C 1
ATOM 3555 O O . SER A 1 443 ? -10.790 9.163 21.332 1.00 90.38 443 SER A O 1
ATOM 3557 N N . GLY A 1 444 ? -9.858 8.786 23.355 1.00 86.94 444 GLY A N 1
ATOM 3558 C CA . GLY A 1 444 ? -8.708 8.034 22.879 1.00 86.94 444 GLY A CA 1
ATOM 3559 C C . GLY A 1 444 ? -7.719 8.913 22.124 1.00 86.94 444 GLY A C 1
ATOM 3560 O O . GLY A 1 444 ? -8.045 10.004 21.660 1.00 86.94 444 GLY A O 1
ATOM 3561 N N . GLY A 1 445 ? -6.489 8.442 21.978 1.00 90.56 445 GLY A N 1
ATOM 3562 C CA . GLY A 1 445 ? -5.480 9.190 21.244 1.00 90.56 445 GLY A CA 1
ATOM 3563 C C . GLY A 1 445 ? -4.496 8.289 20.526 1.00 90.56 445 GLY A C 1
ATOM 3564 O O . GLY A 1 445 ? -4.180 7.199 20.992 1.00 90.56 445 GLY A O 1
ATOM 3565 N N . SER A 1 446 ? -4.003 8.749 19.384 1.00 93.75 446 SER A N 1
ATOM 3566 C CA . SER A 1 446 ? -2.959 8.063 18.635 1.00 93.75 446 SER A CA 1
ATOM 3567 C C . SER A 1 446 ? -1.925 9.045 18.095 1.00 93.75 446 SER A C 1
ATOM 3569 O O . SER A 1 446 ? -2.253 10.160 17.682 1.00 93.75 446 SER A O 1
ATOM 3571 N N . CYS A 1 447 ? -0.654 8.660 18.142 1.00 94.19 447 CYS A N 1
ATOM 3572 C CA . CYS A 1 447 ? 0.455 9.459 17.629 1.00 94.19 447 CYS A CA 1
ATOM 3573 C C . CYS A 1 447 ? 1.678 8.587 17.337 1.00 94.19 447 CYS A C 1
ATOM 3575 O O . CYS A 1 447 ? 1.787 7.464 17.826 1.00 94.19 447 CYS A O 1
ATOM 3577 N N . THR A 1 448 ? 2.631 9.097 16.562 1.00 95.25 448 THR A N 1
ATOM 3578 C CA . THR A 1 448 ? 3.937 8.448 16.425 1.00 95.25 448 THR A CA 1
ATOM 3579 C C . THR A 1 448 ? 4.759 8.516 17.712 1.00 95.25 448 THR A C 1
ATOM 3581 O O . THR A 1 448 ? 4.657 9.460 18.501 1.00 95.25 448 THR A O 1
ATOM 3584 N N . VAL A 1 449 ? 5.679 7.563 17.881 1.00 94.88 449 VAL A N 1
ATOM 3585 C CA . VAL A 1 449 ? 6.690 7.583 18.954 1.00 94.88 449 VAL A CA 1
ATOM 3586 C C . VAL A 1 449 ? 7.480 8.899 18.955 1.00 94.88 449 VAL A C 1
ATOM 3588 O O . VAL A 1 449 ? 7.754 9.455 20.020 1.00 94.88 449 VAL A O 1
ATOM 3591 N N . SER A 1 450 ? 7.822 9.444 17.779 1.00 94.12 450 SER A N 1
ATOM 3592 C CA . SER A 1 450 ? 8.462 10.763 17.688 1.00 94.12 450 SER A CA 1
ATOM 3593 C C . SER A 1 450 ? 7.608 11.883 18.269 1.00 94.12 450 SER A C 1
ATOM 3595 O O . SER A 1 450 ? 8.140 12.764 18.946 1.00 94.12 450 SER A O 1
ATOM 3597 N N . TYR A 1 451 ? 6.297 11.859 18.023 1.00 92.62 451 TYR A N 1
ATOM 3598 C CA . TYR A 1 451 ? 5.390 12.877 18.535 1.00 92.62 451 TYR A CA 1
ATOM 3599 C C . TYR A 1 451 ? 5.282 12.801 20.060 1.00 92.62 451 TYR A C 1
ATOM 3601 O O . TYR A 1 451 ? 5.397 13.822 20.741 1.00 92.62 451 TYR A O 1
ATOM 3609 N N . LEU A 1 452 ? 5.133 11.587 20.601 1.00 91.81 452 LEU A N 1
ATOM 3610 C CA . LEU A 1 452 ? 5.081 11.349 22.043 1.00 91.81 452 LEU A CA 1
ATOM 3611 C C . LEU A 1 452 ? 6.342 11.880 22.754 1.00 91.81 452 LEU A C 1
ATOM 3613 O O . LEU A 1 452 ? 6.231 12.589 23.757 1.00 91.81 452 LEU A O 1
ATOM 3617 N N . ARG A 1 453 ? 7.532 11.594 22.211 1.00 91.94 453 ARG A N 1
ATOM 3618 C CA . ARG A 1 453 ? 8.816 12.041 22.780 1.00 91.94 453 ARG A CA 1
ATOM 3619 C C . ARG A 1 453 ? 8.995 13.557 22.720 1.00 91.94 453 ARG A C 1
ATOM 3621 O O . ARG A 1 453 ? 9.374 14.163 23.717 1.00 91.94 453 ARG A O 1
ATOM 3628 N N . ASN A 1 454 ? 8.717 14.166 21.568 1.00 90.88 454 ASN A N 1
ATOM 3629 C CA . ASN A 1 454 ? 9.083 15.562 21.308 1.00 90.88 454 ASN A CA 1
ATOM 3630 C C . ASN A 1 454 ? 8.035 16.580 21.778 1.00 90.88 454 ASN A C 1
ATOM 3632 O O . ASN A 1 454 ? 8.396 17.705 22.115 1.00 90.88 454 ASN A O 1
ATOM 3636 N N . TYR A 1 455 ? 6.747 16.220 21.760 1.00 88.12 455 TYR A N 1
ATOM 3637 C CA . TYR A 1 455 ? 5.651 17.155 22.051 1.00 88.12 455 TYR A CA 1
ATOM 3638 C C . TYR A 1 455 ? 4.880 16.830 23.328 1.00 88.12 455 TYR A C 1
ATOM 3640 O O . TYR A 1 455 ? 4.269 17.731 23.900 1.00 88.12 455 TYR A O 1
ATOM 3648 N N . LEU A 1 456 ? 4.886 15.569 23.768 1.00 87.69 456 LEU A N 1
ATOM 3649 C CA . LEU A 1 456 ? 4.131 15.119 24.942 1.00 87.69 456 LEU A CA 1
ATOM 3650 C C . LEU A 1 456 ? 5.030 14.686 26.107 1.00 87.69 456 LEU A C 1
ATOM 3652 O O . LEU A 1 456 ? 4.520 14.189 27.106 1.00 87.69 456 LEU A O 1
ATOM 3656 N N . ASN A 1 457 ? 6.349 14.882 26.008 1.00 88.62 457 ASN A N 1
ATOM 3657 C CA . ASN A 1 457 ? 7.327 14.538 27.047 1.00 88.62 457 ASN A CA 1
ATOM 3658 C C . ASN A 1 457 ? 7.173 13.098 27.576 1.00 88.62 457 ASN A C 1
ATOM 3660 O O . ASN A 1 457 ? 7.298 12.863 28.775 1.00 88.62 457 ASN A O 1
ATOM 3664 N N . ASN A 1 458 ? 6.881 12.136 26.693 1.00 88.94 458 ASN A N 1
ATOM 3665 C CA . ASN A 1 458 ? 6.633 10.729 27.043 1.00 88.94 458 ASN A CA 1
ATOM 3666 C C . ASN A 1 458 ? 5.409 10.469 27.941 1.00 88.94 458 ASN A C 1
ATOM 3668 O O . ASN A 1 458 ? 5.259 9.363 28.460 1.00 88.94 458 ASN A O 1
ATOM 3672 N N . ASN A 1 459 ? 4.513 11.446 28.102 1.00 88.75 459 ASN A N 1
ATOM 3673 C CA . ASN A 1 459 ? 3.284 11.280 28.868 1.00 88.75 459 ASN A CA 1
ATOM 3674 C C . ASN A 1 459 ? 2.137 10.781 27.971 1.00 88.75 459 ASN A C 1
ATOM 3676 O O . ASN A 1 459 ? 1.614 11.528 27.141 1.00 88.75 45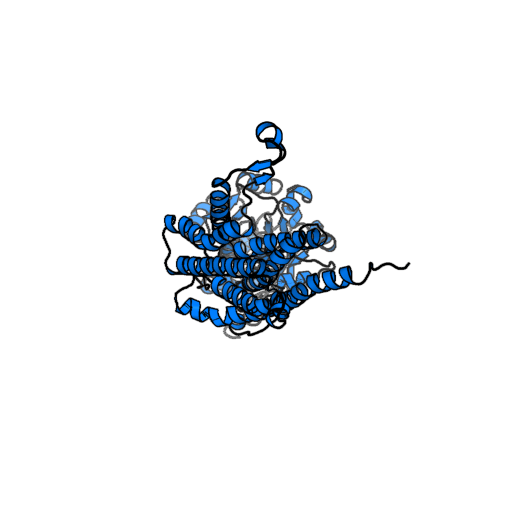9 ASN A O 1
ATOM 3680 N N . LEU A 1 460 ? 1.724 9.525 28.165 1.00 88.62 460 LEU A N 1
ATOM 3681 C CA . LEU A 1 460 ? 0.611 8.912 27.430 1.00 88.62 460 LEU A CA 1
ATOM 3682 C C . LEU A 1 460 ? -0.747 9.532 27.788 1.00 88.62 460 LEU A C 1
ATOM 3684 O O . LEU A 1 460 ? -1.588 9.692 26.910 1.00 88.62 460 LEU A O 1
ATOM 3688 N N . GLU A 1 461 ? -0.963 9.953 29.035 1.00 85.25 461 GLU A N 1
ATOM 3689 C CA . GLU A 1 461 ? -2.236 10.546 29.475 1.00 85.25 461 GLU A CA 1
ATOM 3690 C C . GLU A 1 461 ? -2.518 11.882 28.778 1.00 85.25 461 GLU A C 1
ATOM 3692 O O . GLU A 1 461 ? -3.665 12.226 28.474 1.00 85.25 461 GLU A O 1
ATOM 3697 N N . ALA A 1 462 ? -1.454 12.605 28.419 1.00 85.75 462 ALA A N 1
ATOM 3698 C CA . ALA A 1 462 ? -1.573 13.830 27.648 1.00 85.75 462 ALA A CA 1
ATOM 3699 C C . ALA A 1 462 ? -2.307 13.602 26.313 1.00 85.75 462 ALA A C 1
ATOM 3701 O O . ALA A 1 462 ? -2.937 14.541 25.829 1.00 85.75 462 ALA A O 1
ATOM 3702 N N . LEU A 1 463 ? -2.309 12.387 25.744 1.00 85.94 463 LEU A N 1
ATOM 3703 C CA . LEU A 1 463 ? -3.076 12.065 24.534 1.00 85.94 463 LEU A CA 1
ATOM 3704 C C . LEU A 1 463 ? -4.592 12.138 24.744 1.00 85.94 463 LEU A C 1
ATOM 3706 O O . LEU A 1 463 ? -5.293 12.590 23.843 1.00 85.94 463 LEU A O 1
ATOM 3710 N N . ILE A 1 464 ? -5.090 11.744 25.917 1.00 85.31 464 ILE A N 1
ATOM 3711 C CA . ILE A 1 464 ? -6.532 11.687 26.214 1.00 85.31 464 ILE A CA 1
ATOM 3712 C C . ILE A 1 464 ? -7.005 12.970 26.921 1.00 85.31 464 ILE A C 1
ATOM 3714 O O . ILE A 1 464 ? -8.197 13.245 27.013 1.00 85.31 464 ILE A O 1
ATOM 3718 N N . SER A 1 465 ? -6.086 13.815 27.396 1.00 81.19 465 SER A N 1
ATOM 3719 C CA . SER A 1 465 ? -6.457 15.025 28.132 1.00 81.19 465 SER A CA 1
ATOM 3720 C C . SER A 1 465 ? -7.311 16.011 27.312 1.00 81.19 465 SER A C 1
ATOM 3722 O O . SER A 1 465 ? -7.031 16.310 26.145 1.00 81.19 465 SER A O 1
ATOM 3724 N N . ASN A 1 466 ? -8.294 16.631 27.978 1.00 73.75 466 ASN A N 1
ATOM 3725 C CA . ASN A 1 466 ? -9.161 17.660 27.388 1.00 73.75 466 ASN A CA 1
ATOM 3726 C C . ASN A 1 466 ? -8.380 18.842 26.796 1.00 73.75 466 ASN A C 1
ATOM 3728 O O . ASN A 1 466 ? -8.850 19.476 25.858 1.00 73.75 466 ASN A O 1
ATOM 3732 N N . LYS A 1 467 ? -7.183 19.146 27.314 1.00 71.12 467 LYS A N 1
ATOM 3733 C CA . LYS A 1 467 ? -6.318 20.218 26.795 1.00 71.12 467 LYS A CA 1
ATOM 3734 C C . LYS A 1 467 ? -5.786 19.888 25.399 1.00 71.12 467 LYS A C 1
ATOM 3736 O O . LYS A 1 467 ? -5.748 20.757 24.530 1.00 71.12 467 LYS A O 1
ATOM 3741 N N . THR A 1 468 ? -5.388 18.641 25.174 1.00 69.12 468 THR A N 1
ATOM 3742 C CA . THR A 1 468 ? -4.893 18.172 23.874 1.00 69.12 468 THR A CA 1
ATOM 3743 C C . THR A 1 468 ? -6.036 18.054 22.873 1.00 69.12 468 THR A C 1
ATOM 3745 O O . THR A 1 468 ? -5.883 18.476 21.728 1.00 69.12 468 THR A O 1
ATOM 3748 N N . ILE A 1 469 ? -7.207 17.605 23.336 1.00 68.75 469 ILE A N 1
ATOM 3749 C CA . ILE A 1 469 ? -8.452 17.600 22.558 1.00 68.75 469 ILE A CA 1
ATOM 3750 C C . ILE A 1 469 ? -8.858 19.039 22.189 1.00 68.75 469 ILE A C 1
ATOM 3752 O O . ILE A 1 469 ? -9.136 19.335 21.034 1.00 68.75 469 ILE A O 1
ATOM 3756 N N . ALA A 1 470 ? -8.814 19.996 23.116 1.00 60.66 470 ALA A N 1
ATOM 3757 C CA . ALA A 1 470 ? -9.150 21.393 22.828 1.00 60.66 470 ALA A CA 1
ATOM 3758 C C . ALA A 1 470 ? -8.193 22.043 21.805 1.00 60.66 470 ALA A C 1
ATOM 3760 O O . ALA A 1 470 ? -8.607 22.888 21.011 1.00 60.66 470 ALA A O 1
ATOM 3761 N N . ASN A 1 471 ? -6.929 21.608 21.772 1.00 63.69 471 ASN A N 1
ATOM 3762 C CA . ASN A 1 471 ? -5.916 22.077 20.823 1.00 63.69 471 ASN A CA 1
ATOM 3763 C C . ASN A 1 471 ? -5.940 21.348 19.459 1.00 63.69 471 ASN A C 1
ATOM 3765 O O . ASN A 1 471 ? -5.124 21.674 18.587 1.00 63.69 471 ASN A O 1
ATOM 3769 N N . LEU A 1 472 ? -6.883 20.418 19.228 1.00 58.22 472 LEU A N 1
ATOM 3770 C CA . LEU A 1 472 ? -7.061 19.691 17.956 1.00 58.22 472 LEU A CA 1
ATOM 3771 C C . LEU A 1 472 ? -7.103 20.632 16.747 1.00 58.22 472 LEU A C 1
ATOM 3773 O O . LEU A 1 472 ? -6.480 20.354 15.724 1.00 58.22 472 LEU A O 1
ATOM 3777 N N . GLY A 1 473 ? -7.753 21.792 16.890 1.00 53.03 473 GLY A N 1
ATOM 3778 C CA . GLY A 1 473 ? -7.907 22.782 15.821 1.00 53.03 473 GLY A CA 1
ATOM 3779 C C . GLY A 1 473 ? -6.598 23.376 15.278 1.00 53.03 473 GLY A C 1
ATOM 3780 O O . GLY A 1 473 ? -6.628 24.028 14.234 1.00 53.03 473 GLY A O 1
ATOM 3781 N N . GLN A 1 474 ? -5.456 23.161 15.947 1.00 59.59 474 GLN A N 1
ATOM 3782 C CA . GLN A 1 474 ? -4.159 23.698 15.531 1.00 59.59 474 GLN A CA 1
ATOM 3783 C C . GLN A 1 474 ? -3.161 22.662 14.993 1.00 59.59 474 GLN A C 1
ATOM 3785 O O . GLN A 1 474 ? -2.216 23.084 14.322 1.00 59.59 474 GLN A O 1
ATOM 3790 N N . ARG A 1 475 ? -3.287 21.349 15.245 1.00 68.75 475 ARG A N 1
ATOM 3791 C CA . ARG A 1 475 ? -2.279 20.352 14.790 1.00 68.75 475 ARG A CA 1
ATOM 3792 C C . ARG A 1 475 ? -2.820 18.956 14.440 1.00 68.75 475 ARG A C 1
ATOM 3794 O O . ARG A 1 475 ? -2.283 18.365 13.507 1.00 68.75 475 ARG A O 1
ATOM 3801 N N . GLY A 1 476 ? -3.866 18.480 15.116 1.00 83.62 476 GLY A N 1
ATOM 3802 C CA . GLY A 1 476 ? -4.355 17.101 15.001 1.00 83.62 476 GLY A CA 1
ATOM 3803 C C . GLY A 1 476 ? -5.536 16.893 14.049 1.00 83.62 476 GLY A C 1
ATOM 3804 O O . GLY A 1 476 ? -5.933 17.797 13.312 1.00 83.62 476 GLY A O 1
ATOM 3805 N N . ILE A 1 477 ? -6.105 15.685 14.082 1.00 89.75 477 ILE A N 1
ATOM 3806 C CA . ILE A 1 477 ? -7.302 15.295 13.321 1.00 89.75 477 ILE A CA 1
ATOM 3807 C C . ILE A 1 477 ? -8.211 14.397 14.169 1.00 89.75 477 ILE A C 1
ATOM 3809 O O . ILE A 1 477 ? -7.740 13.544 14.917 1.00 89.75 477 ILE A O 1
ATOM 3813 N N . THR A 1 478 ? -9.526 14.575 14.047 1.00 91.50 478 THR A N 1
ATOM 3814 C CA . THR A 1 478 ? -10.513 13.677 14.661 1.00 91.50 478 THR A CA 1
ATOM 3815 C C . THR A 1 478 ? -11.035 12.714 13.607 1.00 91.50 478 THR A C 1
ATOM 3817 O O . THR A 1 478 ? -11.584 13.147 12.597 1.00 91.50 478 THR A O 1
ATOM 3820 N N . LEU A 1 479 ? -10.859 11.417 13.841 1.00 92.94 479 LEU A N 1
ATOM 3821 C CA . LEU A 1 479 ? -11.383 10.357 12.994 1.00 92.94 479 LEU A CA 1
ATOM 3822 C C . LEU A 1 479 ? -12.856 10.117 13.326 1.00 92.94 479 LEU A C 1
ATOM 3824 O O . LEU A 1 479 ? -13.202 9.755 14.453 1.00 92.94 479 LEU A O 1
ATOM 3828 N N . GLY A 1 480 ? -13.704 10.329 12.324 1.00 90.25 480 GLY A N 1
ATOM 3829 C CA . GLY A 1 480 ? -15.147 10.144 12.402 1.00 90.25 480 GLY A CA 1
ATOM 3830 C C . GLY A 1 480 ? -15.949 11.433 12.565 1.00 90.25 480 GLY A C 1
ATOM 3831 O O . GLY A 1 480 ? -15.468 12.461 13.050 1.00 90.25 480 GLY A O 1
ATOM 3832 N N . ASP A 1 481 ? -17.208 11.356 12.151 1.00 90.00 481 ASP A N 1
ATOM 3833 C CA . ASP A 1 481 ? -18.219 12.403 12.269 1.00 90.00 481 ASP A CA 1
ATOM 3834 C C . ASP A 1 481 ? -19.434 11.906 13.078 1.00 90.00 481 ASP A C 1
ATOM 3836 O O . ASP A 1 481 ? -19.378 10.865 13.733 1.00 90.00 481 ASP A O 1
ATOM 3840 N N . LEU A 1 482 ? -20.509 12.694 13.132 1.00 88.25 482 LEU A N 1
ATOM 3841 C CA . LEU A 1 482 ? -21.701 12.355 13.921 1.00 88.25 482 LEU A CA 1
ATOM 3842 C C . LEU A 1 482 ? -22.435 11.101 13.418 1.00 88.25 482 LEU A C 1
ATOM 3844 O O . LEU A 1 482 ? -23.175 10.505 14.194 1.00 88.25 482 LEU A O 1
ATOM 3848 N N . ASN A 1 483 ? -22.231 10.718 12.155 1.00 87.56 483 ASN A N 1
ATOM 3849 C CA . ASN A 1 483 ? -22.918 9.605 11.499 1.00 87.56 483 ASN A CA 1
ATOM 3850 C C . ASN A 1 483 ? -21.967 8.445 11.144 1.00 87.56 483 ASN A C 1
ATOM 3852 O O . ASN A 1 483 ? -22.427 7.325 10.973 1.00 87.56 483 ASN A O 1
ATOM 3856 N N . HIS A 1 484 ? -20.661 8.708 11.029 1.00 91.69 484 HIS A N 1
ATOM 3857 C CA . HIS A 1 484 ? -19.616 7.738 10.690 1.00 91.69 484 HIS A CA 1
ATOM 3858 C C . HIS A 1 484 ? -18.571 7.766 11.795 1.00 91.69 484 HIS A C 1
ATOM 3860 O O . HIS A 1 484 ? -17.648 8.585 11.768 1.00 91.69 484 HIS A O 1
ATOM 3866 N N . THR A 1 485 ? -18.741 6.928 12.810 1.00 93.38 485 THR A N 1
ATOM 3867 C CA . THR A 1 485 ? -17.880 6.960 13.994 1.00 93.38 485 THR A CA 1
ATOM 3868 C C . THR A 1 485 ? -16.573 6.212 13.751 1.00 93.38 485 THR A C 1
ATOM 3870 O O . THR A 1 485 ? -16.513 5.247 12.996 1.00 93.38 485 THR A O 1
ATOM 3873 N N . GLY A 1 486 ? -15.499 6.656 14.406 1.00 93.12 486 GLY A N 1
ATOM 3874 C CA . GLY A 1 486 ? -14.189 5.999 14.365 1.00 93.12 486 GLY A CA 1
ATOM 3875 C C . GLY A 1 486 ? -14.051 4.815 15.331 1.00 93.12 486 GLY A C 1
ATOM 3876 O O . GLY A 1 486 ? -12.940 4.363 15.609 1.00 93.12 486 GLY A O 1
ATOM 3877 N N . GLY A 1 487 ? -15.167 4.353 15.896 1.00 95.69 487 GLY A N 1
ATOM 3878 C CA . GLY A 1 487 ? -15.235 3.299 16.901 1.00 95.69 487 GLY A CA 1
ATOM 3879 C C . GLY A 1 487 ? -16.424 3.473 17.845 1.00 95.69 487 GLY A C 1
ATOM 3880 O O . GLY A 1 487 ? -17.371 4.217 17.560 1.00 95.69 487 GLY A O 1
ATOM 3881 N N . TRP A 1 488 ? -16.340 2.813 18.998 1.00 96.25 488 TRP A N 1
ATOM 3882 C CA . TRP A 1 488 ? -17.390 2.735 20.010 1.00 96.25 488 TRP A CA 1
ATOM 3883 C C . TRP A 1 488 ? -16.855 3.057 21.403 1.00 96.25 488 TRP A C 1
ATOM 3885 O O . TRP A 1 488 ? -15.756 2.661 21.776 1.00 96.25 488 TRP A O 1
ATOM 3895 N N . PHE A 1 489 ? -17.660 3.766 22.180 1.00 95.75 489 PHE A N 1
ATOM 3896 C CA . PHE A 1 489 ? -17.489 3.990 23.605 1.00 95.75 489 PHE A CA 1
ATOM 3897 C C . PHE A 1 489 ? -18.629 3.247 24.295 1.00 95.75 489 PHE A C 1
ATOM 3899 O O . PHE A 1 489 ? -19.791 3.588 24.089 1.00 95.75 489 PHE A O 1
ATOM 3906 N N . CYS A 1 490 ? -18.303 2.197 25.039 1.00 93.81 490 CYS A N 1
ATOM 3907 C CA . CYS A 1 490 ? -19.264 1.285 25.643 1.00 93.81 490 CYS A CA 1
ATOM 3908 C C . CYS A 1 490 ? -19.199 1.428 27.161 1.00 93.81 490 CYS A C 1
ATOM 3910 O O . CYS A 1 490 ? -18.344 0.844 27.831 1.00 93.81 490 CYS A O 1
ATOM 3912 N N . GLU A 1 491 ? -20.080 2.257 27.703 1.00 91.00 491 GLU A N 1
ATOM 3913 C CA . GLU A 1 491 ? -20.154 2.516 29.132 1.00 91.00 491 GLU A CA 1
ATOM 3914 C C . GLU A 1 491 ? -20.982 1.432 29.819 1.00 91.00 491 GLU A C 1
ATOM 3916 O O . GLU A 1 491 ? -22.079 1.112 29.374 1.00 91.00 491 GLU A O 1
ATOM 3921 N N . TYR A 1 492 ? -20.469 0.852 30.905 1.00 89.62 492 TYR A N 1
ATOM 3922 C CA . TYR A 1 492 ? -21.163 -0.206 31.655 1.00 89.62 492 TYR A CA 1
ATOM 3923 C C . TYR A 1 492 ? -21.534 -1.450 30.822 1.00 89.62 492 TYR A C 1
ATOM 3925 O O . TYR A 1 492 ? -22.489 -2.140 31.150 1.00 89.62 492 TYR A O 1
ATOM 3933 N N . CYS A 1 493 ? -20.787 -1.760 29.760 1.00 90.00 493 CYS A N 1
ATOM 3934 C CA . CYS A 1 493 ? -21.015 -2.935 28.910 1.00 90.00 493 CYS A CA 1
ATOM 3935 C C . CYS A 1 493 ? -20.453 -4.221 29.533 1.00 90.00 493 CYS A C 1
ATOM 3937 O O . CYS A 1 493 ? -19.505 -4.821 29.024 1.00 90.00 493 CYS A O 1
ATOM 3939 N N . ALA A 1 494 ? -21.021 -4.595 30.674 1.00 87.00 494 ALA A N 1
ATOM 3940 C CA . ALA A 1 494 ? -20.654 -5.750 31.481 1.00 87.00 494 ALA A CA 1
ATOM 3941 C C . ALA A 1 494 ? -21.907 -6.338 32.150 1.00 87.00 494 ALA A C 1
ATOM 3943 O O . ALA A 1 494 ? -23.014 -5.825 31.981 1.00 87.00 494 ALA A O 1
ATOM 3944 N N . THR A 1 495 ? -21.751 -7.421 32.912 1.00 86.38 495 THR A N 1
ATOM 3945 C CA . THR A 1 495 ? -22.878 -7.985 33.669 1.00 86.38 495 THR A CA 1
ATOM 3946 C C . THR A 1 495 ? -23.348 -7.010 34.762 1.00 86.38 495 THR A C 1
ATOM 3948 O O . THR A 1 495 ? -22.544 -6.202 35.239 1.00 86.38 495 THR A O 1
ATOM 3951 N N . PRO A 1 496 ? -24.621 -7.058 35.206 1.00 87.12 496 PRO A N 1
ATOM 3952 C CA . PRO A 1 496 ? -25.096 -6.216 36.305 1.00 87.12 496 PRO A CA 1
ATOM 3953 C C . PRO A 1 496 ? -24.225 -6.308 37.564 1.00 87.12 496 PRO A C 1
ATOM 3955 O O . PRO A 1 496 ? -24.006 -5.298 38.229 1.00 87.12 496 PRO A O 1
ATOM 3958 N N . GLU A 1 497 ? -23.695 -7.490 37.878 1.00 85.56 497 GLU A N 1
ATOM 3959 C CA . GLU A 1 497 ? -22.748 -7.708 38.972 1.00 85.56 497 GLU A CA 1
ATOM 3960 C C . GLU A 1 497 ? -21.467 -6.888 38.804 1.00 85.56 497 GLU A C 1
ATOM 3962 O O . GLU A 1 497 ? -21.078 -6.163 39.722 1.00 85.56 497 GLU A O 1
ATOM 3967 N N . ASP A 1 498 ? -20.843 -6.960 37.629 1.00 82.88 498 ASP A N 1
ATOM 3968 C CA . ASP A 1 498 ? -19.598 -6.247 37.341 1.00 82.88 498 ASP A CA 1
ATOM 3969 C C . ASP A 1 498 ? -19.816 -4.728 37.304 1.00 82.88 498 ASP A C 1
ATOM 3971 O O . ASP A 1 498 ? -18.956 -3.959 37.737 1.00 82.88 498 ASP A O 1
ATOM 3975 N N . ILE A 1 499 ? -20.987 -4.277 36.833 1.00 84.94 499 ILE A N 1
ATOM 3976 C CA . ILE A 1 499 ? -21.383 -2.864 36.879 1.00 84.94 499 ILE A CA 1
ATOM 3977 C C . ILE A 1 499 ? -21.459 -2.394 38.334 1.00 84.94 499 ILE A C 1
ATOM 3979 O O . ILE A 1 499 ? -20.946 -1.325 38.658 1.00 84.94 499 ILE A O 1
ATOM 3983 N N . ILE A 1 500 ? -22.059 -3.182 39.229 1.00 83.25 500 ILE A N 1
ATOM 3984 C CA . ILE A 1 500 ? -22.146 -2.842 40.656 1.00 83.25 500 ILE A CA 1
ATOM 3985 C C . ILE A 1 500 ? -20.760 -2.816 41.290 1.00 83.25 500 ILE A C 1
ATOM 3987 O O . ILE A 1 500 ? -20.446 -1.872 42.017 1.00 83.25 500 ILE A O 1
ATOM 3991 N N . GLU A 1 501 ? -19.917 -3.809 41.008 1.00 79.75 501 GLU A N 1
ATOM 3992 C CA . GLU A 1 501 ? -18.535 -3.853 41.495 1.00 79.75 501 GLU A CA 1
ATOM 3993 C C . GLU A 1 501 ? -17.759 -2.604 41.039 1.00 79.75 501 GLU A C 1
ATOM 3995 O O . GLU A 1 501 ? -17.121 -1.926 41.848 1.00 79.75 501 GLU A O 1
ATOM 4000 N N . PHE A 1 502 ? -17.904 -2.213 39.770 1.00 78.88 502 PHE A N 1
ATOM 4001 C CA . PHE A 1 502 ? -17.302 -0.996 39.230 1.00 78.88 502 PHE A CA 1
ATOM 4002 C C . PHE A 1 502 ? -17.844 0.274 39.902 1.00 78.88 502 PHE A C 1
ATOM 4004 O O . PHE A 1 502 ? -17.068 1.127 40.339 1.00 78.88 502 PHE A O 1
ATOM 4011 N N . LEU A 1 503 ? -19.166 0.400 40.028 1.00 77.88 503 LEU A N 1
ATOM 4012 C CA . LEU A 1 503 ? -19.828 1.555 40.634 1.00 77.88 503 LEU A CA 1
ATOM 4013 C C . LEU A 1 503 ? -19.501 1.698 42.124 1.00 77.88 503 LEU A C 1
ATOM 4015 O O . LEU A 1 503 ? -19.388 2.818 42.606 1.00 77.88 503 LEU A O 1
ATOM 4019 N N . THR A 1 504 ? -19.296 0.601 42.847 1.00 73.25 504 THR A N 1
ATOM 4020 C CA . THR A 1 504 ? -18.973 0.616 44.285 1.00 73.25 504 THR A CA 1
ATOM 4021 C C . THR A 1 504 ? -17.475 0.751 44.584 1.00 73.25 504 THR A C 1
ATOM 4023 O O . THR A 1 504 ? -17.101 1.047 45.724 1.00 73.25 504 THR A O 1
ATOM 4026 N N . SER A 1 505 ? -16.613 0.604 43.573 1.00 69.69 505 SER A N 1
ATOM 4027 C CA . SER A 1 505 ? -15.163 0.780 43.691 1.00 69.69 505 SER A CA 1
ATOM 4028 C C . SER A 1 505 ? -14.761 2.210 44.102 1.00 69.69 505 SER A C 1
ATOM 4030 O O . SER A 1 505 ? -15.434 3.195 43.807 1.00 69.69 505 SER A O 1
ATOM 4032 N N . ASN A 1 506 ? -13.617 2.376 44.778 1.00 52.22 506 ASN A N 1
ATOM 4033 C CA . ASN A 1 506 ? -13.157 3.706 45.216 1.00 52.22 506 ASN A CA 1
ATOM 4034 C C . ASN A 1 506 ? -12.848 4.675 44.052 1.00 52.22 506 ASN A C 1
ATOM 4036 O O . ASN A 1 506 ? -12.820 5.883 44.271 1.00 52.22 506 ASN A O 1
ATOM 4040 N N . SER A 1 507 ? -12.648 4.171 42.830 1.00 52.78 507 SER A N 1
ATOM 4041 C CA . SER A 1 507 ? -12.333 4.963 41.633 1.00 52.78 507 SER A CA 1
ATOM 4042 C C . SER A 1 507 ? -13.532 5.649 40.964 1.00 52.78 507 SER A C 1
ATOM 4044 O O . SER A 1 507 ? -13.335 6.610 40.227 1.00 52.78 507 SER A O 1
ATOM 4046 N N . SER A 1 508 ? -14.764 5.188 41.200 1.00 51.94 508 SER A N 1
ATOM 4047 C CA . SER A 1 508 ? -15.995 5.705 40.566 1.00 51.94 508 SER A CA 1
ATOM 4048 C C . SER A 1 508 ? -16.677 6.826 41.366 1.00 51.94 508 SER A C 1
ATOM 4050 O O . SER A 1 508 ? -17.592 7.489 40.869 1.00 51.94 508 SER A O 1
ATOM 4052 N N . LYS A 1 509 ? -16.229 7.074 42.606 1.00 50.62 509 LYS A N 1
ATOM 4053 C CA . LYS A 1 509 ? -16.831 8.048 43.536 1.00 50.62 509 LYS A CA 1
ATOM 4054 C C . LYS A 1 509 ? -16.781 9.505 43.056 1.00 50.62 509 LYS A C 1
ATOM 4056 O O . LYS A 1 509 ? -17.505 10.331 43.597 1.00 50.62 509 LYS A O 1
ATOM 4061 N N . SER A 1 510 ? -15.972 9.818 42.043 1.00 46.06 510 SER A N 1
ATOM 4062 C CA . SER A 1 510 ? -15.812 11.166 41.479 1.00 46.06 510 SER A CA 1
ATOM 4063 C C . SER A 1 510 ? -16.741 11.494 40.302 1.00 46.06 510 SER A C 1
ATOM 4065 O O . SER A 1 510 ? -16.928 12.672 40.011 1.00 46.06 510 SER A O 1
ATOM 4067 N N . PHE A 1 511 ? -17.301 10.496 39.607 1.00 48.47 511 PHE A N 1
ATOM 4068 C CA . PHE A 1 511 ? -18.035 10.708 38.345 1.00 48.47 511 PHE A CA 1
ATOM 4069 C C . PHE A 1 511 ? -19.555 10.769 38.510 1.00 48.47 511 PHE A C 1
ATOM 4071 O O . PHE A 1 511 ? -20.248 11.340 37.671 1.00 48.47 511 PHE A O 1
ATOM 4078 N N . ILE A 1 512 ? -20.073 10.196 39.594 1.00 54.66 512 ILE A N 1
ATOM 4079 C CA . ILE A 1 512 ? -21.505 10.111 39.875 1.00 54.66 512 ILE A CA 1
ATOM 4080 C C . ILE A 1 512 ? -21.792 10.950 41.113 1.00 54.66 512 ILE A C 1
ATOM 4082 O O . ILE A 1 512 ? -21.113 10.820 42.130 1.00 54.66 512 ILE A O 1
ATOM 4086 N N . ASN A 1 513 ? -22.807 11.813 41.041 1.00 56.69 513 ASN A N 1
ATOM 4087 C CA . ASN A 1 513 ? -23.291 12.518 42.220 1.00 56.69 513 ASN A CA 1
ATOM 4088 C C . ASN A 1 513 ? -24.112 11.552 43.087 1.00 56.69 513 ASN A C 1
ATOM 4090 O O . ASN A 1 513 ? -25.331 11.417 42.941 1.00 56.69 513 ASN A O 1
ATOM 4094 N N . TRP A 1 514 ? -23.415 10.854 43.979 1.00 59.09 514 TRP A N 1
ATOM 4095 C CA . TRP A 1 514 ? -23.972 9.827 44.855 1.00 59.09 514 TRP A CA 1
ATOM 4096 C C . TRP A 1 514 ? -25.072 10.352 45.787 1.00 59.09 514 TRP A C 1
ATOM 4098 O O . TRP A 1 514 ? -25.951 9.575 46.168 1.00 59.09 514 TRP A O 1
ATOM 4108 N N . ASP A 1 515 ? -25.097 11.663 46.053 1.00 53.31 515 ASP A N 1
ATOM 4109 C CA . ASP A 1 515 ? -26.137 12.324 46.851 1.00 53.31 515 ASP A CA 1
ATOM 4110 C C . ASP A 1 515 ? -27.507 12.303 46.154 1.00 53.31 515 ASP A C 1
ATOM 4112 O O . ASP A 1 515 ? -28.545 12.309 46.813 1.00 53.31 515 ASP A O 1
ATOM 4116 N N . THR A 1 516 ? -27.533 12.222 44.818 1.00 56.22 516 THR A N 1
ATOM 4117 C CA . THR A 1 516 ? -28.781 12.109 44.040 1.00 56.22 516 THR A CA 1
ATOM 4118 C C . THR A 1 516 ? -29.262 10.675 43.821 1.00 56.22 516 THR A C 1
ATOM 4120 O O . THR A 1 516 ? -30.458 10.468 43.621 1.00 56.22 516 THR A O 1
ATOM 4123 N N . VAL A 1 517 ? -28.362 9.689 43.882 1.00 57.22 517 VAL A N 1
ATOM 4124 C CA . VAL A 1 517 ? -28.648 8.282 43.535 1.00 57.22 517 VAL A CA 1
ATOM 4125 C C . VAL A 1 517 ? -28.917 7.431 44.786 1.00 57.22 517 VAL A C 1
ATOM 4127 O O . VAL A 1 517 ? -29.741 6.519 44.754 1.00 57.22 517 VAL A O 1
ATOM 4130 N N . GLY A 1 518 ? -28.288 7.761 45.920 1.00 56.19 518 GLY A N 1
ATOM 4131 C CA . GLY A 1 518 ? -28.395 7.003 47.167 1.00 56.19 518 GLY A CA 1
ATOM 4132 C C . GLY A 1 518 ? -27.678 5.652 47.076 1.00 56.19 518 GLY A C 1
ATOM 4133 O O . GLY A 1 518 ? -28.240 4.662 46.616 1.00 56.19 518 GLY A O 1
ATOM 4134 N N . THR A 1 519 ? -26.443 5.586 47.576 1.00 55.16 519 THR A N 1
ATOM 4135 C CA . THR A 1 519 ? -25.569 4.390 47.562 1.00 55.16 519 THR A CA 1
ATOM 4136 C C . THR A 1 519 ? -26.234 3.112 48.092 1.00 55.16 519 THR A C 1
ATOM 4138 O O . THR A 1 519 ? -25.987 2.033 47.562 1.00 55.16 519 THR A O 1
ATOM 4141 N N . ASN A 1 520 ? -27.141 3.221 49.069 1.00 54.47 520 ASN A N 1
ATOM 4142 C CA . ASN A 1 520 ? -27.869 2.086 49.658 1.00 54.47 520 ASN A CA 1
ATOM 4143 C C . ASN A 1 520 ? -28.916 1.440 48.719 1.00 54.47 520 ASN A C 1
ATOM 4145 O O . ASN A 1 520 ? -29.550 0.461 49.108 1.00 54.47 520 ASN A O 1
ATOM 4149 N N . LYS A 1 521 ? -29.137 1.982 47.510 1.00 60.62 521 LYS A N 1
ATOM 4150 C CA . LYS A 1 521 ? -30.131 1.491 46.536 1.00 60.62 521 LYS A CA 1
ATOM 4151 C C . LYS A 1 521 ? -29.535 0.762 45.330 1.00 60.62 521 LYS A C 1
ATOM 4153 O O . LYS A 1 521 ? -30.298 0.157 44.576 1.00 60.62 521 LYS A O 1
ATOM 4158 N N . ILE A 1 522 ? -28.209 0.773 45.148 1.00 71.44 522 ILE A N 1
ATOM 4159 C CA . ILE A 1 522 ? -27.557 0.090 44.020 1.00 71.44 522 ILE A CA 1
ATOM 4160 C C . ILE A 1 522 ? -27.506 -1.413 44.299 1.00 71.44 522 ILE A C 1
ATOM 4162 O O . ILE A 1 522 ? -26.547 -1.957 44.838 1.00 71.44 522 ILE A O 1
ATOM 4166 N N . THR A 1 523 ? -28.603 -2.076 43.958 1.00 80.69 523 THR A N 1
ATOM 4167 C CA . THR A 1 523 ? -28.752 -3.530 43.987 1.00 80.69 523 THR A CA 1
ATOM 4168 C C . THR A 1 523 ? -28.768 -4.065 42.562 1.00 80.69 523 THR A C 1
ATOM 4170 O O . THR A 1 523 ? -29.066 -3.325 41.625 1.00 80.69 523 THR A O 1
ATOM 4173 N N . ARG A 1 524 ? -28.527 -5.369 42.393 1.00 84.31 524 ARG A N 1
ATOM 4174 C CA . ARG A 1 524 ? -28.665 -6.054 41.097 1.00 84.31 524 ARG A CA 1
ATOM 4175 C C . ARG A 1 524 ? -29.986 -5.709 40.404 1.00 84.31 524 ARG A C 1
ATOM 4177 O O . ARG A 1 524 ? -29.975 -5.218 39.284 1.00 84.31 524 ARG A O 1
ATOM 4184 N N . LYS A 1 525 ? -31.099 -5.823 41.135 1.00 84.88 525 LYS A N 1
ATOM 4185 C CA . LYS A 1 525 ? -32.446 -5.495 40.641 1.00 84.88 525 LYS A CA 1
ATOM 4186 C C . LYS A 1 525 ? -32.603 -4.041 40.200 1.00 84.88 525 LYS A C 1
ATOM 4188 O O . LYS A 1 525 ? -33.401 -3.760 39.317 1.00 84.88 525 LYS A O 1
ATOM 4193 N N . TYR A 1 526 ? -31.888 -3.110 40.832 1.00 85.12 526 TYR A N 1
ATOM 4194 C CA . TYR A 1 526 ? -31.927 -1.705 40.433 1.00 85.12 526 TYR A CA 1
ATOM 4195 C C . TYR A 1 526 ? -31.252 -1.500 39.074 1.00 85.12 526 TYR A C 1
ATOM 4197 O O . TYR A 1 526 ? -31.831 -0.852 38.212 1.00 85.12 526 TYR A O 1
ATOM 4205 N N . ILE A 1 527 ? -30.073 -2.096 38.860 1.00 87.81 527 ILE A N 1
ATOM 4206 C CA . ILE A 1 527 ? -29.374 -2.027 37.569 1.00 87.81 527 ILE A CA 1
ATOM 4207 C C . ILE A 1 527 ? -30.171 -2.742 36.474 1.00 87.81 527 ILE A C 1
ATOM 4209 O O . ILE A 1 527 ? -30.365 -2.169 35.411 1.00 87.81 527 ILE A O 1
ATOM 4213 N N . GLU A 1 528 ? -30.696 -3.940 36.745 1.00 90.00 528 GLU A N 1
ATOM 4214 C CA . GLU A 1 528 ? -31.560 -4.669 35.801 1.00 90.00 528 GLU A CA 1
ATOM 4215 C C . GLU A 1 528 ? -32.764 -3.817 35.377 1.00 90.00 528 GLU A C 1
ATOM 4217 O O . GLU A 1 528 ? -33.053 -3.712 34.189 1.00 90.00 528 GLU A O 1
ATOM 4222 N N . LYS A 1 529 ? -33.395 -3.121 36.332 1.00 88.94 529 LYS A N 1
ATOM 4223 C CA . LYS A 1 529 ? -34.508 -2.213 36.049 1.00 88.94 529 LYS A CA 1
ATOM 4224 C C . LYS A 1 529 ? -34.097 -0.993 35.217 1.00 88.94 529 LYS A C 1
ATOM 4226 O O . LYS A 1 529 ? -34.839 -0.592 34.332 1.00 88.94 529 LYS A O 1
ATOM 4231 N N . LEU A 1 530 ? -32.926 -0.403 35.467 1.00 89.94 530 LEU A N 1
ATOM 4232 C CA . LEU A 1 530 ? -32.415 0.692 34.632 1.00 89.94 530 LEU A CA 1
ATOM 4233 C C . LEU A 1 530 ? -32.176 0.240 33.185 1.00 89.94 530 LEU A C 1
ATOM 4235 O O . LEU A 1 530 ? -32.490 0.978 32.254 1.00 89.94 530 LEU A O 1
ATOM 4239 N N . ILE A 1 531 ? -31.646 -0.973 32.998 1.00 91.81 531 ILE A N 1
ATOM 4240 C CA . ILE A 1 531 ? -31.417 -1.556 31.672 1.00 91.81 531 ILE A CA 1
ATOM 4241 C C . ILE A 1 531 ? -32.752 -1.855 30.974 1.00 91.81 531 ILE A C 1
ATOM 4243 O O . ILE A 1 531 ? -32.879 -1.595 29.778 1.00 91.81 531 ILE A O 1
ATOM 4247 N N . GLU A 1 532 ? -33.738 -2.379 31.705 1.00 91.56 532 GLU A N 1
ATOM 4248 C CA . GLU A 1 532 ? -35.098 -2.633 31.213 1.00 91.56 532 GLU A CA 1
ATOM 4249 C C . GLU A 1 532 ? -35.793 -1.334 30.774 1.00 91.56 532 GLU A C 1
ATOM 4251 O O . GLU A 1 532 ? -36.251 -1.239 29.637 1.00 91.56 532 GLU A O 1
ATOM 4256 N N . ASP A 1 533 ? -35.803 -0.315 31.639 1.00 90.06 533 ASP A N 1
ATOM 4257 C CA . ASP A 1 533 ? -36.489 0.965 31.411 1.00 90.06 533 ASP A CA 1
ATOM 4258 C C . ASP A 1 533 ? -35.729 1.893 30.429 1.00 90.06 533 ASP A C 1
ATOM 4260 O O . ASP A 1 533 ? -36.247 2.935 30.011 1.00 90.06 533 ASP A O 1
ATOM 4264 N N . GLY A 1 534 ? -34.488 1.545 30.066 1.00 91.12 534 GLY A N 1
ATOM 4265 C CA . GLY A 1 534 ? -33.621 2.372 29.225 1.00 91.12 534 GLY A CA 1
ATOM 4266 C C . GLY A 1 534 ? -33.222 3.684 29.901 1.00 91.12 534 GLY A C 1
ATOM 4267 O O . GLY A 1 534 ? -33.189 4.732 29.260 1.00 91.12 534 GLY A O 1
ATOM 4268 N N . LEU A 1 535 ? -32.946 3.649 31.204 1.00 91.19 535 LEU A N 1
ATOM 4269 C CA . LEU A 1 535 ? -32.545 4.809 31.998 1.00 91.19 535 LEU A CA 1
ATOM 4270 C C . LEU A 1 535 ? -31.052 4.749 32.314 1.00 91.19 535 LEU A C 1
ATOM 4272 O O . LEU A 1 535 ? -30.527 3.722 32.733 1.00 91.19 535 LEU A O 1
ATOM 4276 N N . TYR A 1 536 ? -30.359 5.872 32.157 1.00 89.50 536 TYR A N 1
ATOM 4277 C CA . TYR A 1 536 ? -28.960 5.998 32.552 1.00 89.50 536 TYR A CA 1
ATOM 4278 C C . TYR A 1 536 ? -28.781 5.817 34.071 1.00 89.50 536 TYR A C 1
ATOM 4280 O O . TYR A 1 536 ? -29.733 5.890 34.847 1.00 89.50 536 TYR A O 1
ATOM 4288 N N . VAL A 1 537 ? -27.538 5.626 34.526 1.00 83.81 537 VAL A N 1
ATOM 4289 C CA . VAL A 1 537 ? -27.204 5.351 35.942 1.00 83.81 537 VAL A CA 1
ATOM 4290 C C . VAL A 1 537 ? -27.638 6.475 36.901 1.00 83.81 537 VAL A C 1
ATOM 4292 O O . VAL A 1 537 ? -27.820 6.240 38.096 1.00 83.81 537 VAL A O 1
ATOM 4295 N N . ASP A 1 538 ? -27.878 7.686 36.388 1.00 81.12 538 ASP A N 1
ATOM 4296 C CA . ASP A 1 538 ? -28.456 8.806 37.145 1.00 81.12 538 ASP A CA 1
ATOM 4297 C C . ASP A 1 538 ? -29.961 8.649 37.461 1.00 81.12 538 ASP A C 1
ATOM 4299 O O . ASP A 1 538 ? -30.519 9.459 38.206 1.00 81.12 538 ASP A O 1
ATOM 4303 N N . GLY A 1 539 ? -30.619 7.633 36.894 1.00 79.50 539 GLY A N 1
ATOM 4304 C CA . GLY A 1 539 ? -32.047 7.350 37.032 1.00 79.50 539 GLY A CA 1
ATOM 4305 C C . GLY A 1 539 ? -32.970 8.377 36.368 1.00 79.50 539 GLY A C 1
ATOM 4306 O O . GLY A 1 539 ? -34.171 8.364 36.631 1.00 79.50 539 GLY A O 1
ATOM 4307 N N . LYS A 1 540 ? -32.434 9.299 35.556 1.00 84.50 540 LYS A N 1
ATOM 4308 C CA . LYS A 1 540 ? -33.185 10.416 34.955 1.00 84.50 540 LYS A CA 1
ATOM 4309 C C . LYS A 1 540 ? -33.016 10.513 33.447 1.00 84.50 540 LYS A C 1
ATOM 4311 O O . LYS A 1 540 ? -33.959 10.894 32.758 1.00 84.50 540 LYS A O 1
ATOM 4316 N N . THR A 1 541 ? -31.822 10.244 32.937 1.00 87.94 541 THR A N 1
ATOM 4317 C CA . THR A 1 541 ? -31.523 10.421 31.519 1.00 87.94 541 THR A CA 1
ATOM 4318 C C . THR A 1 541 ? -32.056 9.224 30.734 1.00 87.94 541 THR A C 1
ATOM 4320 O O . THR A 1 541 ? -31.582 8.106 30.914 1.00 87.94 541 THR A O 1
ATOM 4323 N N . GLN A 1 542 ? -33.036 9.459 29.859 1.00 94.44 542 GLN A N 1
ATOM 4324 C CA . GLN A 1 542 ? -33.581 8.428 28.973 1.00 94.44 542 GLN A CA 1
ATOM 4325 C C . GLN A 1 542 ? -32.580 8.096 27.859 1.00 94.44 542 GLN A C 1
ATOM 4327 O O . GLN A 1 542 ? -32.058 9.002 27.211 1.00 94.44 542 GLN A O 1
ATOM 4332 N N . LEU A 1 543 ? -32.330 6.810 27.630 1.00 94.44 543 LEU A N 1
ATOM 4333 C CA . LEU A 1 543 ? -31.473 6.293 26.566 1.00 94.44 543 LEU A CA 1
ATOM 4334 C C . LEU A 1 543 ? -32.277 6.085 25.274 1.00 94.44 543 LEU A C 1
ATOM 4336 O O . LEU A 1 543 ? -33.475 5.798 25.296 1.00 94.44 543 LEU A O 1
ATOM 4340 N N . GLU A 1 544 ? -31.607 6.247 24.136 1.00 94.44 544 GLU A N 1
ATOM 4341 C CA . GLU A 1 544 ? -32.165 6.006 22.804 1.00 94.44 544 GLU A CA 1
ATOM 4342 C C . GLU A 1 544 ? -31.917 4.552 22.378 1.00 94.44 544 GLU A C 1
ATOM 4344 O O . GLU A 1 544 ? -30.875 3.977 22.690 1.00 94.44 544 GLU A O 1
ATOM 4349 N N . ILE A 1 545 ? -32.848 3.957 21.631 1.00 91.94 545 ILE A N 1
ATOM 4350 C CA . ILE A 1 545 ? -32.697 2.590 21.113 1.00 91.94 545 ILE A CA 1
ATOM 4351 C C . ILE A 1 545 ? -31.700 2.590 19.946 1.00 91.94 545 ILE A C 1
ATOM 4353 O O . ILE A 1 545 ? -31.827 3.361 18.993 1.00 91.94 545 ILE A O 1
ATOM 4357 N N . GLY A 1 546 ? -30.713 1.699 20.001 1.00 88.38 546 GLY A N 1
ATOM 4358 C CA . GLY A 1 546 ? -29.817 1.396 18.891 1.00 88.38 546 GLY A CA 1
ATOM 4359 C C . GLY A 1 546 ? -30.455 0.403 17.918 1.00 88.38 546 GLY A C 1
ATOM 4360 O O . GLY A 1 546 ? -30.974 -0.635 18.321 1.00 88.38 546 GLY A O 1
ATOM 4361 N N . HIS A 1 547 ? -30.386 0.682 16.617 1.00 88.62 547 HIS A N 1
ATOM 4362 C CA . HIS A 1 547 ? -31.024 -0.154 15.597 1.00 88.62 547 HIS A CA 1
ATOM 4363 C C . HIS A 1 547 ? -30.017 -1.049 14.860 1.00 88.62 547 HIS A C 1
ATOM 4365 O O . HIS A 1 547 ? -29.348 -0.601 13.929 1.00 88.62 547 HIS A O 1
ATOM 4371 N N . ARG A 1 548 ? -29.956 -2.337 15.229 1.00 87.00 548 ARG A N 1
ATOM 4372 C CA . ARG A 1 548 ? -28.979 -3.318 14.707 1.00 87.00 548 ARG A CA 1
ATOM 4373 C C . ARG A 1 548 ? -28.925 -3.426 13.179 1.00 87.00 548 ARG A C 1
ATOM 4375 O O . ARG A 1 548 ? -27.843 -3.587 12.630 1.00 87.00 548 ARG A O 1
ATOM 4382 N N . TYR A 1 549 ? -30.069 -3.363 12.499 1.00 86.88 549 TYR A N 1
ATOM 4383 C CA . TYR A 1 549 ? -30.152 -3.642 11.057 1.00 86.88 549 TYR A CA 1
ATOM 4384 C C . TYR A 1 549 ? -30.099 -2.401 10.161 1.00 86.88 549 TYR A C 1
ATOM 4386 O O . TYR A 1 549 ? -29.846 -2.531 8.966 1.00 86.88 549 TYR A O 1
ATOM 4394 N N . SER A 1 550 ? -30.357 -1.210 10.704 1.00 87.38 550 SER A N 1
ATOM 4395 C CA . SER A 1 550 ? -30.336 0.039 9.930 1.00 87.38 550 SER A CA 1
ATOM 4396 C C . SER A 1 550 ? -29.078 0.868 10.159 1.00 87.38 550 SER A C 1
ATOM 4398 O O . SER A 1 550 ? -28.787 1.761 9.368 1.00 87.38 550 SER A O 1
ATOM 4400 N N . ASP A 1 551 ? -28.358 0.617 11.251 1.00 87.62 551 ASP A N 1
ATOM 4401 C CA . ASP A 1 551 ? -27.173 1.372 11.630 1.00 87.62 551 ASP A CA 1
ATOM 4402 C C . ASP A 1 551 ? -25.896 0.560 11.381 1.00 87.62 551 ASP A C 1
ATOM 4404 O O . ASP A 1 551 ? -25.572 -0.372 12.118 1.00 87.62 551 ASP A O 1
ATOM 4408 N N . ASN A 1 552 ? -25.132 0.963 10.362 1.00 86.19 552 ASN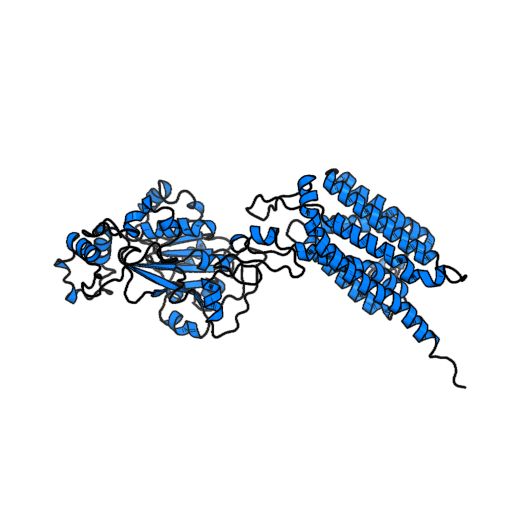 A N 1
ATOM 4409 C CA . ASN A 1 552 ? -23.851 0.342 10.011 1.00 86.19 552 ASN A CA 1
ATOM 4410 C C . ASN A 1 552 ? -22.797 0.444 11.131 1.00 86.19 552 ASN A C 1
ATOM 4412 O O . ASN A 1 552 ? -21.834 -0.317 11.133 1.00 86.19 552 ASN A O 1
ATOM 4416 N N . TYR A 1 553 ? -22.975 1.365 12.082 1.00 90.06 553 TYR A N 1
ATOM 4417 C CA . TYR A 1 553 ? -22.104 1.577 13.236 1.00 90.06 553 TYR A CA 1
ATOM 4418 C C . TYR A 1 553 ? -22.783 1.129 14.542 1.00 90.06 553 TYR A C 1
ATOM 4420 O O . TYR A 1 553 ? -22.455 1.635 15.618 1.00 90.06 553 TYR A O 1
ATOM 4428 N N . PHE A 1 554 ? -23.745 0.197 14.488 1.00 94.06 554 PHE A N 1
ATOM 4429 C CA . PHE A 1 554 ? -24.423 -0.343 15.674 1.00 94.06 554 PHE A CA 1
ATOM 4430 C C . PHE A 1 554 ? -23.437 -0.894 16.716 1.00 94.06 554 PHE A C 1
ATOM 4432 O O . PHE A 1 554 ? -23.398 -0.392 17.836 1.00 94.06 554 PHE A O 1
ATOM 4439 N N . ALA A 1 555 ? -22.607 -1.858 16.321 1.00 94.62 555 ALA A N 1
ATOM 4440 C CA . ALA A 1 555 ? -21.619 -2.529 17.163 1.00 94.62 555 ALA A CA 1
ATOM 4441 C C . ALA A 1 555 ? -20.373 -2.893 16.329 1.00 94.62 555 ALA A C 1
ATOM 4443 O O . ALA A 1 555 ? -20.460 -2.905 15.097 1.00 94.62 555 ALA A O 1
ATOM 4444 N N . PRO A 1 556 ? -19.226 -3.218 16.955 1.00 95.25 556 PRO A N 1
ATOM 4445 C CA . PRO A 1 556 ? -18.054 -3.698 16.229 1.00 95.25 556 PRO A CA 1
ATOM 4446 C C . PRO A 1 556 ? -18.377 -4.932 15.379 1.00 95.25 556 PRO A C 1
ATOM 4448 O O . PRO A 1 556 ? -19.063 -5.840 15.848 1.00 95.25 556 PRO A O 1
ATOM 4451 N N . ALA A 1 557 ? -17.835 -5.003 14.158 1.00 92.06 557 ALA A N 1
ATOM 4452 C CA . ALA A 1 557 ? -18.110 -6.098 13.218 1.00 92.06 557 ALA A CA 1
ATOM 4453 C C . ALA A 1 557 ? -17.874 -7.486 13.841 1.00 92.06 557 ALA A C 1
ATOM 4455 O O . ALA A 1 557 ? -18.732 -8.358 13.751 1.00 92.06 557 ALA A O 1
ATOM 4456 N N . TYR A 1 558 ? -16.777 -7.645 14.590 1.00 92.69 558 TYR A N 1
ATOM 4457 C CA . TYR A 1 558 ? -16.465 -8.881 15.312 1.00 92.69 558 TYR A CA 1
ATOM 4458 C C . TYR A 1 558 ? -17.563 -9.307 16.305 1.00 92.69 558 TYR A C 1
ATOM 4460 O O . TYR A 1 558 ? -17.826 -10.498 16.452 1.00 92.69 558 TYR A O 1
ATOM 4468 N N . VAL A 1 559 ? -18.222 -8.351 16.970 1.00 94.38 559 VAL A N 1
ATOM 4469 C CA . VAL A 1 559 ? -19.329 -8.620 17.905 1.00 94.38 559 VAL A CA 1
ATOM 4470 C C . VAL A 1 559 ? -20.557 -9.111 17.142 1.00 94.38 559 VAL A C 1
ATOM 4472 O O . VAL A 1 559 ? -21.200 -10.060 17.574 1.00 94.38 559 VAL A O 1
ATOM 4475 N N . ILE A 1 560 ? -20.861 -8.497 15.995 1.00 93.12 560 ILE A N 1
ATOM 4476 C CA . ILE A 1 560 ? -22.001 -8.871 15.144 1.00 93.12 560 ILE A CA 1
ATOM 4477 C C . ILE A 1 560 ? -21.796 -10.260 14.523 1.00 93.12 560 ILE A C 1
ATOM 4479 O O . ILE A 1 560 ? -22.740 -11.042 14.467 1.00 93.12 560 ILE A O 1
ATOM 4483 N N . GLU A 1 561 ? -20.579 -10.568 14.070 1.00 92.94 561 GLU A N 1
ATOM 4484 C CA . GLU A 1 561 ? -20.214 -11.863 13.476 1.00 92.94 561 GLU A CA 1
ATOM 4485 C C . GLU A 1 561 ? -20.181 -13.006 14.502 1.00 92.94 561 GLU A C 1
ATOM 4487 O O . GLU A 1 561 ? -20.384 -14.163 14.143 1.00 92.94 561 GLU A O 1
ATOM 4492 N N . ASN A 1 562 ? -19.939 -12.685 15.776 1.00 92.62 562 ASN A N 1
ATOM 4493 C CA . ASN A 1 562 ? -19.888 -13.639 16.886 1.00 92.62 562 ASN A CA 1
ATOM 4494 C C . ASN A 1 562 ? -21.030 -13.385 17.876 1.00 92.62 562 ASN A C 1
ATOM 4496 O O . ASN A 1 562 ? -20.823 -13.403 19.093 1.00 92.62 562 ASN A O 1
ATOM 4500 N N . ASP A 1 563 ? -22.231 -13.131 17.358 1.00 89.81 563 ASP A N 1
ATOM 4501 C CA . ASP A 1 563 ? -23.373 -12.720 18.171 1.00 89.81 563 ASP A CA 1
ATOM 4502 C C . ASP A 1 563 ? -23.737 -13.729 19.262 1.00 89.81 563 ASP A C 1
ATOM 4504 O O . ASP A 1 563 ? -24.013 -13.309 20.373 1.00 89.81 563 ASP A O 1
ATOM 4508 N N . PHE A 1 564 ? -23.611 -15.036 19.025 1.00 89.81 564 PHE A N 1
ATOM 4509 C CA . PHE A 1 564 ? -23.811 -16.065 20.054 1.00 89.81 564 PHE A CA 1
ATOM 4510 C C . PHE A 1 564 ? -22.952 -15.856 21.317 1.00 89.81 564 PHE A C 1
ATOM 4512 O O . PHE A 1 564 ? -23.344 -16.254 22.409 1.00 89.81 564 PHE A O 1
ATOM 4519 N N . LYS A 1 565 ? -21.762 -15.258 21.184 1.00 90.06 565 LYS A N 1
ATOM 4520 C CA . LYS A 1 565 ? -20.857 -14.996 22.315 1.00 90.06 565 LYS A CA 1
ATOM 4521 C C . LYS A 1 565 ? -21.165 -13.672 23.020 1.00 90.06 565 LYS A C 1
ATOM 4523 O O . LYS A 1 565 ? -20.869 -13.530 24.203 1.00 90.06 565 LYS A O 1
ATOM 4528 N N . PHE A 1 566 ? -21.693 -12.698 22.284 1.00 92.56 566 PHE A N 1
ATOM 4529 C CA . PHE A 1 566 ? -21.868 -11.316 22.736 1.00 92.56 566 PHE A CA 1
ATOM 4530 C C . PHE A 1 566 ? -23.327 -10.848 22.653 1.00 92.56 566 PHE A C 1
ATOM 4532 O O . PHE A 1 566 ? -23.601 -9.652 22.562 1.00 92.56 566 PHE A O 1
ATOM 4539 N N . ASP A 1 567 ? -24.270 -11.782 22.680 1.00 90.94 567 ASP A N 1
ATOM 4540 C CA . ASP A 1 567 ? -25.706 -11.546 22.549 1.00 90.94 567 ASP A CA 1
ATOM 4541 C C . ASP A 1 567 ? -26.224 -10.575 23.615 1.00 90.94 567 ASP A C 1
ATOM 4543 O O . ASP A 1 567 ? -26.975 -9.658 23.291 1.00 90.94 567 ASP A O 1
ATOM 4547 N N . PHE A 1 568 ? -25.715 -10.676 24.843 1.00 91.06 568 PHE A N 1
ATOM 4548 C CA . PHE A 1 568 ? -26.012 -9.769 25.954 1.00 91.06 568 PHE A CA 1
ATOM 4549 C C . PHE A 1 568 ? -25.575 -8.316 25.722 1.00 91.06 568 PHE A C 1
ATOM 4551 O O . PHE A 1 568 ? -26.036 -7.428 26.432 1.00 91.06 568 PHE A O 1
ATOM 4558 N N . LEU A 1 569 ? -24.687 -8.054 24.755 1.00 93.12 569 LEU A N 1
ATOM 4559 C CA . LEU A 1 569 ? -24.324 -6.699 24.329 1.00 93.12 569 LEU A CA 1
ATOM 4560 C C . LEU A 1 569 ? -25.169 -6.211 23.151 1.00 93.12 569 LEU A C 1
ATOM 4562 O O . LEU A 1 569 ? -25.185 -5.014 22.874 1.00 93.12 569 LEU A O 1
ATOM 4566 N N . LEU A 1 570 ? -25.835 -7.110 22.429 1.00 93.12 570 LEU A N 1
ATOM 4567 C CA . LEU A 1 570 ? -26.601 -6.794 21.222 1.00 93.12 570 LEU A CA 1
ATOM 4568 C C . LEU A 1 570 ? -28.108 -6.740 21.485 1.00 93.12 570 LEU A C 1
ATOM 4570 O O . LEU A 1 570 ? -28.820 -6.059 20.751 1.00 93.12 570 LEU A O 1
ATOM 4574 N N . ILE A 1 571 ? -28.585 -7.460 22.501 1.00 90.38 571 ILE A N 1
ATOM 4575 C CA . ILE A 1 571 ? -29.999 -7.651 22.821 1.00 90.38 571 ILE A CA 1
ATOM 4576 C C . ILE A 1 571 ? -30.225 -7.334 24.299 1.00 90.38 571 ILE A C 1
ATOM 4578 O O . ILE A 1 571 ? -29.478 -7.779 25.170 1.00 90.38 571 ILE A O 1
ATOM 4582 N N . ASN A 1 572 ? -31.297 -6.597 24.585 1.00 90.38 572 ASN A N 1
ATOM 4583 C CA . ASN A 1 572 ? -31.721 -6.336 25.952 1.00 90.38 572 ASN A CA 1
ATOM 4584 C C . ASN A 1 572 ? -32.516 -7.523 26.520 1.00 90.38 572 ASN A C 1
ATOM 4586 O O . ASN A 1 572 ? -33.734 -7.593 26.365 1.00 90.38 572 ASN A O 1
ATOM 4590 N N . PHE A 1 573 ? -31.846 -8.435 27.227 1.00 88.75 573 PHE A N 1
ATOM 4591 C CA . PHE A 1 573 ? -32.507 -9.582 27.869 1.00 88.75 573 PHE A CA 1
ATOM 4592 C C . PHE A 1 573 ? -33.436 -9.225 29.035 1.00 88.75 573 PHE A C 1
ATOM 4594 O O . PHE A 1 573 ? -34.188 -10.082 29.495 1.00 88.75 573 PHE A O 1
ATOM 4601 N N . TYR A 1 574 ? -33.389 -7.983 29.518 1.00 87.69 574 TYR A N 1
ATOM 4602 C CA . TYR A 1 574 ? -34.217 -7.513 30.628 1.00 87.69 574 TYR A CA 1
ATOM 4603 C C . TYR A 1 574 ? -35.534 -6.892 30.151 1.00 87.69 574 TYR A C 1
ATOM 4605 O O . TYR A 1 574 ? -36.429 -6.676 30.960 1.00 87.69 574 TYR A O 1
ATOM 4613 N N . SER A 1 575 ? -35.679 -6.637 28.845 1.00 82.06 575 SER A N 1
ATOM 4614 C CA . SER A 1 575 ? -36.916 -6.116 28.264 1.00 82.06 575 SER A CA 1
ATOM 4615 C C . SER A 1 575 ? -38.033 -7.159 28.343 1.00 82.06 575 SER A C 1
ATOM 4617 O O . SER A 1 575 ? -37.959 -8.220 27.724 1.00 82.06 575 SER A O 1
ATOM 4619 N N . GLN A 1 576 ? -39.111 -6.845 29.062 1.00 69.31 576 GLN A N 1
ATOM 4620 C CA . GLN A 1 576 ? -40.309 -7.693 29.112 1.00 69.31 576 GLN A CA 1
ATOM 4621 C C . GLN A 1 576 ? -41.196 -7.580 27.857 1.00 69.31 576 GLN A C 1
ATOM 4623 O O . GLN A 1 576 ? -42.129 -8.367 27.702 1.00 69.31 576 GLN A O 1
ATOM 4628 N N . ASN A 1 577 ? -40.915 -6.633 26.950 1.00 56.22 577 ASN A N 1
ATOM 4629 C CA . ASN A 1 577 ? -41.824 -6.252 25.859 1.00 56.22 577 ASN A CA 1
ATOM 4630 C C . ASN A 1 577 ? -41.313 -6.528 24.431 1.00 56.22 577 ASN A C 1
ATOM 4632 O O . ASN A 1 577 ? -42.040 -6.245 23.481 1.00 56.22 577 ASN A O 1
ATOM 4636 N N . GLU A 1 578 ? -40.117 -7.090 24.234 1.00 49.97 578 GLU A N 1
ATOM 4637 C CA . GLU A 1 578 ? -39.515 -7.231 22.893 1.00 49.97 578 GLU A CA 1
ATOM 4638 C C . GLU A 1 578 ? -39.215 -8.686 22.506 1.00 49.97 578 GLU A C 1
ATOM 4640 O O . GLU A 1 578 ? -38.082 -9.076 22.243 1.00 49.97 578 GLU A O 1
ATOM 4645 N N . TYR A 1 579 ? -40.267 -9.494 22.377 1.00 41.28 579 TYR A N 1
ATOM 4646 C CA . TYR A 1 579 ? -40.271 -10.536 21.351 1.00 41.28 579 TYR A CA 1
ATOM 4647 C C . TYR A 1 579 ? -40.974 -9.935 20.125 1.00 41.28 579 TYR A C 1
ATOM 4649 O O . TYR A 1 579 ? -42.179 -9.712 20.169 1.00 41.28 579 TYR A O 1
ATOM 4657 N N . TYR A 1 580 ? -40.225 -9.693 19.044 1.00 41.03 580 TYR A N 1
ATOM 4658 C CA . TYR A 1 580 ? -40.661 -9.166 17.736 1.00 41.03 580 TYR A CA 1
ATOM 4659 C C . TYR A 1 580 ? -40.865 -7.645 17.619 1.00 41.03 580 TYR A C 1
ATOM 4661 O O . TYR A 1 580 ? -41.977 -7.140 17.776 1.00 41.03 580 TYR A O 1
ATOM 4669 N N . LYS A 1 581 ? -39.823 -6.940 17.162 1.00 35.03 581 LYS A N 1
ATOM 4670 C CA . LYS A 1 581 ? -39.955 -5.885 16.148 1.00 35.03 581 LYS A CA 1
ATOM 4671 C C . LYS A 1 581 ? -38.705 -5.774 15.290 1.00 35.03 581 LYS A C 1
ATOM 4673 O O . LYS A 1 581 ? -37.600 -5.772 15.870 1.00 35.03 581 LYS A O 1
#

Radius of gyration: 34.33 Å; Cα contacts (8 Å, |Δi|>4): 814; chains: 1; bounding box: 93×62×106 Å

Secondary structure (DSSP, 8-state):
-----HHHHHHHHHHHHHHHHHHHHHHHHHHHHHHHHHHHHHHHHHHTT-EEE-TTSS---EEE--THHHHHHHHHHHHHHHTHHHHHHHHHSSS---HHHHHHHHHHHHHHHHHHHHHHHHHHHT--HHHHHHHHHHHHHHHHHHHHHHT---EEEPPGGGHHHH-SEEE-THHHHHHHHHHHHHHHHHHHHS--STTHHHHHHHHHHHHHHHHHHHHTTSTTHHHHHHHHHHHHHHHHHHHHHHHTTPPP-TTTB-HHHHHH---SS----BPTTEESSSS-EEHHHHHHHHH-SS----B---SSPPPEEEEEE--GGGHHHHHHHHHHHTTT-SEEEEEESS-HHHHHHIIIII-TTTGGGEEEEE---GGGHHHHHHHHSSS--TT-EEEEE-TTEEE-SHHHHGGGT-BS--SSEEEEEEEEESEEEEEEEEEEEEEEEEEEHHHHHHHSTT-SGGGTSHHHHHTHHHH-EEEB-SSSBSEEEEET-S-HHHHHHHHHSTTSTTTS-HHHH-GGG--HHHHHHHHHHTB-TTSS-BPEEP-TTT-TTSS-HHHHHTHHHHHHHHS-TT-SS-S--

Nearest PDB structures (foldseek):
  6bw5-assembly1_B  TM=9.781E-01  e=1.746E-18  Homo sapiens
  6bw6-assembly1_B  TM=9.847E-01  e=2.139E-18  Homo sapiens
  6bw5-assembly2_C  TM=9.779E-01  e=2.902E-18  Homo sapiens
  6bw6-assembly2_C  TM=9.804E-01  e=2.902E-18  Homo sapiens
  6bw6-assembly1_A  TM=9.820E-01  e=5.617E-18  Homo sapiens

Foldseek 3Di:
DPDDDPPPVVVVVCLLVQLLVVLLVLLLVLLLCLLQVLLVCFVVQVVVVQWDAQPVDPDRDTGHHLSVLSLLVSLLVSLVVSLCRNFVVVVPDPDDGPVLLSLLSVLVSQLSVQVSVVVSVCSVVVDDPVVLLVSLLVSCVSVLVSCCVRPVQQKDQDPPVCCVPQNRIDRPHPVSSVVSSVVSSCVVVVLVVQDSDQLRSLVVVLVVLVVLLVVLVVCCPPPPVVVSSSSSSSSSSSNSSSVSVSVVSDAADPVFAPVVVLSVDSDPDDFGHGDPQFDDRRRLQGVLRVVLCVPAPDNFDKDWQDPFFAAEEEEEEDDPLLPVVVLVQCVQQVVQHQAYEYEDAPCPVVVVVCCPDRRPVRVVRYHYDDDPDQACVLVVVVVPDPDADQLHKYWYFYSQWHFANSLCNCSGGIPRAFPKEWWWAAEAELFLFWGFPVGTDIFIIMDGNNCCVPPVVVRRVCRGDPVVVVCCSPTHTYRHDSQGTRTHGYHSNGQLVSSLVVCPDPVNPPPDPCVQQPNVPSDSVVVLVCLQQQHDSSRPGHIDGQDPPPRPRSHHPSCVVPCVVRVSRVDSPSHPPDPDD

pLDDT: mean 83.49, std 13.45, range [35.03, 97.69]

Organism: Rhynchophorus ferrugineus (NCBI:txid354439)

Sequence (581 aa):
MAVDVDVDDTVILSKMLFPLLINFFMAVICYIITVRLIPRLKEKFIKANLFGIDFSKTTSDKVPESLGVVTGCTFLITMFLFIPVPFGNNLLEKGTFPQDEFVKFIAALLSICCMLLLGFADDVLDVPWRHKLLLPTVASLPLLMVYYVSFNTTTIIVPKPLRDILGTSVDIGLIYYVYMGMLAVFCTNAINILAGVNGLEVGQSVVIGISIIIFNLIELSGNLWKAHQFSLYFMMPYIAASLALLKHNCMCFTEGTDIKSMIVVKGINWKCNCLPGWHGPDCGYPEVLFRALLASKRTVKLKGPVKFQRRLIYIFKFDKSSETLADIRINALGDIVDVFVLYGSDMTLFENQLKTKIFKNWYQKILYINSTLQEKMWQMIEAQITNIQSRDFIIFNPSNEVPDRASLIFLKFYENIPEPLHFRLKWSVFGFFWVHPKKTVISGGSCTVSYLRNYLNNNLEALISNKTIANLGQRGITLGDLNHTGGWFCEYCATPEDIIEFLTSNSSKSFINWDTVGTNKITRKYIEKLIEDGLYVDGKTQLEIGHRYSDNYFAPAYVIENDFKFDFLLINFYSQNEYYK